Protein AF-0000000082826016 (afdb_homodimer)

Radius of gyration: 26.07 Å; Cα contacts (8 Å, |Δi|>4): 830; chains: 2; bounding box: 54×72×53 Å

Nearest PDB structures (foldseek):
  3wjn-assembly1_A  TM=7.743E-01  e=2.439E-06  Escherichia coli O104:H4 str. 2009EL-2071
  3mzv-assembly1_A  TM=7.619E-01  e=1.244E-05  Rhodobacter capsulatus
  5ero-assembly1_B  TM=7.801E-01  e=1.550E-05  Diaporthe amygdali
  6r36-assembly1_A-2  TM=7.449E-01  e=1.300E-05  Trypanosoma brucei
  4lob-assembly1_A-2  TM=7.607E-01  e=5.559E-05  Acinetobacter baumannii

InterPro domains:
  IPR000092 Polyprenyl synthetase-like [PF00348] (47-197)
  IPR008949 Isoprenoid synthase domain superfamily [G3DSA:1.10.600.10] (3-288)
  IPR008949 Isoprenoid synthase domain superfamily [SSF48576] (33-269)
  IPR033965 Tryptophan prenyltransferase ComQ [SFLDG01211] (1-280)

Organism: NCBI:txid227866

Secondary structure (DSSP, 8-state):
-HHHHHHH---HHHHHHHHHHHHT----HHHHHHHHHHHHTT---HHHHHHHHHHHHHHHHHHHHHHHHHHT--TTSGGGGS-HHHHHHHHHHHHHHHHHHHHTS-S-THHHHHHHHHHHHHHHHHHHHHT----SHHHHHHHHIIIIIHHHHHHHHHHHHHHHSS--HHHHHHHHHHHHHHHHHHHHHHTT-TTSTTTTTT-SHHHHHHTT--SHHHHHHHHHHH-TT---S-HHHHHHHHHHHTHHHHHHHHHHHHHHHHHHHHTT--S-HHHHHHHHHHHHHHHH-/-HHHHHHH---HHHHHHHHHHHHT----HHHHHHHHHHHHTT---HHHHHHHHHHHHHHHHHHHHHHHHHHT--TTSGGGGS-HHHHHHHHHHHHHHHHHHHHTS-S-THHHHHHHHHHHHHHHHHHHHHT----SHHHHHHHHIIIIIHHHHHHHHHHHHHHHSS--HHHHHHHHHHHHHHHHHHHHHHTT-TTSTTTTTT-SHHHHHHTT--SHHHHHHHHHHH-TT---S-HHHHHHHHHHHTHHHHHHHHHHHHHHHHHHHHTT--S-HHHHHHHHHHHHHHHH-

Sequence (578 aa):
MKEIVHENISNEDLKTKLISFIEEKKQFSFAELAYHHYIAFDGKDDTAIELLASGIELLILSADIFDDIEDKDNLQASWMKIDPSIVINAATALYTLSLQVISLVSNNPQHLRLTLQYSLQSLQGQHADLNVTSSSESEFIEMIKLKSGSLVTLPNVLGVYLATGEFNETVDEYSHYLGIVEQIANDHHGLYYPDNNDIKTRHNLAFYYLKNKYNQSSIDLLNFYAQENNQINNMDELKKKLRESGVIQYLNVIKNIALENFKESFKKLRLDEQNKNKLFVQLLRGNINMKEIVHENISNEDLKTKLISFIEEKKQFSFAELAYHHYIAFDGKDDTAIELLASGIELLILSADIFDDIEDKDNLQASWMKIDPSIVINAATALYTLSLQVISLVSNNPQHLRLTLQYSLQSLQGQHADLNVTSSSESEFIEMIKLKSGSLVTLPNVLGVYLATGEFNETVDEYSHYLGIVEQIANDHHGLYYPDNNDIKTRHNLAFYYLKNKYNQSSIDLLNFYAQENNQINNMDELKKKLRESGVIQYLNVIKNIALENFKESFKKLRLDEQNKNKLFVQLLRGNIN

Solvent-accessible surface area (backbone atoms only — not comparable to full-atom values): 29680 Å² total; per-residue (Å²): 95,64,66,58,44,64,74,71,41,80,48,63,70,60,37,52,52,53,44,56,57,56,66,68,56,84,72,61,66,57,25,48,42,13,46,48,34,14,48,51,56,66,37,80,55,64,69,42,52,50,44,36,24,39,15,48,44,36,34,50,49,19,50,50,51,49,46,30,65,47,65,66,24,58,69,80,42,72,64,60,73,42,62,62,44,59,40,55,50,49,32,49,40,35,36,44,49,13,53,50,44,35,46,65,50,46,80,57,48,58,59,42,52,51,50,42,51,30,50,47,40,17,44,47,13,46,50,49,52,74,52,69,67,67,84,44,71,69,48,48,52,51,32,36,31,25,25,50,2,22,62,48,18,41,33,37,43,49,17,33,24,71,34,66,75,44,87,54,67,48,55,45,53,20,27,28,27,46,16,36,28,52,48,48,52,48,53,58,56,39,70,76,40,61,80,37,37,62,59,56,67,53,63,46,71,60,42,63,56,36,72,64,44,89,44,70,39,16,46,50,46,55,54,47,48,68,41,90,84,54,66,83,84,45,65,66,58,50,53,49,35,41,57,69,42,40,49,55,59,50,53,50,51,55,30,48,53,29,46,50,51,17,51,60,36,49,67,68,54,92,57,63,66,67,42,46,50,52,42,52,50,60,66,40,59,80,70,70,114,98,65,65,57,44,63,73,70,42,80,48,63,68,60,37,52,50,54,43,56,57,56,65,67,56,86,73,63,66,57,26,47,42,13,48,48,35,13,48,50,56,65,37,80,56,63,69,43,52,50,44,36,24,40,14,49,44,37,34,51,49,20,52,51,50,50,48,29,66,49,66,66,24,55,69,79,42,72,65,60,74,42,60,61,45,59,41,53,50,50,29,52,41,35,35,45,50,13,52,51,42,35,47,65,51,46,79,58,48,59,59,40,51,51,50,44,50,31,50,45,39,19,44,47,12,47,48,49,51,73,52,67,66,69,84,43,71,69,48,48,52,51,31,37,30,26,26,49,1,22,62,49,19,41,33,36,43,50,16,33,25,73,34,66,76,45,88,54,68,50,56,45,52,19,27,29,27,48,16,37,28,52,49,48,51,50,54,57,57,38,70,78,39,61,81,38,37,60,59,57,64,55,63,45,72,60,43,63,56,36,72,66,45,89,42,70,39,16,45,50,47,53,52,47,48,68,41,89,83,53,68,83,84,47,64,66,59,50,54,48,34,41,57,69,42,40,50,55,59,50,52,49,50,56,32,48,52,30,46,49,52,18,52,60,36,47,67,67,53,92,59,62,68,66,40,45,51,53,43,52,50,60,65,42,59,79,71,70,116

Structure (mmCIF, N/CA/C/O backbone):
data_AF-0000000082826016-model_v1
#
loop_
_entity.id
_entity.type
_entity.pdbx_description
1 polymer 'Isoprenyl transferase'
#
loop_
_atom_site.group_PDB
_atom_site.id
_atom_site.type_symbol
_atom_site.label_atom_id
_atom_site.label_alt_id
_atom_site.label_comp_id
_atom_site.label_asym_id
_atom_site.label_entity_id
_atom_site.label_seq_id
_atom_site.pdbx_PDB_ins_code
_atom_site.Cartn_x
_atom_site.Cartn_y
_atom_site.Cartn_z
_atom_site.occupancy
_atom_site.B_iso_or_equiv
_atom_site.auth_seq_id
_atom_site.auth_comp_id
_atom_site.auth_asym_id
_atom_site.auth_atom_id
_atom_site.pdbx_PDB_model_num
ATOM 1 N N . MET A 1 1 ? -2.691 -2.705 18.656 1 96.88 1 MET A N 1
ATOM 2 C CA . MET A 1 1 ? -1.93 -2.764 17.406 1 96.88 1 MET A CA 1
ATOM 3 C C . MET A 1 1 ? -1.14 -4.066 17.312 1 96.88 1 MET A C 1
ATOM 5 O O . MET A 1 1 ? -1.201 -4.762 16.297 1 96.88 1 MET A O 1
ATOM 9 N N . LYS A 1 2 ? -0.413 -4.441 18.406 1 97.5 2 LYS A N 1
ATOM 10 C CA . LYS A 1 2 ? 0.382 -5.664 18.391 1 97.5 2 LYS A CA 1
ATOM 11 C C . LYS A 1 2 ? -0.511 -6.895 18.266 1 97.5 2 LYS A C 1
ATOM 13 O O . LYS A 1 2 ? -0.178 -7.84 17.531 1 97.5 2 LYS A O 1
ATOM 18 N N . GLU A 1 3 ? -1.625 -6.859 18.953 1 97.75 3 GLU A N 1
ATOM 19 C CA . GLU A 1 3 ? -2.58 -7.961 18.875 1 97.75 3 GLU A CA 1
ATOM 20 C C . GLU A 1 3 ? -3.119 -8.125 17.453 1 97.75 3 GLU A C 1
ATOM 22 O O . GLU A 1 3 ? -3.311 -9.25 16.984 1 97.75 3 GLU A O 1
ATOM 27 N N . ILE A 1 4 ? -3.367 -7.027 16.781 1 98.12 4 ILE A N 1
ATOM 28 C CA . ILE A 1 4 ? -3.854 -7.043 15.398 1 98.12 4 ILE A CA 1
ATOM 29 C C . ILE A 1 4 ? -2.844 -7.758 14.508 1 98.12 4 ILE A C 1
ATOM 31 O O . ILE A 1 4 ? -3.223 -8.586 13.672 1 98.12 4 ILE A O 1
ATOM 35 N N . VAL A 1 5 ? -1.576 -7.453 14.641 1 98.62 5 VAL A N 1
ATOM 36 C CA . VAL A 1 5 ? -0.511 -8.078 13.867 1 98.62 5 VAL A CA 1
ATOM 37 C C . VAL A 1 5 ? -0.466 -9.578 14.172 1 98.62 5 VAL A C 1
ATOM 39 O O . VAL A 1 5 ? -0.404 -10.398 13.258 1 98.62 5 VAL A O 1
ATOM 42 N N . HIS A 1 6 ? -0.545 -9.93 15.461 1 97.94 6 HIS A N 1
ATOM 43 C CA . HIS A 1 6 ? -0.506 -11.328 15.875 1 97.94 6 HIS A CA 1
ATOM 44 C C . HIS A 1 6 ? -1.642 -12.125 15.242 1 97.94 6 HIS A C 1
ATOM 46 O O . HIS A 1 6 ? -1.452 -13.281 14.844 1 97.94 6 HIS A O 1
ATOM 52 N N . GLU A 1 7 ? -2.713 -11.5 15.117 1 97.69 7 GLU A N 1
ATOM 53 C CA . GLU A 1 7 ? -3.916 -12.195 14.672 1 97.69 7 GLU A CA 1
ATOM 54 C C . GLU A 1 7 ? -3.951 -12.312 13.148 1 97.69 7 GLU A C 1
ATOM 56 O O . GLU A 1 7 ? -4.605 -13.203 12.602 1 97.69 7 GLU A O 1
ATOM 61 N N . ASN A 1 8 ? -3.246 -11.445 12.461 1 97.94 8 ASN A N 1
ATOM 62 C CA . ASN A 1 8 ? -3.494 -11.352 11.031 1 97.94 8 ASN A CA 1
ATOM 63 C C . ASN A 1 8 ? -2.252 -11.703 10.219 1 97.94 8 ASN A C 1
ATOM 65 O O . ASN A 1 8 ? -2.33 -11.898 9 1 97.94 8 ASN A O 1
ATOM 69 N N . ILE A 1 9 ? -1.119 -11.781 10.867 1 98.5 9 ILE A N 1
ATOM 70 C CA . ILE A 1 9 ? 0.131 -12.102 10.188 1 98.5 9 ILE A CA 1
ATOM 71 C C . ILE A 1 9 ? 0.629 -13.469 10.648 1 98.5 9 ILE A C 1
ATOM 73 O O . ILE A 1 9 ? 0.952 -13.656 11.828 1 98.5 9 ILE A O 1
ATOM 77 N N . SER A 1 10 ? 0.713 -14.383 9.734 1 97.12 10 SER A N 1
ATOM 78 C CA . SER A 1 10 ? 1.105 -15.742 10.078 1 97.12 10 SER A CA 1
ATOM 79 C C . SER A 1 10 ? 2.607 -15.945 9.914 1 97.12 10 SER A C 1
ATOM 81 O O . SER A 1 10 ? 3.207 -16.781 10.602 1 97.12 10 SER A O 1
ATOM 83 N N . ASN A 1 11 ? 3.217 -15.234 8.961 1 96.44 11 ASN A N 1
ATOM 84 C CA . ASN A 1 11 ? 4.664 -15.328 8.797 1 96.44 11 ASN A CA 1
ATOM 85 C C . ASN A 1 11 ? 5.402 -14.805 10.023 1 96.44 11 ASN A C 1
ATOM 87 O O . ASN A 1 11 ? 5.371 -13.609 10.305 1 96.44 11 ASN A O 1
ATOM 91 N N . GLU A 1 12 ? 6.137 -15.633 10.672 1 96.19 12 GLU A N 1
ATOM 92 C CA . GLU A 1 12 ? 6.711 -15.312 11.977 1 96.19 12 GLU A CA 1
ATOM 93 C C . GLU A 1 12 ? 7.762 -14.211 11.859 1 96.19 12 GLU A C 1
ATOM 95 O O . GLU A 1 12 ? 7.848 -13.344 12.727 1 96.19 12 GLU A O 1
ATOM 100 N N . ASP A 1 13 ? 8.586 -14.289 10.875 1 96.56 13 ASP A N 1
ATOM 101 C CA . ASP A 1 13 ? 9.609 -13.266 10.711 1 96.56 13 ASP A CA 1
ATOM 102 C C . ASP A 1 13 ? 8.992 -11.898 10.438 1 96.56 13 ASP A C 1
ATOM 104 O O . ASP A 1 13 ? 9.406 -10.891 11.008 1 96.56 13 ASP A O 1
ATOM 108 N N . LEU A 1 14 ? 8.023 -11.891 9.516 1 97.69 14 LEU A N 1
ATOM 109 C CA . LEU A 1 14 ? 7.324 -10.641 9.227 1 97.69 14 LEU A CA 1
ATOM 110 C C . LEU A 1 14 ? 6.629 -10.109 10.477 1 97.69 14 LEU A C 1
ATOM 112 O O . LEU A 1 14 ? 6.68 -8.914 10.758 1 97.69 14 LEU A O 1
ATOM 116 N N . LYS A 1 15 ? 5.992 -11 11.203 1 98.25 15 LYS A N 1
ATOM 117 C CA . LYS A 1 15 ? 5.301 -10.641 12.438 1 98.25 15 LYS A CA 1
ATOM 118 C C . LYS A 1 15 ? 6.242 -9.945 13.414 1 98.25 15 LYS A C 1
ATOM 120 O O . LYS A 1 15 ? 5.918 -8.883 13.953 1 98.25 15 LYS A O 1
ATOM 125 N N . THR A 1 16 ? 7.383 -10.492 13.602 1 97.69 16 THR A N 1
ATOM 126 C CA . THR A 1 16 ? 8.383 -9.953 14.516 1 97.69 16 THR A CA 1
ATOM 127 C C . THR A 1 16 ? 8.836 -8.57 14.07 1 97.69 16 THR A C 1
ATOM 129 O O . THR A 1 16 ? 8.977 -7.66 14.898 1 97.69 16 THR A O 1
ATOM 132 N N . LYS A 1 17 ? 9.047 -8.383 12.805 1 97.69 17 LYS A N 1
ATOM 133 C CA . LYS A 1 17 ? 9.469 -7.094 12.273 1 97.69 17 LYS A CA 1
ATOM 134 C C . LYS A 1 17 ? 8.391 -6.039 12.469 1 97.69 17 LYS A C 1
ATOM 136 O O . LYS A 1 17 ? 8.68 -4.922 12.914 1 97.69 17 LYS A O 1
ATOM 141 N N . LEU A 1 18 ? 7.133 -6.41 12.164 1 98.56 18 LEU A N 1
ATOM 142 C CA . LEU A 1 18 ? 6.035 -5.457 12.297 1 98.56 18 LEU A CA 1
ATOM 143 C C . LEU A 1 18 ? 5.859 -5.043 13.758 1 98.56 18 LEU A C 1
ATOM 145 O O . LEU A 1 18 ? 5.633 -3.867 14.047 1 98.56 18 LEU A O 1
ATOM 149 N N . ILE A 1 19 ? 5.969 -5.98 14.648 1 98.38 19 ILE A N 1
ATOM 150 C CA . ILE A 1 19 ? 5.836 -5.695 16.078 1 98.38 19 ILE A CA 1
ATOM 151 C C . ILE A 1 19 ? 6.969 -4.773 16.531 1 98.38 19 ILE A C 1
ATOM 153 O O . ILE A 1 19 ? 6.746 -3.83 17.281 1 98.38 19 ILE A O 1
ATOM 157 N N . SER A 1 20 ? 8.188 -5.059 16.047 1 97.81 20 SER A N 1
ATOM 158 C CA . SER A 1 20 ? 9.32 -4.203 16.375 1 97.81 20 SER A CA 1
ATOM 159 C C . SER A 1 20 ? 9.102 -2.777 15.883 1 97.81 20 SER A C 1
ATOM 161 O O . SER A 1 20 ? 9.492 -1.814 16.547 1 97.81 20 SER A O 1
ATOM 163 N N . PHE A 1 21 ? 8.516 -2.617 14.688 1 98.06 21 PHE A N 1
ATOM 164 C CA . PHE A 1 21 ? 8.203 -1.292 14.164 1 98.06 21 PHE A CA 1
ATOM 165 C C . PHE A 1 21 ? 7.191 -0.579 15.055 1 98.06 21 PHE A C 1
ATOM 167 O O . PHE A 1 21 ? 7.34 0.61 15.344 1 98.06 21 PHE A O 1
ATOM 174 N N . ILE A 1 22 ? 6.145 -1.298 15.508 1 98.12 22 ILE A N 1
ATOM 175 C CA . ILE A 1 22 ? 5.098 -0.736 16.359 1 98.12 22 ILE A CA 1
ATOM 176 C C . ILE A 1 22 ? 5.695 -0.284 17.688 1 98.12 22 ILE A C 1
ATOM 178 O O . ILE A 1 22 ? 5.32 0.761 18.219 1 98.12 22 ILE A O 1
ATOM 182 N N . GLU A 1 23 ? 6.641 -1.011 18.172 1 97.19 23 GLU A N 1
ATOM 183 C CA . GLU A 1 23 ? 7.246 -0.73 19.469 1 97.19 23 GLU A CA 1
ATOM 184 C C . GLU A 1 23 ? 8.047 0.568 19.438 1 97.19 23 GLU A C 1
ATOM 186 O O . GLU A 1 23 ? 8.305 1.172 20.469 1 97.19 23 GLU A O 1
ATOM 191 N N . GLU A 1 24 ? 8.43 0.992 18.312 1 94.62 24 GLU A N 1
ATOM 192 C CA . GLU A 1 24 ? 9.164 2.244 18.203 1 94.62 24 GLU A CA 1
ATOM 193 C C . GLU A 1 24 ? 8.242 3.449 18.344 1 94.62 24 GLU A C 1
ATOM 195 O O . GLU A 1 24 ? 8.703 4.57 18.578 1 94.62 24 GLU A O 1
ATOM 200 N N . LYS A 1 25 ? 6.996 3.205 18.109 1 92.25 25 LYS A N 1
ATOM 201 C CA . LYS A 1 25 ? 6.031 4.293 18.266 1 92.25 25 LYS A CA 1
ATOM 202 C C . LYS A 1 25 ? 5.852 4.672 19.734 1 92.25 25 LYS A C 1
ATOM 204 O O . LYS A 1 25 ? 5.582 3.812 20.562 1 92.25 25 LYS A O 1
ATOM 209 N N . LYS A 1 26 ? 6.043 5.918 20.031 1 88.5 26 LYS A N 1
ATOM 210 C CA . LYS A 1 26 ? 5.973 6.383 21.406 1 88.5 26 LYS A CA 1
ATOM 211 C C . LYS A 1 26 ? 4.699 7.191 21.641 1 88.5 26 LYS A C 1
ATOM 213 O O . LYS A 1 26 ? 4.258 7.336 22.797 1 88.5 26 LYS A O 1
ATOM 218 N N . GLN A 1 27 ? 4.242 7.773 20.609 1 90.75 27 GLN A N 1
ATOM 219 C CA . GLN A 1 27 ? 3.037 8.594 20.703 1 90.75 27 GLN A CA 1
ATOM 220 C C . GLN A 1 27 ? 1.976 8.117 19.719 1 90.75 27 GLN A C 1
ATOM 222 O O . GLN A 1 27 ? 2.303 7.605 18.641 1 90.75 27 GLN A O 1
ATOM 227 N N . PHE A 1 28 ? 0.72 8.25 20.109 1 95.5 28 PHE A N 1
ATOM 228 C CA . PHE A 1 28 ? -0.421 7.832 19.312 1 95.5 28 PHE A CA 1
ATOM 229 C C . PHE A 1 28 ? -1.37 9 19.062 1 95.5 28 PHE A C 1
ATOM 231 O O . PHE A 1 28 ? -2.572 8.891 19.312 1 95.5 28 PHE A O 1
ATOM 238 N N . SER A 1 29 ? -0.764 10.086 18.562 1 95.5 29 SER A N 1
ATOM 239 C CA . SER A 1 29 ? -1.447 11.375 18.438 1 95.5 29 SER A CA 1
ATOM 240 C C . SER A 1 29 ? -2.602 11.297 17.453 1 95.5 29 SER A C 1
ATOM 242 O O . SER A 1 29 ? -3.607 11.992 17.609 1 95.5 29 SER A O 1
ATOM 244 N N . PHE A 1 30 ? -2.521 10.477 16.453 1 98.12 30 PHE A N 1
ATOM 245 C CA . PHE A 1 30 ? -3.576 10.398 15.453 1 98.12 30 PHE A CA 1
ATOM 246 C C . PHE A 1 30 ? -4.773 9.625 15.984 1 98.12 30 PHE A C 1
ATOM 248 O O . PHE A 1 30 ? -5.922 9.953 15.68 1 98.12 30 PHE A O 1
ATOM 255 N N . ALA A 1 31 ? -4.473 8.57 16.766 1 98.12 31 ALA A N 1
ATOM 256 C CA . ALA A 1 31 ? -5.531 7.887 17.5 1 98.12 31 ALA A CA 1
ATOM 257 C C . ALA A 1 31 ? -6.305 8.859 18.375 1 98.12 31 ALA A C 1
ATOM 259 O O . ALA A 1 31 ? -7.535 8.805 18.453 1 98.12 31 ALA A O 1
ATOM 260 N N . GLU A 1 32 ? -5.578 9.727 19.047 1 97.75 32 GLU A N 1
ATOM 261 C CA . GLU A 1 32 ? -6.199 10.711 19.922 1 97.75 32 GLU A CA 1
ATOM 262 C C . GLU A 1 32 ? -7.078 11.68 19.141 1 97.75 32 GLU A C 1
ATOM 264 O O . GLU A 1 32 ? -8.172 12.039 19.594 1 97.75 32 GLU A O 1
ATOM 269 N N . LEU A 1 33 ? -6.582 12.125 18.016 1 98.38 33 LEU A N 1
ATOM 270 C CA . LEU A 1 33 ? -7.371 13.008 17.156 1 98.38 33 LEU A CA 1
ATOM 271 C C . LEU A 1 33 ? -8.711 12.367 16.812 1 98.38 33 LEU A C 1
ATOM 273 O O . LEU A 1 33 ? -9.758 13.008 16.938 1 98.38 33 LEU A O 1
ATOM 277 N N . ALA A 1 34 ? -8.656 11.102 16.359 1 98.69 34 ALA A N 1
ATOM 278 C CA . ALA A 1 34 ? -9.891 10.391 16.016 1 98.69 34 ALA A CA 1
ATOM 279 C C . ALA A 1 34 ? -10.812 10.281 17.234 1 98.69 34 ALA A C 1
ATOM 281 O O . ALA A 1 34 ? -12.016 10.539 17.125 1 98.69 34 ALA A O 1
ATOM 282 N N . TYR A 1 35 ? -10.211 9.922 18.344 1 98.25 35 TYR A N 1
ATOM 283 C CA . TYR A 1 35 ? -10.969 9.703 19.578 1 98.25 35 TYR A CA 1
ATOM 284 C C . TYR A 1 35 ? -11.648 10.984 20.031 1 98.25 35 TYR A C 1
ATOM 286 O O . TYR A 1 35 ? -12.836 10.992 20.344 1 98.25 35 TYR A O 1
ATOM 294 N N . HIS A 1 36 ? -10.922 12.086 20.125 1 98.19 36 HIS A N 1
ATOM 295 C CA . HIS A 1 36 ? -11.469 13.352 20.594 1 98.19 36 HIS A CA 1
ATOM 296 C C . HIS A 1 36 ? -12.602 13.828 19.703 1 98.19 36 HIS A C 1
ATOM 298 O O . HIS A 1 36 ? -13.609 14.359 20.188 1 98.19 36 HIS A O 1
ATOM 304 N N . HIS A 1 37 ? -12.453 13.688 18.391 1 98.75 37 HIS A N 1
ATOM 305 C CA . HIS A 1 37 ? -13.523 14.062 17.484 1 98.75 37 HIS A CA 1
ATOM 306 C C . HIS A 1 37 ? -14.742 13.164 17.656 1 98.75 37 HIS A C 1
ATOM 308 O O . HIS A 1 37 ? -15.875 13.648 17.703 1 98.75 37 HIS A O 1
ATOM 314 N N . TYR A 1 38 ? -14.438 11.828 17.766 1 98.56 38 TYR A N 1
ATOM 315 C CA . TYR A 1 38 ? -15.516 10.867 17.969 1 98.56 38 TYR A CA 1
ATOM 316 C C . TYR A 1 38 ? -16.328 11.219 19.203 1 98.56 38 TYR A C 1
ATOM 318 O O . TYR A 1 38 ? -17.562 11.25 19.156 1 98.56 38 TYR A O 1
ATOM 326 N N . ILE A 1 39 ? -15.664 11.555 20.297 1 98.12 39 ILE A N 1
ATOM 327 C CA . ILE A 1 39 ? -16.312 11.867 21.562 1 98.12 39 ILE A CA 1
ATOM 328 C C . ILE A 1 39 ? -17.031 13.211 21.453 1 98.12 39 ILE A C 1
ATOM 330 O O . ILE A 1 39 ? -18.156 13.367 21.922 1 98.12 39 ILE A O 1
ATOM 334 N N . ALA A 1 40 ? -16.422 14.18 20.875 1 98.44 40 ALA A N 1
ATOM 335 C CA . ALA A 1 40 ? -17 15.508 20.719 1 98.44 40 ALA A CA 1
ATOM 336 C C . ALA A 1 40 ? -18.328 15.445 19.969 1 98.44 40 ALA A C 1
ATOM 338 O O . ALA A 1 40 ? -19.234 16.25 20.234 1 98.44 40 ALA A O 1
ATOM 339 N N . PHE A 1 41 ? -18.484 14.508 19.078 1 98.38 41 PHE A N 1
ATOM 340 C CA . PHE A 1 41 ? -19.703 14.367 18.281 1 98.38 41 PHE A CA 1
ATOM 341 C C . PHE A 1 41 ? -20.609 13.281 18.859 1 98.38 41 PHE A C 1
ATOM 343 O O . PHE A 1 41 ? -21.391 12.68 18.125 1 98.38 41 PHE A O 1
ATOM 350 N N . ASP A 1 42 ? -20.391 12.867 20.094 1 97.94 42 ASP A N 1
ATOM 351 C CA . ASP A 1 42 ? -21.266 12.062 20.922 1 97.94 42 ASP A CA 1
ATOM 352 C C . ASP A 1 42 ? -21.188 10.586 20.531 1 97.94 42 ASP A C 1
ATOM 354 O O . ASP A 1 42 ? -22.203 9.875 20.594 1 97.94 42 ASP A O 1
ATOM 358 N N . GLY A 1 43 ? -19.984 10.219 19.969 1 97.56 43 GLY A N 1
ATOM 359 C CA . GLY A 1 43 ? -19.797 8.789 19.797 1 97.56 43 GLY A CA 1
ATOM 360 C C . GLY A 1 43 ? -19.859 8.008 21.094 1 97.56 43 GLY A C 1
ATOM 361 O O . GLY A 1 43 ? -19.422 8.492 22.141 1 97.56 43 GLY A O 1
ATOM 362 N N . LYS A 1 44 ? -20.375 6.75 21.016 1 97.56 44 LYS A N 1
ATOM 363 C CA . LYS A 1 44 ? -20.641 6.039 22.266 1 97.56 44 LYS A CA 1
ATOM 364 C C . LYS A 1 44 ? -20.078 4.621 22.219 1 97.56 44 LYS A C 1
ATOM 366 O O . LYS A 1 44 ? -20.078 3.912 23.219 1 97.56 44 LYS A O 1
ATOM 371 N N . ASP A 1 45 ? -19.641 4.145 21.125 1 97.38 45 ASP A N 1
ATOM 372 C CA . ASP A 1 45 ? -19.141 2.781 20.984 1 97.38 45 ASP A CA 1
ATOM 373 C C . ASP A 1 45 ? -17.625 2.723 21.188 1 97.38 45 ASP A C 1
ATOM 375 O O . ASP A 1 45 ? -16.875 2.846 20.219 1 97.38 45 ASP A O 1
ATOM 379 N N . ASP A 1 46 ? -17.203 2.418 22.344 1 97.19 46 ASP A N 1
ATOM 380 C CA . ASP A 1 46 ? -15.797 2.418 22.703 1 97.19 46 ASP A CA 1
ATOM 381 C C . ASP A 1 46 ? -15.008 1.399 21.875 1 97.19 46 ASP A C 1
ATOM 383 O O . ASP A 1 46 ? -13.859 1.648 21.5 1 97.19 46 ASP A O 1
ATOM 387 N N . THR A 1 47 ? -15.609 0.27 21.703 1 97.19 47 THR A N 1
ATOM 388 C CA . THR A 1 47 ? -14.945 -0.786 20.953 1 97.19 47 THR A CA 1
ATOM 389 C C . THR A 1 47 ? -14.68 -0.34 19.516 1 97.19 47 THR A C 1
ATOM 391 O O . THR A 1 47 ? -13.594 -0.575 18.984 1 97.19 47 THR A O 1
ATOM 394 N N . ALA A 1 48 ? -15.656 0.327 18.922 1 97.25 48 ALA A N 1
ATOM 395 C CA . ALA A 1 48 ? -15.539 0.767 17.531 1 97.25 48 ALA A CA 1
ATOM 396 C C . ALA A 1 48 ? -14.453 1.829 17.391 1 97.25 48 ALA A C 1
ATOM 398 O O . ALA A 1 48 ? -13.633 1.769 16.469 1 97.25 48 ALA A O 1
ATOM 399 N N . ILE A 1 49 ? -14.43 2.824 18.297 1 98.31 49 ILE A N 1
ATOM 400 C CA . ILE A 1 49 ? -13.461 3.91 18.172 1 98.31 49 ILE A CA 1
ATOM 401 C C . ILE A 1 49 ? -12.062 3.393 18.5 1 98.31 49 ILE A C 1
ATOM 403 O O . ILE A 1 49 ? -11.078 3.842 17.906 1 98.31 49 ILE A O 1
ATOM 407 N N . GLU A 1 50 ? -11.938 2.459 19.391 1 98.25 50 GLU A N 1
ATOM 408 C CA . GLU A 1 50 ? -10.633 1.867 19.672 1 98.25 50 GLU A CA 1
ATOM 409 C C . GLU A 1 50 ? -10.086 1.123 18.469 1 98.25 50 GLU A C 1
ATOM 411 O O . GLU A 1 50 ? -8.891 1.215 18.156 1 98.25 50 GLU A O 1
ATOM 416 N N . LEU A 1 51 ? -10.922 0.356 17.828 1 98.12 51 LEU A N 1
ATOM 417 C CA . LEU A 1 51 ? -10.531 -0.367 16.625 1 98.12 51 LEU A CA 1
ATOM 418 C C . LEU A 1 51 ? -10.125 0.6 15.523 1 98.12 51 LEU A C 1
ATOM 420 O O . LEU A 1 51 ? -9.086 0.418 14.883 1 98.12 51 LEU A O 1
ATOM 424 N N . LEU A 1 52 ? -10.969 1.629 15.32 1 98.44 52 LEU A N 1
ATOM 425 C CA . LEU A 1 52 ? -10.664 2.639 14.312 1 98.44 52 LEU A CA 1
ATOM 426 C C . LEU A 1 52 ? -9.32 3.305 14.594 1 98.44 52 LEU A C 1
ATOM 428 O O . LEU A 1 52 ? -8.484 3.439 13.695 1 98.44 52 LEU A O 1
ATOM 432 N N . ALA A 1 53 ? -9.141 3.707 15.805 1 98.5 53 ALA A N 1
ATOM 433 C CA . ALA A 1 53 ? -7.918 4.387 16.219 1 98.5 53 ALA A CA 1
ATOM 434 C C . ALA A 1 53 ? -6.695 3.5 16 1 98.5 53 ALA A C 1
ATOM 436 O O . ALA A 1 53 ? -5.645 3.977 15.57 1 98.5 53 ALA A O 1
ATOM 437 N N . SER A 1 54 ? -6.848 2.219 16.312 1 98.5 54 SER A N 1
ATOM 438 C CA . SER A 1 54 ? -5.746 1.285 16.094 1 98.5 54 SER A CA 1
ATOM 439 C C . SER A 1 54 ? -5.395 1.173 14.609 1 98.5 54 SER A C 1
ATOM 441 O O . SER A 1 54 ? -4.219 1.163 14.242 1 98.5 54 SER A O 1
ATOM 443 N N . GLY A 1 55 ? -6.43 1.03 13.766 1 98.5 55 GLY A N 1
ATOM 444 C CA . GLY A 1 55 ? -6.203 0.998 12.328 1 98.5 55 GLY A CA 1
ATOM 445 C C . GLY A 1 55 ? -5.523 2.25 11.805 1 98.5 55 GLY A C 1
ATOM 446 O O . GLY A 1 55 ? -4.609 2.17 10.984 1 98.5 55 GLY A O 1
ATOM 447 N N . ILE A 1 56 ? -5.895 3.389 12.32 1 98.81 56 ILE A N 1
ATOM 448 C CA . ILE A 1 56 ? -5.344 4.672 11.906 1 98.81 56 ILE A CA 1
ATOM 449 C C . ILE A 1 56 ? -3.861 4.742 12.273 1 98.81 56 ILE A C 1
ATOM 451 O O . ILE A 1 56 ? -3.029 5.145 11.461 1 98.81 56 ILE A O 1
ATOM 455 N N . GLU A 1 57 ? -3.531 4.355 13.461 1 98.81 57 GLU A N 1
ATOM 456 C CA . GLU A 1 57 ? -2.137 4.438 13.891 1 98.81 57 GLU A CA 1
ATOM 457 C C . GLU A 1 57 ? -1.259 3.48 13.086 1 98.81 57 GLU A C 1
ATOM 459 O O . GLU A 1 57 ? -0.094 3.779 12.812 1 98.81 57 GLU A O 1
ATOM 464 N N . LEU A 1 58 ? -1.778 2.309 12.742 1 98.81 58 LEU A N 1
ATOM 465 C CA . LEU A 1 58 ? -1.034 1.413 11.859 1 98.81 58 LEU A CA 1
ATOM 466 C C . LEU A 1 58 ? -0.795 2.061 10.5 1 98.81 58 LEU A C 1
ATOM 468 O O . LEU A 1 58 ? 0.291 1.936 9.93 1 98.81 58 LEU A O 1
ATOM 472 N N . LEU A 1 59 ? -1.814 2.727 9.977 1 98.81 59 LEU A N 1
ATOM 473 C CA . LEU A 1 59 ? -1.707 3.43 8.703 1 98.81 59 LEU A CA 1
ATOM 474 C C . LEU A 1 59 ? -0.634 4.512 8.766 1 98.81 59 LEU A C 1
ATOM 476 O O . LEU A 1 59 ? 0.21 4.609 7.875 1 98.81 59 LEU A O 1
ATOM 480 N N . ILE A 1 60 ? -0.679 5.297 9.836 1 98.56 60 ILE A N 1
ATOM 481 C CA . ILE A 1 60 ? 0.271 6.387 10.023 1 98.56 60 ILE A CA 1
ATOM 482 C C . ILE A 1 60 ? 1.686 5.828 10.141 1 98.56 60 ILE A C 1
ATOM 484 O O . ILE A 1 60 ? 2.635 6.391 9.594 1 98.56 60 ILE A O 1
ATOM 488 N N . LEU A 1 61 ? 1.833 4.758 10.875 1 98.31 61 LEU A N 1
ATOM 489 C CA . LEU A 1 61 ? 3.139 4.121 11.008 1 98.31 61 LEU A CA 1
ATOM 490 C C . LEU A 1 61 ? 3.674 3.695 9.641 1 98.31 61 LEU A C 1
ATOM 492 O O . LEU A 1 61 ? 4.852 3.902 9.344 1 98.31 61 LEU A O 1
ATOM 496 N N . SER A 1 62 ? 2.85 3.051 8.844 1 98.62 62 SER A N 1
ATOM 497 C CA . SER A 1 62 ? 3.254 2.664 7.496 1 98.62 62 SER A CA 1
ATOM 498 C C . SER A 1 62 ? 3.697 3.877 6.684 1 98.62 62 SER A C 1
ATOM 500 O O . SER A 1 62 ? 4.707 3.824 5.98 1 98.62 62 SER A O 1
ATOM 502 N N . ALA A 1 63 ? 2.916 4.957 6.773 1 97.94 63 ALA A N 1
ATOM 503 C CA . ALA A 1 63 ? 3.256 6.188 6.062 1 97.94 63 ALA A CA 1
ATOM 504 C C . ALA A 1 63 ? 4.605 6.73 6.516 1 97.94 63 ALA A C 1
ATOM 506 O O . ALA A 1 63 ? 5.406 7.195 5.695 1 97.94 63 ALA A O 1
ATOM 507 N N . ASP A 1 64 ? 4.863 6.699 7.801 1 95.56 64 ASP A N 1
ATOM 508 C CA . ASP A 1 64 ? 6.141 7.148 8.352 1 95.56 64 ASP A CA 1
ATOM 509 C C . ASP A 1 64 ? 7.301 6.328 7.789 1 95.56 64 ASP A C 1
ATOM 511 O O . ASP A 1 64 ? 8.352 6.879 7.445 1 95.56 64 ASP A O 1
ATOM 515 N N . ILE A 1 65 ? 7.152 5.059 7.758 1 97.56 65 ILE A N 1
ATOM 516 C CA . ILE A 1 65 ? 8.203 4.168 7.273 1 97.56 65 ILE A CA 1
ATOM 517 C C . ILE A 1 65 ? 8.477 4.449 5.797 1 97.56 65 ILE A C 1
ATOM 519 O O . ILE A 1 65 ? 9.633 4.586 5.391 1 97.56 65 ILE A O 1
ATOM 523 N N . PHE A 1 66 ? 7.383 4.555 4.969 1 97.75 66 PHE A N 1
ATOM 524 C CA . PHE A 1 66 ? 7.555 4.879 3.557 1 97.75 66 PHE A CA 1
ATOM 525 C C . PHE A 1 66 ? 8.281 6.211 3.393 1 97.75 66 PHE A C 1
ATOM 527 O O . PHE A 1 66 ? 9.188 6.332 2.564 1 97.75 66 PHE A O 1
ATOM 534 N N . ASP A 1 67 ? 7.844 7.113 4.18 1 94.06 67 ASP A N 1
ATOM 535 C CA . ASP A 1 67 ? 8.461 8.438 4.117 1 94.06 67 ASP A CA 1
ATOM 536 C C . ASP A 1 67 ? 9.953 8.359 4.41 1 94.06 67 ASP A C 1
ATOM 538 O O . ASP A 1 67 ? 10.766 8.961 3.699 1 94.06 67 ASP A O 1
ATOM 542 N N . ASP A 1 68 ? 10.336 7.672 5.465 1 92.56 68 ASP A N 1
ATOM 543 C CA . ASP A 1 68 ? 11.734 7.531 5.852 1 92.56 68 ASP A CA 1
ATOM 544 C C . ASP A 1 68 ? 12.547 6.875 4.738 1 92.56 68 ASP A C 1
ATOM 546 O O . ASP A 1 68 ? 13.664 7.305 4.441 1 92.56 68 ASP A O 1
ATOM 550 N N . ILE A 1 69 ? 12.016 5.871 4.117 1 94.25 69 ILE A N 1
ATOM 551 C CA . ILE A 1 69 ? 12.719 5.137 3.068 1 94.25 69 ILE A CA 1
ATOM 552 C C . ILE A 1 69 ? 12.867 6.016 1.83 1 94.25 69 ILE A C 1
ATOM 554 O O . ILE A 1 69 ? 13.922 6.039 1.198 1 94.25 69 ILE A O 1
ATOM 558 N N . GLU A 1 70 ? 11.812 6.711 1.515 1 94.12 70 GLU A N 1
ATOM 559 C CA . GLU A 1 70 ? 11.781 7.516 0.299 1 94.12 70 GLU A CA 1
ATOM 560 C C . GLU A 1 70 ? 12.664 8.758 0.437 1 94.12 70 GLU A C 1
ATOM 562 O O . GLU A 1 70 ? 13.359 9.133 -0.506 1 94.12 70 GLU A O 1
ATOM 567 N N . ASP A 1 71 ? 12.656 9.297 1.612 1 87.56 71 ASP A N 1
ATOM 568 C CA . ASP A 1 71 ? 13.398 10.531 1.841 1 87.56 71 ASP A CA 1
ATOM 569 C C . ASP A 1 71 ? 14.805 10.234 2.357 1 87.56 71 ASP A C 1
ATOM 571 O O . ASP A 1 71 ? 15.641 11.133 2.434 1 87.56 71 ASP A O 1
ATOM 575 N N . LYS A 1 72 ? 15.055 8.969 2.695 1 86.25 72 LYS A N 1
ATOM 576 C CA . LYS A 1 72 ? 16.328 8.547 3.248 1 86.25 72 LYS A CA 1
ATOM 577 C C . LYS A 1 72 ? 16.688 9.352 4.496 1 86.25 72 LYS A C 1
ATOM 579 O O . LYS A 1 72 ? 17.812 9.828 4.637 1 86.25 72 LYS A O 1
ATOM 584 N N . ASP A 1 73 ? 15.711 9.508 5.191 1 78.56 73 ASP A N 1
ATOM 585 C CA . ASP A 1 73 ? 15.945 10.25 6.43 1 78.56 73 ASP A CA 1
ATOM 586 C C . ASP A 1 73 ? 15.625 9.383 7.652 1 78.56 73 ASP A C 1
ATOM 588 O O . ASP A 1 73 ? 15.367 8.188 7.523 1 78.56 73 ASP A O 1
ATOM 592 N N . ASN A 1 74 ? 15.805 9.859 8.914 1 80.56 74 ASN A N 1
ATOM 593 C CA . ASN A 1 74 ? 15.633 9.125 10.156 1 80.56 74 ASN A CA 1
ATOM 594 C C . ASN A 1 74 ? 16.438 7.824 10.156 1 80.56 74 ASN A C 1
ATOM 596 O O . ASN A 1 74 ? 15.891 6.75 10.414 1 80.56 74 ASN A O 1
ATOM 600 N N . LEU A 1 75 ? 17.656 7.895 9.93 1 81.44 75 LEU A N 1
ATOM 601 C CA . LEU A 1 75 ? 18.531 6.742 9.727 1 81.44 75 LEU A CA 1
ATOM 602 C C . LEU A 1 75 ? 18.641 5.918 11 1 81.44 75 LEU A C 1
ATOM 604 O O . LEU A 1 75 ? 19.047 4.754 10.953 1 81.44 75 LEU A O 1
ATOM 608 N N . GLN A 1 76 ? 18.219 6.531 12.102 1 84.62 76 GLN A N 1
ATOM 609 C CA . GLN A 1 76 ? 18.344 5.836 13.375 1 84.62 76 GLN A CA 1
ATOM 610 C C . GLN A 1 76 ? 17.172 4.883 13.602 1 84.62 76 GLN A C 1
ATOM 612 O O . GLN A 1 76 ? 17.25 3.992 14.453 1 84.62 76 GLN A O 1
ATOM 617 N N . ALA A 1 77 ? 16.141 5.16 12.875 1 89.81 77 ALA A N 1
ATOM 618 C CA . ALA A 1 77 ? 14.992 4.266 13.023 1 89.81 77 ALA A CA 1
ATOM 619 C C . ALA A 1 77 ? 15.383 2.822 12.719 1 89.81 77 ALA A C 1
ATOM 621 O O . ALA A 1 77 ? 16.203 2.566 11.828 1 89.81 77 ALA A O 1
ATOM 622 N N . SER A 1 78 ? 14.758 1.875 13.43 1 93.56 78 SER A N 1
ATOM 623 C CA . SER A 1 78 ? 15.117 0.467 13.312 1 93.56 78 SER A CA 1
ATOM 624 C C . SER A 1 78 ? 14.914 -0.045 11.891 1 93.56 78 SER A C 1
ATOM 626 O O . SER A 1 78 ? 15.711 -0.849 11.398 1 93.56 78 SER A O 1
ATOM 628 N N . TRP A 1 79 ? 13.859 0.43 11.227 1 96.62 79 TRP A N 1
ATOM 629 C CA . TRP A 1 79 ? 13.57 -0.072 9.891 1 96.62 79 TRP A CA 1
ATOM 630 C C . TRP A 1 79 ? 14.586 0.445 8.883 1 96.62 79 TRP A C 1
ATOM 632 O O . TRP A 1 79 ? 14.742 -0.128 7.801 1 96.62 79 TRP A O 1
ATOM 642 N N . MET A 1 80 ? 15.312 1.441 9.227 1 93.88 80 MET A N 1
ATOM 643 C CA . MET A 1 80 ? 16.328 1.975 8.32 1 93.88 80 MET A CA 1
ATOM 644 C C . MET A 1 80 ? 17.609 1.148 8.375 1 93.88 80 MET A C 1
ATOM 646 O O . MET A 1 80 ? 18.484 1.304 7.535 1 93.88 80 MET A O 1
ATOM 650 N N . LYS A 1 81 ? 17.672 0.258 9.32 1 94.81 81 LYS A N 1
ATOM 651 C CA . LYS A 1 81 ? 18.828 -0.599 9.492 1 94.81 81 LYS A CA 1
ATOM 652 C C . LYS A 1 81 ? 18.609 -1.97 8.859 1 94.81 81 LYS A C 1
ATOM 654 O O . LYS A 1 81 ? 19.453 -2.865 8.992 1 94.81 81 LYS A O 1
ATOM 659 N N . ILE A 1 82 ? 17.516 -2.125 8.328 1 95.38 82 ILE A N 1
ATOM 660 C CA . ILE A 1 82 ? 17.109 -3.375 7.691 1 95.38 82 ILE A CA 1
ATOM 661 C C . ILE A 1 82 ? 17.172 -3.225 6.176 1 95.38 82 ILE A C 1
ATOM 663 O O . ILE A 1 82 ? 17.156 -2.105 5.656 1 95.38 82 ILE A O 1
ATOM 667 N N . ASP A 1 83 ? 17.406 -4.301 5.453 1 95 83 ASP A N 1
ATOM 668 C CA . ASP A 1 83 ? 17.359 -4.293 3.996 1 95 83 ASP A CA 1
ATOM 669 C C . ASP A 1 83 ? 16.109 -3.561 3.494 1 95 83 ASP A C 1
ATOM 671 O O . ASP A 1 83 ? 14.992 -3.916 3.855 1 95 83 ASP A O 1
ATOM 675 N N . PRO A 1 84 ? 16.312 -2.549 2.652 1 95.69 84 PRO A N 1
ATOM 676 C CA . PRO A 1 84 ? 15.18 -1.736 2.201 1 95.69 84 PRO A CA 1
ATOM 677 C C . PRO A 1 84 ? 14.094 -2.564 1.52 1 95.69 84 PRO A C 1
ATOM 679 O O . PRO A 1 84 ? 12.914 -2.229 1.608 1 95.69 84 PRO A O 1
ATOM 682 N N . SER A 1 85 ? 14.492 -3.652 0.833 1 96.31 85 SER A N 1
ATOM 683 C CA . SER A 1 85 ? 13.5 -4.504 0.181 1 96.31 85 SER A CA 1
ATOM 684 C C . SER A 1 85 ? 12.523 -5.094 1.195 1 96.31 85 SER A C 1
ATOM 686 O O . SER A 1 85 ? 11.312 -5.113 0.963 1 96.31 85 SER A O 1
ATOM 688 N N . ILE A 1 86 ? 13.031 -5.559 2.27 1 97.06 86 ILE A N 1
ATOM 689 C CA . ILE A 1 86 ? 12.234 -6.137 3.342 1 97.06 86 ILE A CA 1
ATOM 690 C C . ILE A 1 86 ? 11.336 -5.062 3.959 1 97.06 86 ILE A C 1
ATOM 692 O O . ILE A 1 86 ? 10.156 -5.305 4.219 1 97.06 86 ILE A O 1
ATOM 696 N N . VAL A 1 87 ? 11.906 -3.867 4.184 1 98.12 87 VAL A N 1
ATOM 697 C CA . VAL A 1 87 ? 11.188 -2.783 4.84 1 98.12 87 VAL A CA 1
ATOM 698 C C . VAL A 1 87 ? 10.031 -2.32 3.951 1 98.12 87 VAL A C 1
ATOM 700 O O . VAL A 1 87 ? 8.938 -2.041 4.441 1 98.12 87 VAL A O 1
ATOM 703 N N . ILE A 1 88 ? 10.258 -2.195 2.617 1 98.56 88 ILE A N 1
ATOM 704 C CA . ILE A 1 88 ? 9.219 -1.786 1.68 1 98.56 88 ILE A CA 1
ATOM 705 C C . ILE A 1 88 ? 8.047 -2.762 1.75 1 98.56 88 ILE A C 1
ATOM 707 O O . ILE A 1 88 ? 6.891 -2.346 1.853 1 98.56 88 ILE A O 1
ATOM 711 N N . ASN A 1 89 ? 8.305 -4.047 1.741 1 98.5 89 ASN A N 1
ATOM 712 C CA . ASN A 1 89 ? 7.27 -5.066 1.845 1 98.5 89 ASN A CA 1
ATOM 713 C C . ASN A 1 89 ? 6.551 -5 3.189 1 98.5 89 ASN A C 1
ATOM 715 O O . ASN A 1 89 ? 5.324 -5.098 3.248 1 98.5 89 ASN A O 1
ATOM 719 N N . ALA A 1 90 ? 7.312 -4.887 4.242 1 98.69 90 ALA A N 1
ATOM 720 C CA . ALA A 1 90 ? 6.746 -4.812 5.586 1 98.69 90 ALA A CA 1
ATOM 721 C C . ALA A 1 90 ? 5.84 -3.594 5.734 1 98.69 90 ALA A C 1
ATOM 723 O O . ALA A 1 90 ? 4.762 -3.682 6.324 1 98.69 90 ALA A O 1
ATOM 724 N N . ALA A 1 91 ? 6.289 -2.455 5.23 1 98.75 91 ALA A N 1
ATOM 725 C CA . ALA A 1 91 ? 5.48 -1.239 5.273 1 98.75 91 ALA A CA 1
ATOM 726 C C . ALA A 1 91 ? 4.188 -1.411 4.48 1 98.75 91 ALA A C 1
ATOM 728 O O . ALA A 1 91 ? 3.127 -0.94 4.898 1 98.75 91 ALA A O 1
ATOM 729 N N . THR A 1 92 ? 4.273 -2.055 3.324 1 98.88 92 THR A N 1
ATOM 730 C CA . THR A 1 92 ? 3.084 -2.33 2.529 1 98.88 92 THR A CA 1
ATOM 731 C C . THR A 1 92 ? 2.131 -3.252 3.283 1 98.88 92 THR A C 1
ATOM 733 O O . THR A 1 92 ? 0.912 -3.086 3.211 1 98.88 92 THR A O 1
ATOM 736 N N . ALA A 1 93 ? 2.676 -4.227 3.977 1 98.88 93 ALA A N 1
ATOM 737 C CA . ALA A 1 93 ? 1.859 -5.117 4.797 1 98.88 93 ALA A CA 1
ATOM 738 C C . ALA A 1 93 ? 1.146 -4.34 5.902 1 98.88 93 ALA A C 1
ATOM 740 O O . ALA A 1 93 ? -0.041 -4.559 6.156 1 98.88 93 ALA A O 1
ATOM 741 N N . LEU A 1 94 ? 1.853 -3.443 6.539 1 98.81 94 LEU A N 1
ATOM 742 C CA . LEU A 1 94 ? 1.246 -2.609 7.57 1 98.81 94 LEU A CA 1
ATOM 743 C C . LEU A 1 94 ? 0.123 -1.757 6.992 1 98.81 94 LEU A C 1
ATOM 745 O O . LEU A 1 94 ? -0.944 -1.633 7.594 1 98.81 94 LEU A O 1
ATOM 749 N N . TYR A 1 95 ? 0.409 -1.168 5.852 1 98.94 95 TYR A N 1
ATOM 750 C CA . TYR A 1 95 ? -0.592 -0.362 5.164 1 98.94 95 TYR A CA 1
ATOM 751 C C . TYR A 1 95 ? -1.845 -1.179 4.875 1 98.94 95 TYR A C 1
ATOM 753 O O . TYR A 1 95 ? -2.961 -0.744 5.168 1 98.94 95 TYR A O 1
ATOM 761 N N . THR A 1 96 ? -1.648 -2.334 4.336 1 98.94 96 THR A N 1
ATOM 762 C CA . THR A 1 96 ? -2.756 -3.215 3.98 1 98.94 96 THR A CA 1
ATOM 763 C C . THR A 1 96 ? -3.512 -3.662 5.227 1 98.94 96 THR A C 1
ATOM 765 O O . THR A 1 96 ? -4.742 -3.682 5.242 1 98.94 96 THR A O 1
ATOM 768 N N . LEU A 1 97 ? -2.801 -4.016 6.246 1 98.81 97 LEU A N 1
ATOM 769 C CA . LEU A 1 97 ? -3.398 -4.43 7.512 1 98.81 97 LEU A CA 1
ATOM 770 C C . LEU A 1 97 ? -4.223 -3.303 8.117 1 98.81 97 LEU A C 1
ATOM 772 O O . LEU A 1 97 ? -5.301 -3.543 8.672 1 98.81 97 LEU A O 1
ATOM 776 N N . SER A 1 98 ? -3.662 -2.078 8.055 1 98.81 98 SER A N 1
ATOM 777 C CA . SER A 1 98 ? -4.395 -0.929 8.578 1 98.81 98 SER A CA 1
ATOM 778 C C . SER A 1 98 ? -5.742 -0.768 7.879 1 98.81 98 SER A C 1
ATOM 780 O O . SER A 1 98 ? -6.758 -0.521 8.531 1 98.81 98 SER A O 1
ATOM 782 N N . LEU A 1 99 ? -5.766 -0.892 6.586 1 98.62 99 LEU A N 1
ATOM 783 C CA . LEU A 1 99 ? -7 -0.792 5.816 1 98.62 99 LEU A CA 1
ATOM 784 C C . LEU A 1 99 ? -7.969 -1.912 6.188 1 98.62 99 LEU A C 1
ATOM 786 O O . LEU A 1 99 ? -9.18 -1.689 6.285 1 98.62 99 LEU A O 1
ATOM 790 N N . GLN A 1 100 ? -7.418 -3.139 6.387 1 97.94 100 GLN A N 1
ATOM 791 C CA . GLN A 1 100 ? -8.25 -4.262 6.812 1 97.94 100 GLN A CA 1
ATOM 792 C C . GLN A 1 100 ? -8.914 -3.973 8.156 1 97.94 100 GLN A C 1
ATOM 794 O O . GLN A 1 100 ? -10.117 -4.219 8.32 1 97.94 100 GLN A O 1
ATOM 799 N N . VAL A 1 101 ? -8.203 -3.453 9.07 1 97.88 101 VAL A N 1
ATOM 800 C CA . VAL A 1 101 ? -8.719 -3.154 10.398 1 97.88 101 VAL A CA 1
ATOM 801 C C . VAL A 1 101 ? -9.797 -2.076 10.305 1 97.88 101 VAL A C 1
ATOM 803 O O . VAL A 1 101 ? -10.875 -2.215 10.891 1 97.88 101 VAL A O 1
ATOM 806 N N . ILE A 1 102 ? -9.531 -1.02 9.547 1 97.56 102 ILE A N 1
ATOM 807 C CA . ILE A 1 102 ? -10.469 0.09 9.406 1 97.56 102 ILE A CA 1
ATOM 808 C C . ILE A 1 102 ? -11.758 -0.398 8.742 1 97.56 102 ILE A C 1
ATOM 810 O O . ILE A 1 102 ? -12.852 0.05 9.086 1 97.56 102 ILE A O 1
ATOM 814 N N . SER A 1 103 ? -11.641 -1.358 7.824 1 95.12 103 SER A N 1
ATOM 815 C CA . SER A 1 103 ? -12.805 -1.887 7.125 1 95.12 103 SER A CA 1
ATOM 816 C C . SER A 1 103 ? -13.711 -2.66 8.07 1 95.12 103 SER A C 1
ATOM 818 O O . SER A 1 103 ? -14.883 -2.904 7.762 1 95.12 103 SER A O 1
ATOM 820 N N . LEU A 1 104 ? -13.25 -3.064 9.219 1 94.31 104 LEU A N 1
ATOM 821 C CA . LEU A 1 104 ? -14 -3.893 10.156 1 94.31 104 LEU A CA 1
ATOM 822 C C . LEU A 1 104 ? -14.797 -3.029 11.133 1 94.31 104 LEU A C 1
ATOM 824 O O . LEU A 1 104 ? -15.648 -3.539 11.867 1 94.31 104 LEU A O 1
ATOM 828 N N . VAL A 1 105 ? -14.523 -1.748 11.109 1 94.12 105 VAL A N 1
ATOM 829 C CA . VAL A 1 105 ? -15.102 -0.854 12.102 1 94.12 105 VAL A CA 1
ATOM 830 C C . VAL A 1 105 ? -16.625 -0.818 11.945 1 94.12 105 VAL A C 1
ATOM 832 O O . VAL A 1 105 ? -17.359 -0.764 12.938 1 94.12 105 VAL A O 1
ATOM 835 N N . SER A 1 106 ? -17.062 -0.753 10.742 1 86.81 106 SER A N 1
ATOM 836 C CA . SER A 1 106 ? -18.5 -0.777 10.445 1 86.81 106 SER A CA 1
ATOM 837 C C . SER A 1 106 ? -18.766 -1.411 9.086 1 86.81 106 SER A C 1
ATOM 839 O O . SER A 1 106 ? -17.844 -1.61 8.289 1 86.81 106 SER A O 1
ATOM 841 N N . ASN A 1 107 ? -19.984 -1.766 8.836 1 85.31 107 ASN A N 1
ATOM 842 C CA . ASN A 1 107 ? -20.359 -2.32 7.535 1 85.31 107 ASN A CA 1
ATOM 843 C C . ASN A 1 107 ? -20.547 -1.226 6.492 1 85.31 107 ASN A C 1
ATOM 845 O O . ASN A 1 107 ? -20.797 -1.517 5.32 1 85.31 107 ASN A O 1
ATOM 849 N N . ASN A 1 108 ? -20.422 -0.033 6.926 1 87.75 108 ASN A N 1
ATOM 850 C CA . ASN A 1 108 ? -20.484 1.081 5.984 1 87.75 108 ASN A CA 1
ATOM 851 C C . ASN A 1 108 ? -19.156 1.239 5.23 1 87.75 108 ASN A C 1
ATOM 853 O O . ASN A 1 108 ? -18.125 1.545 5.832 1 87.75 108 ASN A O 1
ATOM 857 N N . PRO A 1 109 ? -19.203 1.093 3.898 1 89.94 109 PRO A N 1
ATOM 858 C CA . PRO A 1 109 ? -17.953 1.128 3.135 1 89.94 109 PRO A CA 1
ATOM 859 C C . PRO A 1 109 ? -17.312 2.514 3.119 1 89.94 109 PRO A C 1
ATOM 861 O O . PRO A 1 109 ? -16.156 2.66 2.701 1 89.94 109 PRO A O 1
ATOM 864 N N . GLN A 1 110 ? -18.078 3.506 3.596 1 91.62 110 GLN A N 1
ATOM 865 C CA . GLN A 1 110 ? -17.625 4.887 3.473 1 91.62 110 GLN A CA 1
ATOM 866 C C . GLN A 1 110 ? -16.375 5.137 4.312 1 91.62 110 GLN A C 1
ATOM 868 O O . GLN A 1 110 ? -15.523 5.949 3.947 1 91.62 110 GLN A O 1
ATOM 873 N N . HIS A 1 111 ? -16.25 4.449 5.473 1 93.19 111 HIS A N 1
ATOM 874 C CA . HIS A 1 111 ? -15.047 4.617 6.289 1 93.19 111 HIS A CA 1
ATOM 875 C C . HIS A 1 111 ? -13.789 4.281 5.5 1 93.19 111 HIS A C 1
ATOM 877 O O . HIS A 1 111 ? -12.812 5.039 5.523 1 93.19 111 HIS A O 1
ATOM 883 N N . LEU A 1 112 ? -13.852 3.201 4.875 1 94.81 112 LEU A N 1
ATOM 884 C CA . LEU A 1 112 ? -12.688 2.771 4.105 1 94.81 112 LEU A CA 1
ATOM 885 C C . LEU A 1 112 ? -12.492 3.656 2.879 1 94.81 112 LEU A C 1
ATOM 887 O O . LEU A 1 112 ? -11.359 3.986 2.523 1 94.81 112 LEU A O 1
ATOM 891 N N . ARG A 1 113 ? -13.594 4.031 2.209 1 95.38 113 ARG A N 1
ATOM 892 C CA . ARG A 1 113 ? -13.5 4.895 1.037 1 95.38 113 ARG A CA 1
ATOM 893 C C . ARG A 1 113 ? -12.844 6.227 1.39 1 95.38 113 ARG A C 1
ATOM 895 O O . ARG A 1 113 ? -11.984 6.715 0.652 1 95.38 113 ARG A O 1
ATOM 902 N N . LEU A 1 114 ? -13.25 6.797 2.521 1 97.5 114 LEU A N 1
ATOM 903 C CA . LEU A 1 114 ? -12.641 8.039 2.99 1 97.5 114 LEU A CA 1
ATOM 904 C C . LEU A 1 114 ? -11.164 7.832 3.311 1 97.5 114 LEU A C 1
ATOM 906 O O . LEU A 1 114 ? -10.336 8.68 2.988 1 97.5 114 LEU A O 1
ATOM 910 N N . THR A 1 115 ? -10.875 6.695 3.953 1 98.38 115 THR A N 1
ATOM 911 C CA . THR A 1 115 ? -9.484 6.375 4.273 1 98.38 115 THR A CA 1
ATOM 912 C C . THR A 1 115 ? -8.633 6.336 3.006 1 98.38 115 THR A C 1
ATOM 914 O O . THR A 1 115 ? -7.547 6.918 2.965 1 98.38 115 THR A O 1
ATOM 917 N N . LEU A 1 116 ? -9.117 5.672 2.002 1 98.44 116 LEU A N 1
ATOM 918 C CA . LEU A 1 116 ? -8.391 5.555 0.742 1 98.44 116 LEU A CA 1
ATOM 919 C C . LEU A 1 116 ? -8.25 6.91 0.064 1 98.44 116 LEU A C 1
ATOM 921 O O . LEU A 1 116 ? -7.203 7.219 -0.512 1 98.44 116 LEU A O 1
ATOM 925 N N . GLN A 1 117 ? -9.25 7.695 0.147 1 98.19 117 GLN A N 1
ATOM 926 C CA . GLN A 1 117 ? -9.227 9.023 -0.457 1 98.19 117 GLN A CA 1
ATOM 927 C C . GLN A 1 117 ? -8.133 9.891 0.158 1 98.19 117 GLN A C 1
ATOM 929 O O . GLN A 1 117 ? -7.336 10.492 -0.562 1 98.19 117 GLN A O 1
ATOM 934 N N . TYR A 1 118 ? -8.094 9.984 1.453 1 98.75 118 TYR A N 1
ATOM 935 C CA . TYR A 1 118 ? -7.098 10.812 2.121 1 98.75 118 TYR A CA 1
ATOM 936 C C . TYR A 1 118 ? -5.703 10.211 1.967 1 98.75 118 TYR A C 1
ATOM 938 O O . TYR A 1 118 ? -4.711 10.945 1.887 1 98.75 118 TYR A O 1
ATOM 946 N N . SER A 1 119 ? -5.617 8.867 1.952 1 98.81 119 SER A N 1
ATOM 947 C CA . SER A 1 119 ? -4.328 8.227 1.688 1 98.81 119 SER A CA 1
ATOM 948 C C . SER A 1 119 ? -3.797 8.609 0.309 1 98.81 119 SER A C 1
ATOM 950 O O . SER A 1 119 ? -2.619 8.938 0.159 1 98.81 119 SER A O 1
ATOM 952 N N . LEU A 1 120 ? -4.656 8.547 -0.676 1 98.69 120 LEU A N 1
ATOM 953 C CA . LEU A 1 120 ? -4.258 8.898 -2.035 1 98.69 120 LEU A CA 1
ATOM 954 C C . LEU A 1 120 ? -3.838 10.359 -2.115 1 98.69 120 LEU A C 1
ATOM 956 O O . LEU A 1 120 ? -2.9 10.703 -2.838 1 98.69 120 LEU A O 1
ATOM 960 N N . GLN A 1 121 ? -4.551 11.219 -1.417 1 98.56 121 GLN A N 1
ATOM 961 C CA . GLN A 1 121 ? -4.172 12.625 -1.336 1 98.56 121 GLN A CA 1
ATOM 962 C C . GLN A 1 121 ? -2.773 12.789 -0.748 1 98.56 121 GLN A C 1
ATOM 964 O O . GLN A 1 121 ? -1.958 13.555 -1.272 1 98.56 121 GLN A O 1
ATOM 969 N N . SER A 1 122 ? -2.535 12.078 0.312 1 98.56 122 SER A N 1
ATOM 970 C CA . SER A 1 122 ? -1.229 12.141 0.959 1 98.56 122 SER A CA 1
ATOM 971 C C . SER A 1 122 ? -0.124 11.664 0.026 1 98.56 122 SER A C 1
ATOM 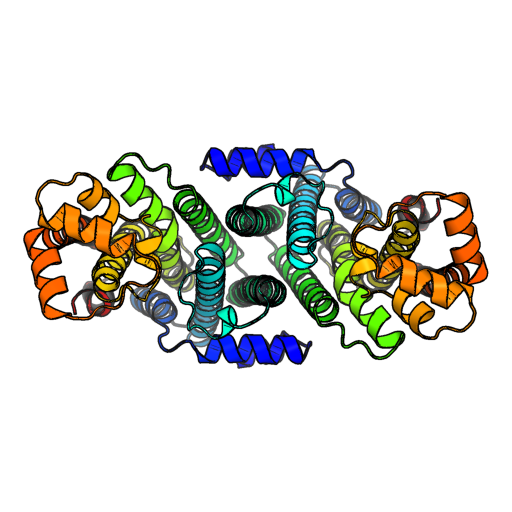973 O O . SER A 1 122 ? 0.963 12.242 -0.01 1 98.56 122 SER A O 1
ATOM 975 N N . LEU A 1 123 ? -0.385 10.648 -0.725 1 98.62 123 LEU A N 1
ATOM 976 C CA . LEU A 1 123 ? 0.596 10.094 -1.65 1 98.62 123 LEU A CA 1
ATOM 977 C C . LEU A 1 123 ? 0.917 11.086 -2.764 1 98.62 123 LEU A C 1
ATOM 979 O O . LEU A 1 123 ? 2.053 11.141 -3.238 1 98.62 123 LEU A O 1
ATOM 983 N N . GLN A 1 124 ? -0.065 11.82 -3.195 1 98.06 124 GLN A N 1
ATOM 984 C CA . GLN A 1 124 ? 0.186 12.859 -4.188 1 98.06 124 GLN A CA 1
ATOM 985 C C . GLN A 1 124 ? 1.015 13.992 -3.596 1 98.06 124 GLN A C 1
ATOM 987 O O . GLN A 1 124 ? 1.885 14.547 -4.27 1 98.06 124 GLN A O 1
ATOM 992 N N . GLY A 1 125 ? 0.72 14.344 -2.338 1 96.06 125 GLY A N 1
ATOM 993 C CA . GLY A 1 125 ? 1.562 15.297 -1.64 1 96.06 125 GLY A CA 1
ATOM 994 C C . GLY A 1 125 ? 2.998 14.836 -1.49 1 96.06 125 GLY A C 1
ATOM 995 O O . GLY A 1 125 ? 3.934 15.609 -1.696 1 96.06 125 GLY A O 1
ATOM 996 N N . GLN A 1 126 ? 3.199 13.562 -1.102 1 95.94 126 GLN A N 1
ATOM 997 C CA . GLN A 1 126 ? 4.535 12.992 -0.973 1 95.94 126 GLN A CA 1
ATOM 998 C C . GLN A 1 126 ? 5.266 13 -2.312 1 95.94 126 GLN A C 1
ATOM 1000 O O . GLN A 1 126 ? 6.473 13.242 -2.365 1 95.94 126 GLN A O 1
ATOM 1005 N N . HIS A 1 127 ? 4.527 12.695 -3.383 1 96.38 127 HIS A N 1
ATOM 1006 C CA . HIS A 1 127 ? 5.137 12.75 -4.707 1 96.38 127 HIS A CA 1
ATOM 1007 C C . HIS A 1 127 ? 5.668 14.141 -5.012 1 96.38 127 HIS A C 1
ATOM 1009 O O . HIS A 1 127 ? 6.777 14.289 -5.531 1 96.38 127 HIS A O 1
ATOM 1015 N N . ALA A 1 128 ? 4.836 15.133 -4.746 1 93.56 128 ALA A N 1
ATOM 1016 C CA . ALA A 1 128 ? 5.262 16.516 -4.945 1 93.56 128 ALA A CA 1
ATOM 1017 C C . ALA A 1 128 ? 6.504 16.828 -4.121 1 93.56 128 ALA A C 1
ATOM 1019 O O . ALA A 1 128 ? 7.398 17.547 -4.582 1 93.56 128 ALA A O 1
ATOM 1020 N N . ASP A 1 129 ? 6.535 16.297 -2.934 1 91.62 129 ASP A N 1
ATOM 1021 C CA . ASP A 1 129 ? 7.676 16.516 -2.045 1 91.62 129 ASP A CA 1
ATOM 1022 C C . ASP A 1 129 ? 8.945 15.883 -2.613 1 91.62 129 ASP A C 1
ATOM 1024 O O . ASP A 1 129 ? 10.023 16.469 -2.543 1 91.62 129 ASP A O 1
ATOM 1028 N N . LEU A 1 130 ? 8.859 14.711 -3.164 1 91.44 130 LEU A N 1
ATOM 1029 C CA . LEU A 1 130 ? 9.992 13.984 -3.713 1 91.44 130 LEU A CA 1
ATOM 1030 C C . LEU A 1 130 ? 10.523 14.672 -4.969 1 91.44 130 LEU A C 1
ATOM 1032 O O . LEU A 1 130 ? 11.695 14.523 -5.312 1 91.44 130 LEU A O 1
ATOM 1036 N N . ASN A 1 131 ? 9.648 15.352 -5.711 1 83.62 131 ASN A N 1
ATOM 1037 C CA . ASN A 1 131 ? 10.023 15.977 -6.973 1 83.62 131 ASN A CA 1
ATOM 1038 C C . ASN A 1 131 ? 10.203 17.484 -6.82 1 83.62 131 ASN A C 1
ATOM 1040 O O . ASN A 1 131 ? 10.188 18.219 -7.809 1 83.62 131 ASN A O 1
ATOM 1044 N N . VAL A 1 132 ? 10.789 17.922 -5.832 1 73.31 132 VAL A N 1
ATOM 1045 C CA . VAL A 1 132 ? 10.93 19.344 -5.492 1 73.31 132 VAL A CA 1
ATOM 1046 C C . VAL A 1 132 ? 10.844 20.188 -6.762 1 73.31 132 VAL A C 1
ATOM 1048 O O . VAL A 1 132 ? 11.828 20.297 -7.5 1 73.31 132 VAL A O 1
ATOM 1051 N N . THR A 1 133 ? 9.688 20.391 -7.172 1 65.44 133 THR A N 1
ATOM 1052 C CA . THR A 1 133 ? 9.516 21.312 -8.297 1 65.44 133 THR A CA 1
ATOM 1053 C C . THR A 1 133 ? 8.812 22.594 -7.855 1 65.44 133 THR A C 1
ATOM 1055 O O . THR A 1 133 ? 8.516 23.453 -8.68 1 65.44 133 THR A O 1
ATOM 1058 N N . SER A 1 134 ? 8.703 22.656 -6.504 1 65.69 134 SER A N 1
ATOM 1059 C CA . SER A 1 134 ? 7.918 23.797 -6.074 1 65.69 134 SER A CA 1
ATOM 1060 C C . SER A 1 134 ? 8.68 25.109 -6.289 1 65.69 134 SER A C 1
ATOM 1062 O O . SER A 1 134 ? 9.844 25.219 -5.895 1 65.69 134 SER A O 1
ATOM 1064 N N . SER A 1 135 ? 7.938 25.953 -6.961 1 74.44 135 SER A N 1
ATOM 1065 C CA . SER A 1 135 ? 8.57 27.203 -7.359 1 74.44 135 SER A CA 1
ATOM 1066 C C . SER A 1 135 ? 8.062 28.375 -6.527 1 74.44 135 SER A C 1
ATOM 1068 O O . SER A 1 135 ? 8.539 29.5 -6.672 1 74.44 135 SER A O 1
ATOM 1070 N N . SER A 1 136 ? 7.082 28.078 -5.672 1 87.5 136 SER A N 1
ATOM 1071 C CA . SER A 1 136 ? 6.508 29.172 -4.887 1 87.5 136 SER A CA 1
ATOM 1072 C C . SER A 1 136 ? 6.105 28.703 -3.494 1 87.5 136 SER A C 1
ATOM 1074 O O . SER A 1 136 ? 5.949 27.5 -3.264 1 87.5 136 SER A O 1
ATOM 1076 N N . GLU A 1 137 ? 6.004 29.688 -2.627 1 91.44 137 GLU A N 1
ATOM 1077 C CA . GLU A 1 137 ? 5.539 29.422 -1.268 1 91.44 137 GLU A CA 1
ATOM 1078 C C . GLU A 1 137 ? 4.172 28.75 -1.271 1 91.44 137 GLU A C 1
ATOM 1080 O O . GLU A 1 137 ? 3.932 27.812 -0.505 1 91.44 137 GLU A O 1
ATOM 1085 N N . SER A 1 138 ? 3.32 29.266 -2.131 1 92.81 138 SER A N 1
ATOM 1086 C CA . SER A 1 138 ? 1.972 28.719 -2.227 1 92.81 138 SER A CA 1
ATOM 1087 C C . SER A 1 138 ? 2.002 27.25 -2.643 1 92.81 138 SER A C 1
ATOM 1089 O O . SER A 1 138 ? 1.207 26.438 -2.154 1 92.81 138 SER A O 1
ATOM 1091 N N . GLU A 1 139 ? 2.889 26.906 -3.498 1 91.5 139 GLU A N 1
ATOM 1092 C CA . GLU A 1 139 ? 3.025 25.516 -3.932 1 91.5 139 GLU A CA 1
ATOM 1093 C C . GLU A 1 139 ? 3.525 24.625 -2.795 1 91.5 139 GLU A C 1
ATOM 1095 O O . GLU A 1 139 ? 3.098 23.484 -2.662 1 91.5 139 GLU A O 1
ATOM 1100 N N . PHE A 1 140 ? 4.395 25.188 -1.992 1 92.31 140 PHE A N 1
ATOM 1101 C CA . PHE A 1 140 ? 4.891 24.453 -0.839 1 92.31 140 PHE A CA 1
ATOM 1102 C C . PHE A 1 140 ? 3.773 24.203 0.169 1 92.31 140 PHE A C 1
ATOM 1104 O O . PHE A 1 140 ? 3.664 23.109 0.73 1 92.31 140 PHE A O 1
ATOM 1111 N N . ILE A 1 141 ? 3.025 25.188 0.379 1 94.44 141 ILE A N 1
ATOM 1112 C CA . ILE A 1 141 ? 1.929 25.062 1.334 1 94.44 141 ILE A CA 1
ATOM 1113 C C . ILE A 1 141 ? 0.91 24.047 0.827 1 94.44 141 ILE A C 1
ATOM 1115 O O . ILE A 1 141 ? 0.39 23.25 1.603 1 94.44 141 ILE A O 1
ATOM 1119 N N . GLU A 1 142 ? 0.627 24.062 -0.456 1 93.94 142 GLU A N 1
ATOM 1120 C CA . GLU A 1 142 ? -0.284 23.078 -1.041 1 93.94 142 GLU A CA 1
ATOM 1121 C C . GLU A 1 142 ? 0.268 21.672 -0.907 1 93.94 142 GLU A C 1
ATOM 1123 O O . GLU A 1 142 ? -0.478 20.734 -0.62 1 93.94 142 GLU A O 1
ATOM 1128 N N . MET A 1 143 ? 1.527 21.516 -1.119 1 94.12 143 MET A N 1
ATOM 1129 C CA . MET A 1 143 ? 2.17 20.219 -0.952 1 94.12 143 MET A CA 1
ATOM 1130 C C . MET A 1 143 ? 2.008 19.719 0.478 1 94.12 143 MET A C 1
ATOM 1132 O O . MET A 1 143 ? 1.619 18.562 0.693 1 94.12 143 MET A O 1
ATOM 1136 N N . ILE A 1 144 ? 2.236 20.562 1.458 1 94.38 144 ILE A N 1
ATOM 1137 C CA . ILE A 1 144 ? 2.09 20.219 2.867 1 94.38 144 ILE A CA 1
ATOM 1138 C C . ILE A 1 144 ? 0.646 19.812 3.15 1 94.38 144 ILE A C 1
ATOM 1140 O O . ILE A 1 144 ? 0.396 18.828 3.857 1 94.38 144 ILE A O 1
ATOM 1144 N N . LYS A 1 145 ? -0.224 20.594 2.625 1 96.31 145 LYS A N 1
ATOM 1145 C CA . LYS A 1 145 ? -1.65 20.328 2.801 1 96.31 145 LYS A CA 1
ATOM 1146 C C . LYS A 1 145 ? -2.016 18.922 2.316 1 96.31 145 LYS A C 1
ATOM 1148 O O . LYS A 1 145 ? -2.775 18.219 2.975 1 96.31 145 LYS A O 1
ATOM 1153 N N . LEU A 1 146 ? -1.487 18.531 1.19 1 96.69 146 LEU A N 1
ATOM 1154 C CA . LEU A 1 146 ? -1.771 17.219 0.622 1 96.69 146 LEU A CA 1
ATOM 1155 C C . LEU A 1 146 ? -1.017 16.125 1.372 1 96.69 146 LEU A C 1
ATOM 1157 O O . LEU A 1 146 ? -1.573 15.055 1.652 1 96.69 146 LEU A O 1
ATOM 1161 N N . LYS A 1 147 ? 0.232 16.375 1.675 1 95.69 147 LYS A N 1
ATOM 1162 C CA . LYS A 1 147 ? 1.106 15.367 2.273 1 95.69 147 LYS A CA 1
ATOM 1163 C C . LYS A 1 147 ? 0.735 15.117 3.73 1 95.69 147 LYS A C 1
ATOM 1165 O O . LYS A 1 147 ? 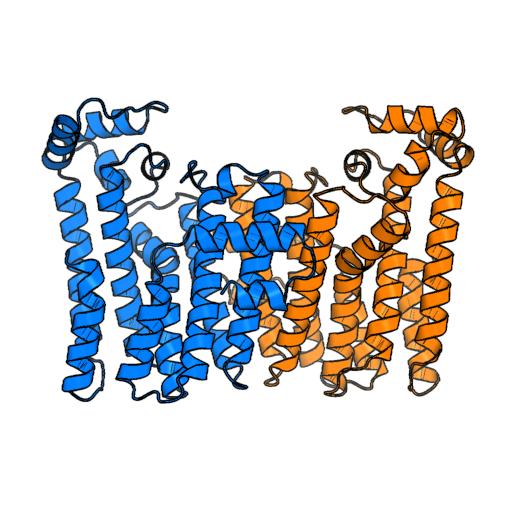-0.015 14.188 4.035 1 95.69 147 LYS A O 1
ATOM 1170 N N . SER A 1 148 ? 1.036 16 4.645 1 94.88 148 SER A N 1
ATOM 1171 C CA . SER A 1 148 ? 0.774 15.836 6.07 1 94.88 148 SER A CA 1
ATOM 1172 C C . SER A 1 148 ? -0.65 16.25 6.426 1 94.88 148 SER A C 1
ATOM 1174 O O . SER A 1 148 ? -1.271 15.664 7.312 1 94.88 148 SER A O 1
ATOM 1176 N N . GLY A 1 149 ? -1.148 17.266 5.719 1 97.56 149 GLY A N 1
ATOM 1177 C CA . GLY A 1 149 ? -2.5 17.734 5.977 1 97.56 149 GLY A CA 1
ATOM 1178 C C . GLY A 1 149 ? -3.549 16.641 5.836 1 97.56 149 GLY A C 1
ATOM 1179 O O . GLY A 1 149 ? -4.465 16.562 6.652 1 97.56 149 GLY A O 1
ATOM 1180 N N . SER A 1 150 ? -3.4 15.828 4.812 1 98.44 150 SER A N 1
ATOM 1181 C CA . SER A 1 150 ? -4.355 14.75 4.59 1 98.44 150 SER A CA 1
ATOM 1182 C C . SER A 1 150 ? -4.289 13.711 5.707 1 98.44 150 SER A C 1
ATOM 1184 O O . SER A 1 150 ? -5.316 13.156 6.105 1 98.44 150 SER A O 1
ATOM 1186 N N . LEU A 1 151 ? -3.119 13.438 6.227 1 98.38 151 LEU A N 1
ATOM 1187 C CA . LEU A 1 151 ? -2.936 12.43 7.266 1 98.38 151 LEU A CA 1
ATOM 1188 C C . LEU A 1 151 ? -3.5 12.906 8.602 1 98.38 151 LEU A C 1
ATOM 1190 O O . LEU A 1 151 ? -3.971 12.102 9.406 1 98.38 151 LEU A O 1
ATOM 1194 N N . VAL A 1 152 ? -3.475 14.227 8.82 1 98.44 152 VAL A N 1
ATOM 1195 C CA . VAL A 1 152 ? -4.078 14.805 10.016 1 98.44 152 VAL A CA 1
ATOM 1196 C C . VAL A 1 152 ? -5.598 14.852 9.859 1 98.44 152 VAL A C 1
ATOM 1198 O O . VAL A 1 152 ? -6.332 14.633 10.828 1 98.44 152 VAL A O 1
ATOM 1201 N N . THR A 1 153 ? -6.043 15.164 8.656 1 98.81 153 THR A N 1
ATOM 1202 C CA . THR A 1 153 ? -7.469 15.273 8.367 1 98.81 153 THR A CA 1
ATOM 1203 C C . THR A 1 153 ? -8.156 13.922 8.492 1 98.81 153 THR A C 1
ATOM 1205 O O . THR A 1 153 ? -9.266 13.82 9.016 1 98.81 153 THR A O 1
ATOM 1208 N N . LEU A 1 154 ? -7.508 12.867 8.109 1 98.81 154 LEU A N 1
ATOM 1209 C CA . LEU A 1 154 ? -8.055 11.516 8.031 1 98.81 154 LEU A CA 1
ATOM 1210 C C . LEU A 1 154 ? -8.633 11.078 9.367 1 98.81 154 LEU A C 1
ATOM 1212 O O . LEU A 1 154 ? -9.828 10.805 9.477 1 98.81 154 LEU A O 1
ATOM 1216 N N . PRO A 1 155 ? -7.871 11.062 10.445 1 98.81 155 PRO A N 1
ATOM 1217 C CA . PRO A 1 155 ? -8.438 10.602 11.711 1 98.81 155 PRO A CA 1
ATOM 1218 C C . PRO A 1 155 ? -9.578 11.492 12.203 1 98.81 155 PRO A C 1
ATOM 1220 O O . PRO A 1 155 ? -10.531 10.992 12.805 1 98.81 155 PRO A O 1
ATOM 1223 N N . ASN A 1 156 ? -9.492 12.82 11.992 1 98.81 156 ASN A N 1
ATOM 1224 C CA . ASN A 1 156 ? -10.562 13.727 12.414 1 98.81 156 ASN A CA 1
ATOM 1225 C C . ASN A 1 156 ? -11.875 13.406 11.703 1 98.81 156 ASN A C 1
ATOM 1227 O O . ASN A 1 156 ? -12.914 13.266 12.352 1 98.81 156 ASN A O 1
ATOM 1231 N N . VAL A 1 157 ? -11.773 13.289 10.398 1 98.81 157 VAL A N 1
ATOM 1232 C CA . VAL A 1 157 ? -12.953 13.039 9.578 1 98.81 157 VAL A CA 1
ATOM 1233 C C . VAL A 1 157 ? -13.531 11.664 9.906 1 98.81 157 VAL A C 1
ATOM 1235 O O . VAL A 1 157 ? -14.742 11.508 10.047 1 98.81 157 VAL A O 1
ATOM 1238 N N . LEU A 1 158 ? -12.695 10.656 10.039 1 98.62 158 LEU A N 1
ATOM 1239 C CA . LEU A 1 158 ? -13.164 9.297 10.297 1 98.62 158 LEU A CA 1
ATOM 1240 C C . LEU A 1 158 ? -13.797 9.195 11.68 1 98.62 158 LEU A C 1
ATOM 1242 O O . LEU A 1 158 ? -14.789 8.477 11.859 1 98.62 158 LEU A O 1
ATOM 1246 N N . GLY A 1 159 ? -13.188 9.875 12.68 1 98.62 159 GLY A N 1
ATOM 1247 C CA . GLY A 1 159 ? -13.797 9.906 14 1 98.62 159 GLY A CA 1
ATOM 1248 C C . GLY A 1 159 ? -15.211 10.469 13.992 1 98.62 159 GLY A C 1
ATOM 1249 O O . GLY A 1 159 ? -16.125 9.891 14.586 1 98.62 159 GLY A O 1
ATOM 1250 N N . VAL A 1 160 ? -15.383 11.602 13.32 1 98.62 160 VAL A N 1
ATOM 1251 C CA . VAL A 1 160 ? -16.688 12.25 13.227 1 98.62 160 VAL A CA 1
ATOM 1252 C C . VAL A 1 160 ? -17.656 11.352 12.461 1 98.62 160 VAL A C 1
ATOM 1254 O O . VAL A 1 160 ? -18.812 11.188 12.867 1 98.62 160 VAL A O 1
ATOM 1257 N N . TYR A 1 161 ? -17.188 10.781 11.352 1 98.31 161 TYR A N 1
ATOM 1258 C CA . TYR A 1 161 ? -18.047 9.914 10.555 1 98.31 161 TYR A CA 1
ATOM 1259 C C . TYR A 1 161 ? -18.516 8.711 11.367 1 98.31 161 TYR A C 1
ATOM 1261 O O . TYR A 1 161 ? -19.672 8.289 11.266 1 98.31 161 TYR A O 1
ATOM 1269 N N . LEU A 1 162 ? -17.625 8.094 12.109 1 97.94 162 LEU A N 1
ATOM 1270 C CA . LEU A 1 162 ? -17.984 6.957 12.953 1 97.94 162 LEU A CA 1
ATOM 1271 C C . LEU A 1 162 ? -19.062 7.348 13.953 1 97.94 162 LEU A C 1
ATOM 1273 O O . LEU A 1 162 ? -19.969 6.559 14.242 1 97.94 162 LEU A O 1
ATOM 1277 N N . ALA A 1 163 ? -19 8.547 14.461 1 97.94 163 ALA A N 1
ATOM 1278 C CA . ALA A 1 163 ? -19.938 9.016 15.484 1 97.94 163 ALA A CA 1
ATOM 1279 C C . ALA A 1 163 ? -21.281 9.375 14.867 1 97.94 163 ALA A C 1
ATOM 1281 O O . ALA A 1 163 ? -22.328 9.117 15.469 1 97.94 163 ALA A O 1
ATOM 1282 N N . THR A 1 164 ? -21.281 9.93 13.648 1 97.56 164 THR A N 1
ATOM 1283 C CA . THR A 1 164 ? -22.484 10.594 13.164 1 97.56 164 THR A CA 1
ATOM 1284 C C . THR A 1 164 ? -23.031 9.883 11.922 1 97.56 164 THR A C 1
ATOM 1286 O O . THR A 1 164 ? -24.203 10.062 11.555 1 97.56 164 THR A O 1
ATOM 1289 N N . GLY A 1 165 ? -22.172 9.156 11.227 1 96.56 165 GLY A N 1
ATOM 1290 C CA . GLY A 1 165 ? -22.562 8.539 9.969 1 96.56 165 GLY A CA 1
ATOM 1291 C C . GLY A 1 165 ? -22.547 9.508 8.797 1 96.56 165 GLY A C 1
ATOM 1292 O O . GLY A 1 165 ? -22.953 9.164 7.691 1 96.56 165 GLY A O 1
ATOM 1293 N N . GLU A 1 166 ? -21.984 10.719 9.047 1 97.06 166 GLU A N 1
ATOM 1294 C CA . GLU A 1 166 ? -22.016 11.742 8 1 97.06 166 GLU A CA 1
ATOM 1295 C C . GLU A 1 166 ? -20.656 12.406 7.832 1 97.06 166 GLU A C 1
ATOM 1297 O O . GLU A 1 166 ? -19.938 12.609 8.812 1 97.06 166 GLU A O 1
ATOM 1302 N N . PHE A 1 167 ? -20.391 12.68 6.602 1 97.94 167 PHE A N 1
ATOM 1303 C CA . PHE A 1 167 ? -19.203 13.469 6.301 1 97.94 167 PHE A CA 1
ATOM 1304 C C . PHE A 1 167 ? -19.391 14.922 6.738 1 97.94 167 PHE A C 1
ATOM 1306 O O . PHE A 1 167 ? -20.453 15.508 6.504 1 97.94 167 PHE A O 1
ATOM 1313 N N . ASN A 1 168 ? -18.5 15.5 7.43 1 98.38 168 ASN A N 1
ATOM 1314 C CA . ASN A 1 168 ? -18.578 16.875 7.918 1 98.38 168 ASN A CA 1
ATOM 1315 C C . ASN A 1 168 ? -17.562 17.766 7.215 1 98.38 168 ASN A C 1
ATOM 1317 O O . ASN A 1 168 ? -16.359 17.703 7.508 1 98.38 168 ASN A O 1
ATOM 1321 N N . GLU A 1 169 ? -17.953 18.672 6.402 1 98.44 169 GLU A N 1
ATOM 1322 C CA . GLU A 1 169 ? -17.109 19.516 5.57 1 98.44 169 GLU A CA 1
ATOM 1323 C C . GLU A 1 169 ? -16.297 20.484 6.422 1 98.44 169 GLU A C 1
ATOM 1325 O O . GLU A 1 169 ? -15.156 20.812 6.078 1 98.44 169 GLU A O 1
ATOM 1330 N N . THR A 1 170 ? -16.875 20.984 7.453 1 98.75 170 THR A N 1
ATOM 1331 C CA . THR A 1 170 ? -16.172 21.891 8.344 1 98.75 170 THR A CA 1
ATOM 1332 C C . THR A 1 170 ? -14.969 21.203 8.992 1 98.75 170 THR A C 1
ATOM 1334 O O . THR A 1 170 ? -13.883 21.781 9.07 1 98.75 170 THR A O 1
ATOM 1337 N N . VAL A 1 171 ? -15.156 19.938 9.438 1 98.81 171 VAL A N 1
ATOM 1338 C CA . VAL A 1 171 ? -14.086 19.156 10.031 1 98.81 171 VAL A CA 1
ATOM 1339 C C . VAL A 1 171 ? -12.984 18.906 8.992 1 98.81 171 VAL A C 1
ATOM 1341 O O . VAL A 1 171 ? -11.797 19.031 9.305 1 98.81 171 VAL A O 1
ATOM 1344 N N . ASP A 1 172 ? -13.391 18.562 7.824 1 98.81 172 ASP A N 1
ATOM 1345 C CA . ASP A 1 172 ? -12.438 18.359 6.734 1 98.81 172 ASP A CA 1
ATOM 1346 C C . ASP A 1 172 ? -11.586 19.609 6.516 1 98.81 172 ASP A C 1
ATOM 1348 O O . ASP A 1 172 ? -10.359 19.531 6.469 1 98.81 172 ASP A O 1
ATOM 1352 N N . GLU A 1 173 ? -12.219 20.766 6.469 1 98.56 173 GLU A N 1
ATOM 1353 C CA . GLU A 1 173 ? -11.547 22.016 6.145 1 98.56 173 GLU A CA 1
ATOM 1354 C C . GLU A 1 173 ? -10.562 22.422 7.234 1 98.56 173 GLU A C 1
ATOM 1356 O O . GLU A 1 173 ? -9.375 22.625 6.961 1 98.56 173 GLU A O 1
ATOM 1361 N N . TYR A 1 174 ? -11.039 22.562 8.461 1 98.56 174 TYR A N 1
ATOM 1362 C CA . TYR A 1 174 ? -10.133 23.078 9.484 1 98.56 174 TYR A CA 1
ATOM 1363 C C . TYR A 1 174 ? -9.023 22.078 9.773 1 98.56 174 TYR A C 1
ATOM 1365 O O . TYR A 1 174 ? -7.938 22.453 10.219 1 98.56 174 TYR A O 1
ATOM 1373 N N . SER A 1 175 ? -9.281 20.75 9.57 1 98.75 175 SER A N 1
ATOM 1374 C CA . SER A 1 175 ? -8.266 19.734 9.812 1 98.75 175 SER A CA 1
ATOM 1375 C C . SER A 1 175 ? -7.078 19.891 8.875 1 98.75 175 SER A C 1
ATOM 1377 O O . SER A 1 175 ? -5.934 19.641 9.258 1 98.75 175 SER A O 1
ATOM 1379 N N . HIS A 1 176 ? -7.348 20.281 7.598 1 98.44 176 HIS A N 1
ATOM 1380 C CA . HIS A 1 176 ? -6.254 20.531 6.668 1 98.44 176 HIS A CA 1
ATOM 1381 C C . HIS A 1 176 ? -5.367 21.672 7.152 1 98.44 176 HIS A C 1
ATOM 1383 O O . HIS A 1 176 ? -4.141 21.594 7.047 1 98.44 176 HIS A O 1
ATOM 1389 N N . TYR A 1 177 ? -5.984 22.703 7.672 1 97.88 177 TYR A N 1
ATOM 1390 C CA . TYR A 1 177 ? -5.191 23.812 8.219 1 97.88 177 TYR A CA 1
ATOM 1391 C C . TYR A 1 177 ? -4.383 23.344 9.422 1 97.88 177 TYR A C 1
ATOM 1393 O O . TYR A 1 177 ? -3.223 23.734 9.586 1 97.88 177 TYR A O 1
ATOM 1401 N N . LEU A 1 178 ? -5.016 22.562 10.25 1 97.88 178 LEU A N 1
ATOM 1402 C CA . LEU A 1 178 ? -4.301 22.016 11.398 1 97.88 178 LEU A CA 1
ATOM 1403 C C . LEU A 1 178 ? -3.088 21.219 10.945 1 97.88 178 LEU A C 1
ATOM 1405 O O . LEU A 1 178 ? -2.02 21.297 11.562 1 97.88 178 LEU A O 1
ATOM 1409 N N . GLY A 1 179 ? -3.268 20.406 9.898 1 97.44 179 GLY A N 1
ATOM 1410 C CA . GLY A 1 179 ? -2.162 19.641 9.344 1 97.44 179 GLY A CA 1
ATOM 1411 C C . GLY A 1 179 ? -1.013 20.516 8.875 1 97.44 179 GLY A C 1
ATOM 1412 O O . GLY A 1 179 ? 0.155 20.156 9.047 1 97.44 179 GLY A O 1
ATOM 1413 N N . ILE A 1 180 ? -1.319 21.641 8.258 1 96.75 180 ILE A N 1
ATOM 1414 C CA . ILE A 1 180 ? -0.3 22.578 7.812 1 96.75 180 ILE A CA 1
ATOM 1415 C C . ILE A 1 180 ? 0.467 23.109 9.023 1 96.75 180 ILE A C 1
ATOM 1417 O O . ILE A 1 180 ? 1.7 23.156 9.016 1 96.75 180 ILE A O 1
ATOM 1421 N N . VAL A 1 181 ? -0.232 23.5 10.07 1 96.94 181 VAL A N 1
ATOM 1422 C CA . VAL A 1 181 ? 0.367 24.016 11.297 1 96.94 181 VAL A CA 1
ATOM 1423 C C . VAL A 1 181 ? 1.359 23 11.852 1 96.94 181 VAL A C 1
ATOM 1425 O O . VAL A 1 181 ? 2.498 23.344 12.172 1 96.94 181 VAL A O 1
ATOM 1428 N N . GLU A 1 182 ? 0.948 21.781 11.922 1 94.94 182 GLU A N 1
ATOM 1429 C CA . GLU A 1 182 ? 1.764 20.734 12.523 1 94.94 182 GLU A CA 1
ATOM 1430 C C . GLU A 1 182 ? 3.014 20.453 11.695 1 94.94 182 GLU A C 1
ATOM 1432 O O . GLU A 1 182 ? 4.09 20.219 12.242 1 94.94 182 GLU A O 1
ATOM 1437 N N . GLN A 1 183 ? 2.828 20.469 10.406 1 93.62 183 GLN A N 1
ATOM 1438 C CA . GLN A 1 183 ? 3.982 20.203 9.547 1 93.62 183 GLN A CA 1
ATOM 1439 C C . GLN A 1 183 ? 5.016 21.328 9.672 1 93.62 183 GLN A C 1
ATOM 1441 O O . GLN A 1 183 ? 6.219 21.062 9.742 1 93.62 183 GLN A O 1
ATOM 1446 N N . ILE A 1 184 ? 4.59 22.578 9.648 1 93.25 184 ILE A N 1
ATOM 1447 C CA . ILE A 1 184 ? 5.508 23.719 9.758 1 93.25 184 ILE A CA 1
ATOM 1448 C C . ILE A 1 184 ? 6.203 23.688 11.117 1 93.25 184 ILE A C 1
ATOM 1450 O O . ILE A 1 184 ? 7.402 23.953 11.219 1 93.25 184 ILE A O 1
ATOM 1454 N N . ALA A 1 185 ? 5.438 23.359 12.125 1 92.25 185 ALA A N 1
ATOM 1455 C CA . ALA A 1 185 ? 6.031 23.219 13.453 1 92.25 185 ALA A CA 1
ATOM 1456 C C . ALA A 1 185 ? 7.125 22.156 13.453 1 92.25 185 ALA A C 1
ATOM 1458 O O . ALA A 1 185 ? 8.18 22.344 14.062 1 92.25 185 ALA A O 1
ATOM 1459 N N . ASN A 1 186 ? 6.855 21.047 12.812 1 88.25 186 ASN A N 1
ATOM 1460 C CA . ASN A 1 186 ? 7.848 19.984 12.719 1 88.25 186 ASN A CA 1
ATOM 1461 C C . ASN A 1 186 ? 9.078 20.438 11.93 1 88.25 186 ASN A C 1
ATOM 1463 O O . ASN A 1 186 ? 10.203 20.078 12.281 1 88.25 186 ASN A O 1
ATOM 1467 N N . ASP A 1 187 ? 8.852 21.141 10.867 1 86.81 187 ASP A N 1
ATOM 1468 C CA . ASP A 1 187 ? 9.961 21.656 10.078 1 86.81 187 ASP A CA 1
ATOM 1469 C C . ASP A 1 187 ? 10.82 22.609 10.906 1 86.81 187 ASP A C 1
ATOM 1471 O O . ASP A 1 187 ? 12.047 22.609 10.789 1 86.81 187 ASP A O 1
ATOM 1475 N N . HIS A 1 188 ? 10.141 23.422 11.648 1 89.19 188 HIS A N 1
ATOM 1476 C CA . HIS A 1 188 ? 10.836 24.344 12.539 1 89.19 188 HIS A CA 1
ATOM 1477 C C . HIS A 1 188 ? 11.703 23.594 13.539 1 89.19 188 HIS A C 1
ATOM 1479 O O . HIS A 1 188 ? 12.883 23.922 13.719 1 89.19 188 HIS A O 1
ATOM 1485 N N . HIS A 1 189 ? 11.156 22.625 14.117 1 87.12 189 HIS A N 1
ATOM 1486 C CA . HIS A 1 189 ? 11.891 21.812 15.078 1 87.12 189 HIS A CA 1
ATOM 1487 C C . HIS A 1 189 ? 13.07 21.109 14.422 1 87.12 189 HIS A C 1
ATOM 1489 O O . HIS A 1 189 ? 14.133 20.969 15.031 1 87.12 189 HIS A O 1
ATOM 1495 N N . GLY A 1 190 ? 12.867 20.672 13.227 1 84.19 190 GLY A N 1
ATOM 1496 C CA . GLY A 1 190 ? 13.891 19.953 12.5 1 84.19 190 GLY A CA 1
ATOM 1497 C C . GLY A 1 190 ? 15.125 20.781 12.219 1 84.19 190 GLY A C 1
ATOM 1498 O O . GLY A 1 190 ? 16.219 20.234 12.047 1 84.19 190 GLY A O 1
ATOM 1499 N N . LEU A 1 191 ? 15.008 22.078 12.242 1 86.75 191 LEU A N 1
ATOM 1500 C CA . LEU A 1 191 ? 16.125 22.969 11.945 1 86.75 191 LEU A CA 1
ATOM 1501 C C . LEU A 1 191 ? 17.203 22.859 13.031 1 86.75 191 LEU A C 1
ATOM 1503 O O . LEU A 1 191 ? 18.375 23.172 12.781 1 86.75 191 LEU A O 1
ATOM 1507 N N . TYR A 1 192 ? 16.766 22.422 14.148 1 85.31 192 TYR A N 1
ATOM 1508 C CA . TYR A 1 192 ? 17.688 22.406 15.273 1 85.31 192 TYR A CA 1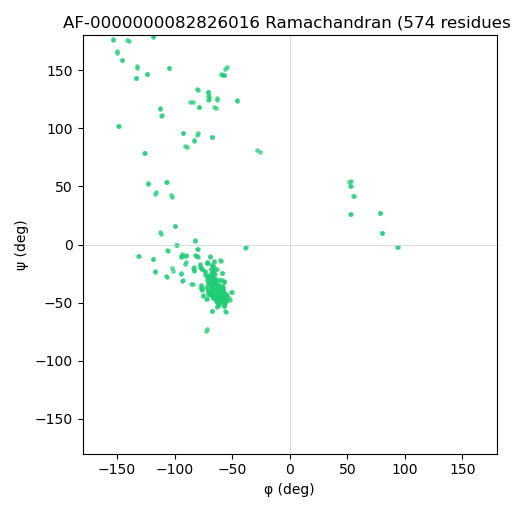
ATOM 1509 C C . TYR A 1 192 ? 18.359 21.047 15.398 1 85.31 192 TYR A C 1
ATOM 1511 O O . TYR A 1 192 ? 19.312 20.875 16.172 1 85.31 192 TYR A O 1
ATOM 1519 N N . TYR A 1 193 ? 17.906 20.094 14.695 1 76.88 193 TYR A N 1
ATOM 1520 C CA . TYR A 1 193 ? 18.484 18.75 14.742 1 76.88 193 TYR A CA 1
ATOM 1521 C C . TYR A 1 193 ? 18.859 18.266 13.352 1 76.88 193 TYR A C 1
ATOM 1523 O O . TYR A 1 193 ? 18.203 17.391 12.789 1 76.88 193 TYR A O 1
ATOM 1531 N N . PRO A 1 194 ? 20.031 18.812 12.93 1 62.81 194 PRO A N 1
ATOM 1532 C CA . PRO A 1 194 ? 20.391 18.547 11.531 1 62.81 194 PRO A CA 1
ATOM 1533 C C . PRO A 1 194 ? 20.703 17.078 11.258 1 62.81 194 PRO A C 1
ATOM 1535 O O . PRO A 1 194 ? 20.734 16.656 10.102 1 62.81 194 PRO A O 1
ATOM 1538 N N . ASP A 1 195 ? 21.078 16.422 12.273 1 60.88 195 ASP A N 1
ATOM 1539 C CA . ASP A 1 195 ? 21.344 15.016 12.016 1 60.88 195 ASP A CA 1
ATOM 1540 C C . ASP A 1 195 ? 20.094 14.305 11.508 1 60.88 195 ASP A C 1
ATOM 1542 O O . ASP A 1 195 ? 20.172 13.18 11 1 60.88 195 ASP A O 1
ATOM 1546 N N . ASN A 1 196 ? 19.062 15.078 11.719 1 55.31 196 ASN A N 1
ATOM 1547 C CA . ASN A 1 196 ? 17.859 14.547 11.109 1 55.31 196 ASN A CA 1
ATOM 1548 C C . ASN A 1 196 ? 17.766 14.914 9.633 1 55.31 196 ASN A C 1
ATOM 1550 O O . ASN A 1 196 ? 17.812 16.094 9.273 1 55.31 196 ASN A O 1
ATOM 1554 N N . ASN A 1 197 ? 18.234 14.195 8.734 1 52.59 197 ASN A N 1
ATOM 1555 C CA . ASN A 1 197 ? 18.5 14.383 7.309 1 52.59 197 ASN A CA 1
ATOM 1556 C C . ASN A 1 197 ? 17.391 15.195 6.645 1 52.59 197 ASN A C 1
ATOM 1558 O O . ASN A 1 197 ? 17.484 15.531 5.461 1 52.59 197 ASN A O 1
ATOM 1562 N N . ASP A 1 198 ? 16.344 15.57 7.32 1 53.69 198 ASP A N 1
ATOM 1563 C CA . ASP A 1 198 ? 15.234 16.266 6.664 1 53.69 198 ASP A CA 1
ATOM 1564 C C . ASP A 1 198 ? 15.703 17.578 6.039 1 53.69 198 ASP A C 1
ATOM 1566 O O . ASP A 1 198 ? 15.219 17.969 4.973 1 53.69 198 ASP A O 1
ATOM 1570 N N . ILE A 1 199 ? 16.547 18.219 6.75 1 54.62 199 ILE A N 1
ATOM 1571 C CA . ILE A 1 199 ? 16.922 19.547 6.262 1 54.62 199 ILE A CA 1
ATOM 1572 C C . ILE A 1 199 ? 17.781 19.406 5.012 1 54.62 199 ILE A C 1
ATOM 1574 O O . ILE A 1 199 ? 17.781 20.281 4.145 1 54.62 199 ILE A O 1
ATOM 1578 N N . LYS A 1 200 ? 18.422 18.281 5.016 1 56.62 200 LYS A N 1
ATOM 1579 C CA . LYS A 1 200 ? 19.328 18.109 3.885 1 56.62 200 LYS A CA 1
ATOM 1580 C C . LYS A 1 200 ? 18.562 18.047 2.568 1 56.62 200 LYS A C 1
ATOM 1582 O O . LYS A 1 200 ? 19.062 18.5 1.531 1 56.62 200 LYS A O 1
ATOM 1587 N N . THR A 1 201 ? 17.375 17.531 2.801 1 57.53 201 THR A N 1
ATOM 1588 C CA . THR A 1 201 ? 16.719 17.25 1.532 1 57.53 201 THR A CA 1
ATOM 1589 C C . THR A 1 201 ? 16.062 18.5 0.974 1 57.53 201 THR A C 1
ATOM 1591 O O . THR A 1 201 ? 15.586 18.516 -0.167 1 57.53 201 THR A O 1
ATOM 1594 N N . ARG A 1 202 ? 16.297 19.594 1.756 1 58.25 202 ARG A N 1
ATOM 1595 C CA . ARG A 1 202 ? 16.109 20.938 1.211 1 58.25 202 ARG A CA 1
ATOM 1596 C C . ARG A 1 202 ? 14.719 21.094 0.609 1 58.25 202 ARG A C 1
ATOM 1598 O O . ARG A 1 202 ? 14.539 21.812 -0.383 1 58.25 202 ARG A O 1
ATOM 1605 N N . HIS A 1 203 ? 13.789 20.281 1.146 1 70.38 203 HIS A N 1
ATOM 1606 C CA . HIS A 1 203 ? 12.516 20.359 0.43 1 70.38 203 HIS A CA 1
ATOM 1607 C C . HIS A 1 203 ? 11.414 20.906 1.325 1 70.38 203 HIS A C 1
ATOM 1609 O O . HIS A 1 203 ? 10.305 20.375 1.355 1 70.38 203 HIS A O 1
ATOM 1615 N N . ASN A 1 204 ? 11.812 22.016 2.059 1 82.94 204 ASN A N 1
ATOM 1616 C CA . ASN A 1 204 ? 10.758 22.562 2.904 1 82.94 204 ASN A CA 1
ATOM 1617 C C . ASN A 1 204 ? 10.789 24.094 2.924 1 82.94 204 ASN A C 1
ATOM 1619 O O . ASN A 1 204 ? 11.641 24.703 2.277 1 82.94 204 ASN A O 1
ATOM 1623 N N . LEU A 1 205 ? 9.875 24.75 3.562 1 89.81 205 LEU A N 1
ATOM 1624 C CA . LEU A 1 205 ? 9.672 26.188 3.555 1 89.81 205 LEU A CA 1
ATOM 1625 C C . LEU A 1 205 ? 10.898 26.906 4.109 1 89.81 205 LEU A C 1
ATOM 1627 O O . LEU A 1 205 ? 11.219 28.016 3.678 1 89.81 205 LEU A O 1
ATOM 1631 N N . ALA A 1 206 ? 11.57 26.219 5.008 1 90.38 206 ALA A N 1
ATOM 1632 C CA . ALA A 1 206 ? 12.789 26.812 5.539 1 90.38 206 ALA A CA 1
ATOM 1633 C C . ALA A 1 206 ? 13.844 26.969 4.449 1 90.38 206 ALA A C 1
ATOM 1635 O O . ALA A 1 206 ? 14.445 28.031 4.305 1 90.38 206 ALA A O 1
ATOM 1636 N N . PHE A 1 207 ? 14.023 25.969 3.758 1 87.06 207 PHE A N 1
ATOM 1637 C CA . PHE A 1 207 ? 14.984 26.016 2.662 1 87.06 207 PHE A CA 1
ATOM 1638 C C . PHE A 1 207 ? 14.547 27.016 1.598 1 87.06 207 PHE A C 1
ATOM 1640 O O . PHE A 1 207 ? 15.375 27.734 1.035 1 87.06 207 PHE A O 1
ATOM 1647 N N . TYR A 1 208 ? 13.273 26.969 1.276 1 88.38 208 TYR A N 1
ATOM 1648 C CA . TYR A 1 208 ? 12.719 27.922 0.328 1 88.38 208 TYR A CA 1
ATOM 1649 C C . TYR A 1 208 ? 13.086 29.344 0.712 1 88.38 208 TYR A C 1
ATOM 1651 O O . TYR A 1 208 ? 13.453 30.156 -0.147 1 88.38 208 TYR A O 1
ATOM 1659 N N . TYR A 1 209 ? 13.039 29.656 1.912 1 92.44 209 TYR A N 1
ATOM 1660 C CA . TYR A 1 209 ? 13.375 30.984 2.424 1 92.44 209 TYR A CA 1
ATOM 1661 C C . TYR A 1 209 ? 14.875 31.219 2.359 1 92.44 209 TYR A C 1
ATOM 1663 O O . TYR A 1 209 ? 15.32 32.281 1.892 1 92.44 209 TYR A O 1
ATOM 1671 N N . LEU A 1 210 ? 15.641 30.297 2.789 1 91.88 210 LEU A N 1
ATOM 1672 C CA . LEU A 1 210 ? 17.094 30.453 2.938 1 91.88 210 LEU A CA 1
ATOM 1673 C C . LEU A 1 210 ? 17.766 30.609 1.577 1 91.88 210 LEU A C 1
ATOM 1675 O O . LEU A 1 210 ? 18.766 31.312 1.449 1 91.88 210 LEU A O 1
ATOM 1679 N N . LYS A 1 211 ? 17.188 30.016 0.661 1 89.5 211 LYS A N 1
ATOM 1680 C CA . LYS A 1 211 ? 17.812 30.016 -0.66 1 89.5 211 LYS A CA 1
ATOM 1681 C C . LYS A 1 211 ? 17.828 31.422 -1.255 1 89.5 211 LYS A C 1
ATOM 1683 O O . LYS A 1 211 ? 18.578 31.688 -2.201 1 89.5 211 LYS A O 1
ATOM 1688 N N . ASN A 1 212 ? 17 32.312 -0.741 1 92.81 212 ASN A N 1
ATOM 1689 C CA . ASN A 1 212 ? 17.016 33.688 -1.198 1 92.81 212 ASN A CA 1
ATOM 1690 C C . ASN A 1 212 ? 18.266 34.438 -0.724 1 92.81 212 ASN A C 1
ATOM 1692 O O . ASN A 1 212 ? 18.609 35.5 -1.242 1 92.81 212 ASN A O 1
ATOM 1696 N N . LYS A 1 213 ? 18.953 33.938 0.22 1 95 213 LYS A N 1
ATOM 1697 C CA . LYS A 1 213 ? 20.234 34.469 0.708 1 95 213 LYS A CA 1
ATOM 1698 C C . LYS A 1 213 ? 20.109 35.938 1.07 1 95 213 LYS A C 1
ATOM 1700 O O . LYS A 1 213 ? 20.938 36.75 0.646 1 95 213 LYS A O 1
ATOM 1705 N N . TYR A 1 214 ? 19.125 36.281 1.853 1 95.62 214 TYR A N 1
ATOM 1706 C CA . TYR A 1 214 ? 18.828 37.656 2.197 1 95.62 214 TYR A CA 1
ATOM 1707 C C . TYR A 1 214 ? 19.953 38.25 3.027 1 95.62 214 TYR A C 1
ATOM 1709 O O . TYR A 1 214 ? 20.109 39.469 3.088 1 95.62 214 TYR A O 1
ATOM 1717 N N . ASN A 1 215 ? 20.781 37.469 3.775 1 97.12 215 ASN A N 1
ATOM 1718 C CA . ASN A 1 215 ? 21.875 37.906 4.617 1 97.12 215 ASN A CA 1
ATOM 1719 C C . ASN A 1 215 ? 22.938 36.812 4.777 1 97.12 215 ASN A C 1
ATOM 1721 O O . ASN A 1 215 ? 22.812 35.719 4.227 1 97.12 215 ASN A O 1
ATOM 1725 N N . GLN A 1 216 ? 24.016 37.156 5.484 1 97.19 216 GLN A N 1
ATOM 1726 C CA . GLN A 1 216 ? 25.141 36.25 5.621 1 97.19 216 GLN A CA 1
ATOM 1727 C C . GLN A 1 216 ? 24.75 35 6.41 1 97.19 216 GLN A C 1
ATOM 1729 O O . GLN A 1 216 ? 25.219 33.906 6.121 1 97.19 216 GLN A O 1
ATOM 1734 N N . SER A 1 217 ? 23.953 35.219 7.289 1 96.69 217 SER A N 1
ATOM 1735 C CA . SER A 1 217 ? 23.516 34.094 8.094 1 96.69 217 SER A CA 1
ATOM 1736 C C . SER A 1 217 ? 22.766 33.062 7.242 1 96.69 217 SER A C 1
ATOM 1738 O O . SER A 1 217 ? 22.891 31.859 7.445 1 96.69 217 SER A O 1
ATOM 1740 N N . SER A 1 218 ? 21.922 33.562 6.34 1 95.38 218 SER A N 1
ATOM 1741 C CA . SER A 1 218 ? 21.219 32.688 5.414 1 95.38 218 SER A CA 1
ATOM 1742 C C . SER A 1 218 ? 22.203 31.875 4.57 1 95.38 218 SER A C 1
ATOM 1744 O O . SER A 1 218 ? 22.031 30.672 4.379 1 95.38 218 SER A O 1
ATOM 1746 N N . ILE A 1 219 ? 23.203 32.5 4.18 1 95.25 219 ILE A N 1
ATOM 1747 C CA . ILE A 1 219 ? 24.219 31.859 3.361 1 95.25 219 ILE A CA 1
ATOM 1748 C C . ILE A 1 219 ? 24.969 30.812 4.191 1 95.25 219 ILE A C 1
ATOM 1750 O O . ILE A 1 219 ? 25.188 29.688 3.727 1 95.25 219 ILE A O 1
ATOM 1754 N N . ASP A 1 220 ? 25.266 31.172 5.348 1 92.75 220 ASP A N 1
ATOM 1755 C CA . ASP A 1 220 ? 25.984 30.266 6.238 1 92.75 220 ASP A CA 1
ATOM 1756 C C . ASP A 1 220 ? 25.156 29 6.512 1 92.75 220 ASP A C 1
ATOM 1758 O O . ASP A 1 220 ? 25.703 27.891 6.551 1 92.75 220 ASP A O 1
ATOM 1762 N N . LEU A 1 221 ? 23.953 29.234 6.695 1 90.31 221 LEU A N 1
ATOM 1763 C CA . LEU A 1 221 ? 23.062 28.125 6.996 1 90.31 221 LEU A CA 1
ATOM 1764 C C . LEU A 1 221 ? 22.922 27.203 5.789 1 90.31 221 LEU A C 1
ATOM 1766 O O . LEU A 1 221 ? 22.938 25.969 5.938 1 90.31 221 LEU A O 1
ATOM 1770 N N . LEU A 1 222 ? 22.766 27.734 4.629 1 88.38 222 LEU A N 1
ATOM 1771 C CA . LEU A 1 222 ? 22.688 26.922 3.414 1 88.38 222 LEU A CA 1
ATOM 1772 C C . LEU A 1 222 ? 23.938 26.062 3.262 1 88.38 222 LEU A C 1
ATOM 1774 O O . LEU A 1 222 ? 23.844 24.875 2.92 1 88.38 222 LEU A O 1
ATOM 1778 N N . ASN A 1 223 ? 25 26.672 3.543 1 87.06 223 ASN A N 1
ATOM 1779 C CA . ASN A 1 223 ? 26.25 25.938 3.475 1 87.06 223 ASN A CA 1
ATOM 1780 C C . ASN A 1 223 ? 26.328 24.844 4.543 1 87.06 223 ASN A C 1
ATOM 1782 O O . ASN A 1 223 ? 26.844 23.75 4.289 1 87.06 223 ASN A O 1
ATOM 1786 N N . PHE A 1 224 ? 25.891 25.25 5.625 1 84.81 224 PHE A N 1
ATOM 1787 C CA . PHE A 1 224 ? 25.875 24.312 6.746 1 84.81 224 PHE A CA 1
ATOM 1788 C C . PHE A 1 224 ? 25.062 23.078 6.414 1 84.81 224 PHE A C 1
ATOM 1790 O O . PHE A 1 224 ? 25.531 21.953 6.586 1 84.81 224 PHE A O 1
ATOM 1797 N N . TYR A 1 225 ? 23.859 23.25 5.859 1 83.31 225 TYR A N 1
ATOM 1798 C CA . TYR A 1 225 ? 22.938 22.141 5.609 1 83.31 225 TYR A CA 1
ATOM 1799 C C . TYR A 1 225 ? 23.375 21.359 4.371 1 83.31 225 TYR A C 1
ATOM 1801 O O . TYR A 1 225 ? 22.984 20.203 4.203 1 83.31 225 TYR A O 1
ATOM 1809 N N . ALA A 1 226 ? 24.141 21.938 3.555 1 79.88 226 ALA A N 1
ATOM 1810 C CA . ALA A 1 226 ? 24.609 21.281 2.34 1 79.88 226 ALA A CA 1
ATOM 1811 C C . ALA A 1 226 ? 25.734 20.312 2.646 1 79.88 226 ALA A C 1
ATOM 1813 O O . ALA A 1 226 ? 26.047 19.422 1.842 1 79.88 226 ALA A O 1
ATOM 1814 N N . GLN A 1 227 ? 26.281 20.5 3.803 1 76.25 227 GLN A N 1
ATOM 1815 C CA . GLN A 1 227 ? 27.406 19.641 4.152 1 76.25 227 GLN A CA 1
ATOM 1816 C C . GLN A 1 227 ? 26.938 18.281 4.648 1 76.25 227 GLN A C 1
ATOM 1818 O O . GLN A 1 227 ? 25.922 18.188 5.344 1 76.25 227 GLN A O 1
ATOM 1823 N N . GLU A 1 228 ? 27.438 17.141 4.254 1 66.69 228 GLU A N 1
ATOM 1824 C CA . GLU A 1 228 ? 27.031 15.773 4.594 1 66.69 228 GLU A CA 1
ATOM 1825 C C . GLU A 1 228 ? 27.266 15.484 6.074 1 66.69 228 GLU A C 1
ATOM 1827 O O . GLU A 1 228 ? 26.453 14.805 6.711 1 66.69 228 GLU A O 1
ATOM 1832 N N . ASN A 1 229 ? 28.406 15.898 6.652 1 64 229 ASN A N 1
ATOM 1833 C CA . ASN A 1 229 ? 28.781 15.578 8.023 1 64 229 ASN A CA 1
ATOM 1834 C C . ASN A 1 229 ? 28.672 16.797 8.938 1 64 229 ASN A C 1
ATOM 1836 O O . ASN A 1 229 ? 29.641 17.172 9.609 1 64 229 ASN A O 1
ATOM 1840 N N . ASN A 1 230 ? 27.406 17.297 8.789 1 62.66 230 ASN A N 1
ATOM 1841 C CA . ASN A 1 230 ? 27.281 18.5 9.609 1 62.66 230 ASN A CA 1
ATOM 1842 C C . ASN A 1 230 ? 27.031 18.156 11.078 1 62.66 230 ASN A C 1
ATOM 1844 O O . ASN A 1 230 ? 26.109 17.391 11.398 1 62.66 230 ASN A O 1
ATOM 1848 N N . GLN A 1 231 ? 28.062 18.141 11.82 1 63.69 231 GLN A N 1
ATOM 1849 C CA . GLN A 1 231 ? 27.922 18.031 13.273 1 63.69 231 GLN A CA 1
ATOM 1850 C C . GLN A 1 231 ? 27.734 19.422 13.898 1 63.69 231 GLN A C 1
ATOM 1852 O O . GLN A 1 231 ? 28.359 20.391 13.484 1 63.69 231 GLN A O 1
ATOM 1857 N N . ILE A 1 232 ? 26.562 19.453 14.602 1 66.81 232 ILE A N 1
ATOM 1858 C CA . ILE A 1 232 ? 26.344 20.688 15.336 1 66.81 232 ILE A CA 1
ATOM 1859 C C . ILE A 1 232 ? 27.375 20.812 16.469 1 66.81 232 ILE A C 1
ATOM 1861 O O . ILE A 1 232 ? 27.297 20.094 17.453 1 66.81 232 ILE A O 1
ATOM 1865 N N . ASN A 1 233 ? 28.391 21.438 16.156 1 67.12 233 ASN A N 1
ATOM 1866 C CA . ASN A 1 233 ? 29.422 21.625 17.172 1 67.12 233 ASN A CA 1
ATOM 1867 C C . ASN A 1 233 ? 29 22.656 18.219 1 67.12 233 ASN A C 1
ATOM 1869 O O . ASN A 1 233 ? 29.453 22.609 19.359 1 67.12 233 ASN A O 1
ATOM 1873 N N . ASN A 1 234 ? 28.141 23.484 17.859 1 82.44 234 ASN A N 1
ATOM 1874 C CA . ASN A 1 234 ? 27.703 24.578 18.734 1 82.44 234 ASN A CA 1
ATOM 1875 C C . ASN A 1 234 ? 26.25 24.938 18.484 1 82.44 234 ASN A C 1
ATOM 1877 O O . ASN A 1 234 ? 25.938 25.734 17.594 1 82.44 234 ASN A O 1
ATOM 1881 N N . MET A 1 235 ? 25.406 24.469 19.375 1 86.31 235 MET A N 1
ATOM 1882 C CA . MET A 1 235 ? 23.969 24.672 19.25 1 86.31 235 MET A CA 1
ATOM 1883 C C . MET A 1 235 ? 23.609 26.141 19.406 1 86.31 235 MET A C 1
ATOM 1885 O O . MET A 1 235 ? 22.703 26.641 18.734 1 86.31 235 MET A O 1
ATOM 1889 N N . ASP A 1 236 ? 24.297 26.734 20.203 1 90.75 236 ASP A N 1
ATOM 1890 C CA . ASP A 1 236 ? 24.031 28.141 20.422 1 90.75 236 ASP A CA 1
ATOM 1891 C C . ASP A 1 236 ? 24.328 28.969 19.172 1 90.75 236 ASP A C 1
ATOM 1893 O O . ASP A 1 236 ? 23.594 29.906 18.844 1 90.75 236 ASP A O 1
ATOM 1897 N N . GLU A 1 237 ? 25.375 28.672 18.547 1 90.88 237 GLU A N 1
ATOM 1898 C CA . GLU A 1 237 ? 25.719 29.344 17.297 1 90.88 237 GLU A CA 1
ATOM 1899 C C . GLU A 1 237 ? 24.672 29.078 16.219 1 90.88 237 GLU A C 1
ATOM 1901 O O . GLU A 1 237 ? 24.312 29.984 15.461 1 90.88 237 GLU A O 1
ATOM 1906 N N . LEU A 1 238 ? 24.25 27.891 16.172 1 90.5 238 LEU A N 1
ATOM 1907 C CA . LEU A 1 238 ? 23.219 27.547 15.203 1 90.5 238 LEU A CA 1
ATOM 1908 C C . LEU A 1 238 ? 21.938 28.344 15.469 1 90.5 238 LEU A C 1
ATOM 1910 O O . LEU A 1 238 ? 21.359 28.922 14.547 1 90.5 238 LEU A O 1
ATOM 1914 N N . LYS A 1 239 ? 21.531 28.344 16.719 1 92.69 239 LYS A N 1
ATOM 1915 C CA . LYS A 1 239 ? 20.328 29.078 17.094 1 92.69 239 LYS A CA 1
ATOM 1916 C C . LYS A 1 239 ? 20.438 30.547 16.719 1 92.69 239 LYS A C 1
ATOM 1918 O O . LYS A 1 239 ? 19.469 31.156 16.234 1 92.69 239 LYS A O 1
ATOM 1923 N N . LYS A 1 240 ? 21.562 31.031 16.984 1 94.88 240 LYS A N 1
ATOM 1924 C CA . LYS A 1 240 ? 21.828 32.438 16.641 1 94.88 240 LYS A CA 1
ATOM 1925 C C . LYS A 1 240 ? 21.719 32.656 15.148 1 94.88 240 LYS A C 1
ATOM 1927 O O . LYS A 1 240 ? 21.062 33.625 14.711 1 94.88 240 LYS A O 1
ATOM 1932 N N . LYS A 1 241 ? 22.328 31.844 14.375 1 94.12 241 LYS A N 1
ATOM 1933 C CA . LYS A 1 241 ? 22.281 31.984 12.922 1 94.12 241 LYS A CA 1
ATOM 1934 C C . LYS A 1 241 ? 20.844 31.828 12.398 1 94.12 241 LYS A C 1
ATOM 1936 O O . LYS A 1 241 ? 20.453 32.531 11.461 1 94.12 241 LYS A O 1
ATOM 1941 N N . LEU A 1 242 ? 20.141 30.938 12.961 1 94.81 242 LEU A N 1
ATOM 1942 C CA . LEU A 1 242 ? 18.75 30.734 12.57 1 94.81 242 LEU A CA 1
ATOM 1943 C C . LEU A 1 242 ? 17.922 31.984 12.836 1 94.81 242 LEU A C 1
ATOM 1945 O O . LEU A 1 242 ? 17.125 32.406 11.977 1 94.81 242 LEU A O 1
ATOM 1949 N N . ARG A 1 243 ? 18.094 32.562 13.961 1 96.19 243 ARG A N 1
ATOM 1950 C CA . ARG A 1 243 ? 17.375 33.812 14.305 1 96.19 243 ARG A CA 1
ATOM 1951 C C . ARG A 1 243 ? 17.797 34.938 13.391 1 96.19 243 ARG A C 1
ATOM 1953 O O . ARG A 1 243 ? 16.953 35.688 12.859 1 96.19 243 ARG A O 1
ATOM 1960 N N . GLU A 1 244 ? 19.078 35 13.172 1 97.56 244 GLU A N 1
ATOM 1961 C CA . GLU A 1 244 ? 19.625 36.125 12.391 1 97.56 244 GLU A CA 1
ATOM 1962 C C . GLU A 1 244 ? 19.234 36 10.922 1 97.56 244 GLU A C 1
ATOM 1964 O O . GLU A 1 244 ? 19.047 37 10.234 1 97.56 244 GLU A O 1
ATOM 1969 N N . SER A 1 245 ? 19.125 34.844 10.508 1 97.06 245 SER A N 1
ATOM 1970 C CA . SER A 1 245 ? 18.75 34.625 9.117 1 97.06 245 SER A CA 1
ATOM 1971 C C . SER A 1 245 ? 17.312 35.094 8.852 1 97.06 245 SER A C 1
ATOM 1973 O O . SER A 1 245 ? 16.953 35.375 7.711 1 97.06 245 SER A O 1
ATOM 1975 N N . GLY A 1 246 ? 16.5 35.031 9.867 1 97.62 246 GLY A N 1
ATOM 1976 C CA . GLY A 1 246 ? 15.094 35.375 9.727 1 97.62 246 GLY A CA 1
ATOM 1977 C C . GLY A 1 246 ? 14.203 34.188 9.438 1 97.62 246 GLY A C 1
ATOM 1978 O O . GLY A 1 246 ? 12.977 34.312 9.352 1 97.62 246 GLY A O 1
ATOM 1979 N N . VAL A 1 247 ? 14.789 33 9.297 1 96.12 247 VAL A N 1
ATOM 1980 C CA . VAL A 1 247 ? 14.023 31.844 8.867 1 96.12 247 VAL A CA 1
ATOM 1981 C C . VAL A 1 247 ? 13.023 31.453 9.953 1 96.12 247 VAL A C 1
ATOM 1983 O O . VAL A 1 247 ? 11.914 31 9.648 1 96.12 247 VAL A O 1
ATOM 1986 N N . ILE A 1 248 ? 13.359 31.641 11.18 1 95.88 248 ILE A N 1
ATOM 1987 C CA . ILE A 1 248 ? 12.469 31.312 12.289 1 95.88 248 ILE A CA 1
ATOM 1988 C C . ILE A 1 248 ? 11.242 32.219 12.258 1 95.88 248 ILE A C 1
ATOM 1990 O O . ILE A 1 248 ? 10.109 31.75 12.398 1 95.88 248 ILE A O 1
ATOM 1994 N N . GLN A 1 249 ? 11.477 33.438 12.078 1 97.12 249 GLN A N 1
ATOM 1995 C CA . GLN A 1 249 ? 10.391 34.406 11.984 1 97.12 249 GLN A CA 1
ATOM 1996 C C . GLN A 1 249 ? 9.477 34.094 10.797 1 97.12 249 GLN A C 1
ATOM 1998 O O . GLN A 1 249 ? 8.25 34.156 10.914 1 97.12 249 GLN A O 1
ATOM 2003 N N . TYR A 1 250 ? 10.125 33.812 9.742 1 97.12 250 TYR A N 1
ATOM 2004 C CA . TYR A 1 250 ? 9.383 33.469 8.531 1 97.12 250 TYR A CA 1
ATOM 2005 C C . TYR A 1 250 ? 8.461 32.281 8.773 1 97.12 250 TYR A C 1
ATOM 2007 O O . TYR A 1 250 ? 7.262 32.344 8.5 1 97.12 250 TYR A O 1
ATOM 2015 N N . LEU A 1 251 ? 8.977 31.172 9.289 1 96.31 251 LEU A N 1
ATOM 2016 C CA . LEU A 1 251 ? 8.188 29.969 9.555 1 96.31 251 LEU A CA 1
ATOM 2017 C C . LEU A 1 251 ? 7.07 30.266 10.547 1 96.31 251 LEU A C 1
ATOM 2019 O O . LEU A 1 251 ? 5.953 29.766 10.406 1 96.31 251 LEU A O 1
ATOM 2023 N N . ASN A 1 252 ? 7.383 31.094 11.523 1 96.88 252 ASN A N 1
ATOM 2024 C CA . ASN A 1 252 ? 6.379 31.438 12.523 1 96.88 252 ASN A CA 1
ATOM 2025 C C . ASN A 1 252 ? 5.215 32.219 11.898 1 96.88 252 ASN A C 1
ATOM 2027 O O . ASN A 1 252 ? 4.062 32 12.281 1 96.88 252 ASN A O 1
ATOM 2031 N N . VAL A 1 253 ? 5.562 33.094 11 1 97.69 253 VAL A N 1
ATOM 2032 C CA . VAL A 1 253 ? 4.527 33.875 10.336 1 97.69 253 VAL A CA 1
ATOM 2033 C C . VAL A 1 253 ? 3.617 32.938 9.531 1 97.69 253 VAL A C 1
ATOM 2035 O O . VAL A 1 253 ? 2.391 33.031 9.625 1 97.69 253 VAL A O 1
ATOM 2038 N N . ILE A 1 254 ? 4.18 32.062 8.742 1 96.88 254 ILE A N 1
ATOM 2039 C CA . ILE A 1 254 ? 3.4 31.141 7.918 1 96.88 254 ILE A CA 1
ATOM 2040 C C . ILE A 1 254 ? 2.562 30.234 8.82 1 96.88 254 ILE A C 1
ATOM 2042 O O . ILE A 1 254 ? 1.389 29.984 8.539 1 96.88 254 ILE A O 1
ATOM 2046 N N . LYS A 1 255 ? 3.152 29.703 9.875 1 96.88 255 LYS A N 1
ATOM 2047 C CA . LYS A 1 255 ? 2.436 28.859 10.82 1 96.88 255 LYS A CA 1
ATOM 2048 C C . LYS A 1 255 ? 1.238 29.578 11.422 1 96.88 255 LYS A C 1
ATOM 2050 O O . LYS A 1 255 ? 0.152 29.016 11.539 1 96.88 255 LYS A O 1
ATOM 2055 N N . ASN A 1 256 ? 1.456 30.844 11.82 1 97.56 256 ASN A N 1
ATOM 2056 C CA . ASN A 1 256 ? 0.393 31.641 12.438 1 97.56 256 ASN A CA 1
ATOM 2057 C C . ASN A 1 256 ? -0.743 31.906 11.461 1 97.56 256 ASN A C 1
ATOM 2059 O O . ASN A 1 256 ? -1.908 31.969 11.852 1 97.56 256 ASN A O 1
ATOM 2063 N N . ILE A 1 257 ? -0.372 32.156 10.211 1 97.94 257 ILE A N 1
ATOM 2064 C CA . ILE A 1 257 ? -1.399 32.312 9.195 1 97.94 257 ILE A CA 1
ATOM 2065 C C . ILE A 1 257 ? -2.26 31.062 9.117 1 97.94 257 ILE A C 1
ATOM 2067 O O . ILE A 1 257 ? -3.49 31.141 9.109 1 97.94 257 ILE A O 1
ATOM 2071 N N . ALA A 1 258 ? -1.653 29.859 9.086 1 97.5 258 ALA A N 1
ATOM 2072 C CA . ALA A 1 258 ? -2.383 28.594 9.055 1 97.5 258 ALA A CA 1
ATOM 2073 C C . ALA A 1 258 ? -3.221 28.422 10.32 1 97.5 258 ALA A C 1
ATOM 2075 O O . ALA A 1 258 ? -4.344 27.922 10.258 1 97.5 258 ALA A O 1
ATOM 2076 N N . LEU A 1 259 ? -2.637 28.797 11.461 1 97.69 259 LEU A N 1
ATOM 2077 C CA . LEU A 1 259 ? -3.342 28.688 12.727 1 97.69 259 LEU A CA 1
ATOM 2078 C C . LEU A 1 259 ? -4.594 29.547 12.742 1 97.69 259 LEU A C 1
ATOM 2080 O O . LEU A 1 259 ? -5.645 29.125 13.227 1 97.69 259 LEU A O 1
ATOM 2084 N N . GLU A 1 260 ? -4.48 30.75 12.234 1 98.19 260 GLU A N 1
ATOM 2085 C CA . GLU A 1 260 ? -5.633 31.641 12.172 1 98.19 260 GLU A CA 1
ATOM 2086 C C . GLU A 1 260 ? -6.703 31.094 11.227 1 98.19 260 GLU A C 1
ATOM 2088 O O . GLU A 1 260 ? -7.898 31.188 11.516 1 98.19 260 GLU A O 1
ATOM 2093 N N . ASN A 1 261 ? -6.273 30.578 10.078 1 98.12 261 ASN A N 1
ATOM 2094 C CA . ASN A 1 261 ? -7.223 29.938 9.18 1 98.12 261 ASN A CA 1
ATOM 2095 C C . ASN A 1 261 ? -7.914 28.75 9.852 1 98.12 261 ASN A C 1
ATOM 2097 O O . ASN A 1 261 ? -9.109 28.531 9.664 1 98.12 261 ASN A O 1
ATOM 2101 N N . PHE A 1 262 ? -7.164 27.969 10.609 1 98.31 262 PHE A N 1
ATOM 2102 C CA . PHE A 1 262 ? -7.73 26.875 11.391 1 98.31 262 PHE A CA 1
ATOM 2103 C C . PHE A 1 262 ? -8.805 27.391 12.336 1 98.31 262 PHE A C 1
ATOM 2105 O O . PHE A 1 262 ? -9.93 26.875 12.352 1 98.31 262 PHE A O 1
ATOM 2112 N N . LYS A 1 263 ? -8.445 28.406 13.102 1 98 263 LYS A N 1
ATOM 2113 C CA . LYS A 1 263 ? -9.367 28.953 14.086 1 98 263 LYS A CA 1
ATOM 2114 C C . LYS A 1 263 ? -10.641 29.469 13.422 1 98 263 LYS A C 1
ATOM 21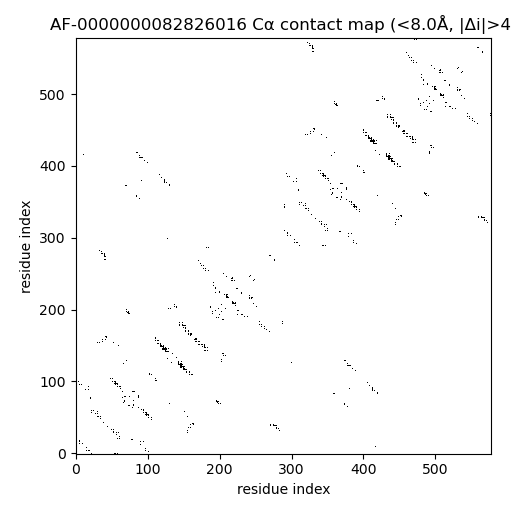16 O O . LYS A 1 263 ? -11.75 29.203 13.906 1 98 263 LYS A O 1
ATOM 2121 N N . GLU A 1 264 ? -10.5 30.188 12.328 1 98.38 264 GLU A N 1
ATOM 2122 C CA . GLU A 1 264 ? -11.648 30.734 11.617 1 98.38 264 GLU A CA 1
ATOM 2123 C C . GLU A 1 264 ? -12.547 29.641 11.078 1 98.38 264 GLU A C 1
ATOM 2125 O O . GLU A 1 264 ? -13.773 29.734 11.148 1 98.38 264 GLU A O 1
ATOM 2130 N N . SER A 1 265 ? -11.961 28.609 10.547 1 98.31 265 SER A N 1
ATOM 2131 C CA . SER A 1 265 ? -12.727 27.484 10.023 1 98.31 265 SER A CA 1
ATOM 2132 C C . SER A 1 265 ? -13.367 26.688 11.156 1 98.31 265 SER A C 1
ATOM 2134 O O . SER A 1 265 ? -14.5 26.219 11.039 1 98.31 265 SER A O 1
ATOM 2136 N N . PHE A 1 266 ? -12.648 26.484 12.258 1 98.38 266 PHE A N 1
ATOM 2137 C CA . PHE A 1 266 ? -13.125 25.719 13.406 1 98.38 266 PHE A CA 1
ATOM 2138 C C . PHE A 1 266 ? -14.359 26.375 14.016 1 98.38 266 PHE A C 1
ATOM 2140 O O . PHE A 1 266 ? -15.266 25.688 14.484 1 98.38 266 PHE A O 1
ATOM 2147 N N . LYS A 1 267 ? -14.375 27.688 13.969 1 97.44 267 LYS A N 1
ATOM 2148 C CA . LYS A 1 267 ? -15.484 28.453 14.539 1 97.44 267 LYS A CA 1
ATOM 2149 C C . LYS A 1 267 ? -16.812 28.062 13.875 1 97.44 267 LYS A C 1
ATOM 2151 O O . LYS A 1 267 ? -17.875 28.172 14.484 1 97.44 267 LYS A O 1
ATOM 2156 N N . LYS A 1 268 ? -16.734 27.562 12.672 1 97.94 268 LYS A N 1
ATOM 2157 C CA . LYS A 1 268 ? -17.938 27.234 11.906 1 97.94 268 LYS A CA 1
ATOM 2158 C C . LYS A 1 268 ? -18.516 25.891 12.344 1 97.94 268 LYS A C 1
ATOM 2160 O O . LYS A 1 268 ? -19.625 25.516 11.938 1 97.94 268 LYS A O 1
ATOM 2165 N N . LEU A 1 269 ? -17.734 25.141 13.18 1 97.69 269 LEU A N 1
ATOM 2166 C CA . LEU A 1 269 ? -18.156 23.812 13.609 1 97.69 269 LEU A CA 1
ATOM 2167 C C . LEU A 1 269 ? -19.438 23.906 14.438 1 97.69 269 LEU A C 1
ATOM 2169 O O . LEU A 1 269 ? -19.531 24.719 15.367 1 97.69 269 LEU A O 1
ATOM 2173 N N . ARG A 1 270 ? -20.609 23.156 14.109 1 95.12 270 ARG A N 1
ATOM 2174 C CA . ARG A 1 270 ? -21.891 23.125 14.805 1 95.12 270 ARG A CA 1
ATOM 2175 C C . ARG A 1 270 ? -21.906 22.016 15.867 1 95.12 270 ARG A C 1
ATOM 2177 O O . ARG A 1 270 ? -22.359 20.906 15.609 1 95.12 270 ARG A O 1
ATOM 2184 N N . LEU A 1 271 ? -21.422 22.312 16.969 1 96.19 271 LEU A N 1
ATOM 2185 C CA . LEU A 1 271 ? -21.406 21.5 18.172 1 96.19 271 LEU A CA 1
ATOM 2186 C C . LEU A 1 271 ? -21.844 22.328 19.375 1 96.19 271 LEU A C 1
ATOM 2188 O O . LEU A 1 271 ? -21.828 23.547 19.344 1 96.19 271 LEU A O 1
ATOM 2192 N N . ASP A 1 272 ? -22.438 21.578 20.359 1 95.06 272 ASP A N 1
ATOM 2193 C CA . ASP A 1 272 ? -22.672 22.297 21.609 1 95.06 272 ASP A CA 1
ATOM 2194 C C . ASP A 1 272 ? -21.391 22.938 22.141 1 95.06 272 ASP A C 1
ATOM 2196 O O . ASP A 1 272 ? -20.297 22.406 21.922 1 95.06 272 ASP A O 1
ATOM 2200 N N . GLU A 1 273 ? -21.422 24 22.875 1 95.75 273 GLU A N 1
ATOM 2201 C CA . GLU A 1 273 ? -20.297 24.844 23.25 1 95.75 273 GLU A CA 1
ATOM 2202 C C . GLU A 1 273 ? -19.312 24.078 24.125 1 95.75 273 GLU A C 1
ATOM 2204 O O . GLU A 1 273 ? -18.094 24.266 24.016 1 95.75 273 GLU A O 1
ATOM 2209 N N . GLN A 1 274 ? -19.766 23.312 24.953 1 96.25 274 GLN A N 1
ATOM 2210 C CA . GLN A 1 274 ? -18.891 22.547 25.844 1 96.25 274 GLN A CA 1
ATOM 2211 C C . GLN A 1 274 ? -18 21.594 25.078 1 96.25 274 GLN A C 1
ATOM 2213 O O . GLN A 1 274 ? -16.781 21.578 25.25 1 96.25 274 GLN A O 1
ATOM 2218 N N . ASN A 1 275 ? -18.672 20.781 24.234 1 96.31 275 ASN A N 1
ATOM 2219 C CA . ASN A 1 275 ? -17.922 19.828 23.422 1 96.31 275 ASN A CA 1
ATOM 2220 C C . ASN A 1 275 ? -16.969 20.547 22.469 1 96.31 275 ASN A C 1
ATOM 2222 O O . ASN A 1 275 ? -15.844 20.078 22.25 1 96.31 275 ASN A O 1
ATOM 2226 N N . LYS A 1 276 ? -17.453 21.562 21.875 1 96.88 276 LYS A N 1
ATOM 2227 C CA . LYS A 1 276 ? -16.656 22.344 20.953 1 96.88 276 LYS A CA 1
ATOM 2228 C C . LYS A 1 276 ? -15.398 22.891 21.625 1 96.88 276 LYS A C 1
ATOM 2230 O O . LYS A 1 276 ? -14.297 22.781 21.094 1 96.88 276 LYS A O 1
ATOM 2235 N N . ASN A 1 277 ? -15.555 23.453 22.812 1 96.06 277 ASN A N 1
ATOM 2236 C CA . ASN A 1 277 ? -14.43 24 23.578 1 96.06 277 ASN A CA 1
ATOM 2237 C C . ASN A 1 277 ? -13.453 22.906 23.984 1 96.06 277 ASN A C 1
ATOM 2239 O O . ASN A 1 277 ? -12.234 23.094 23.922 1 96.06 277 ASN A O 1
ATOM 2243 N N . LYS A 1 278 ? -13.93 21.844 24.422 1 96.38 278 LYS A N 1
ATOM 2244 C CA . LYS A 1 278 ? -13.086 20.719 24.812 1 96.38 278 LYS A CA 1
ATOM 2245 C C . LYS A 1 278 ? -12.258 20.234 23.625 1 96.38 278 LYS A C 1
ATOM 2247 O O . LYS A 1 278 ? -11.062 19.969 23.766 1 96.38 278 LYS A O 1
ATOM 2252 N N . LEU A 1 279 ? -12.977 20.094 22.469 1 97.81 279 LEU A N 1
ATOM 2253 C CA . LEU A 1 279 ? -12.281 19.641 21.266 1 97.81 279 LEU A CA 1
ATOM 2254 C C . LEU A 1 279 ? -11.203 20.641 20.875 1 97.81 279 LEU A C 1
ATOM 2256 O O . LEU A 1 279 ? -10.086 20.266 20.531 1 97.81 279 LEU A O 1
ATOM 2260 N N . PHE A 1 280 ? -11.539 21.906 20.922 1 97.19 280 PHE A N 1
ATOM 2261 C CA . PHE A 1 280 ? -10.609 22.969 20.562 1 97.19 280 PHE A CA 1
ATOM 2262 C C . PHE A 1 280 ? -9.359 22.906 21.438 1 97.19 280 PHE A C 1
ATOM 2264 O O . PHE A 1 280 ? -8.242 23 20.922 1 97.19 280 PHE A O 1
ATOM 2271 N N . VAL A 1 281 ? -9.492 22.703 22.719 1 96 281 VAL A N 1
ATOM 2272 C CA . VAL A 1 281 ? -8.383 22.641 23.672 1 96 281 VAL A CA 1
ATOM 2273 C C . VAL A 1 281 ? -7.516 21.422 23.359 1 96 281 VAL A C 1
ATOM 2275 O O . VAL A 1 281 ? -6.285 21.5 23.391 1 96 281 VAL A O 1
ATOM 2278 N N . GLN A 1 282 ? -8.086 20.328 23.062 1 94.88 282 GLN A N 1
ATOM 2279 C CA . GLN A 1 282 ? -7.355 19.109 22.766 1 94.88 282 GLN A CA 1
ATOM 2280 C C . GLN A 1 282 ? -6.527 19.266 21.5 1 94.88 282 GLN A C 1
ATOM 2282 O O . GLN A 1 282 ? -5.422 18.719 21.391 1 94.88 282 GLN A O 1
ATOM 2287 N N . LEU A 1 283 ? -7.094 19.953 20.484 1 95.56 283 LEU A N 1
ATOM 2288 C CA . LEU A 1 283 ? -6.43 20.094 19.203 1 95.56 283 LEU A CA 1
ATOM 2289 C C . LEU A 1 283 ? -5.254 21.062 19.297 1 95.56 283 LEU A C 1
ATOM 2291 O O . LEU A 1 283 ? -4.281 20.938 18.547 1 95.56 283 LEU A O 1
ATOM 2295 N N . LEU A 1 284 ? -5.309 21.984 20.234 1 89.81 284 LEU A N 1
ATOM 2296 C CA . LEU A 1 284 ? -4.262 23 20.359 1 89.81 284 LEU A CA 1
ATOM 2297 C C . LEU A 1 284 ? -3.207 22.562 21.375 1 89.81 284 LEU A C 1
ATOM 2299 O O . LEU A 1 284 ? -2.115 23.141 21.422 1 89.81 284 LEU A O 1
ATOM 2303 N N . ARG A 1 285 ? -3.547 21.703 22.328 1 74.5 285 ARG A N 1
ATOM 2304 C CA . ARG A 1 285 ? -2.574 21.234 23.297 1 74.5 285 ARG A CA 1
ATOM 2305 C C . ARG A 1 285 ? -1.329 20.672 22.625 1 74.5 285 ARG A C 1
ATOM 2307 O O . ARG A 1 285 ? -0.212 20.859 23.109 1 74.5 285 ARG A O 1
ATOM 2314 N N . GLY A 1 286 ? -1.428 19.875 21.641 1 56.12 286 GLY A N 1
ATOM 2315 C CA . GLY A 1 286 ? -0.257 19.312 20.984 1 56.12 286 GLY A CA 1
ATOM 2316 C C . GLY A 1 286 ? 0.55 20.328 20.219 1 56.12 286 GLY A C 1
ATOM 2317 O O . GLY A 1 286 ? 1.718 20.109 19.906 1 56.12 286 GLY A O 1
ATOM 2318 N N . ASN A 1 287 ? 0.032 21.422 19.734 1 50.66 287 ASN A N 1
ATOM 2319 C CA . ASN A 1 287 ? 0.636 22.359 18.797 1 50.66 287 ASN A CA 1
ATOM 2320 C C . ASN A 1 287 ? 1.146 23.609 19.516 1 50.66 287 ASN A C 1
ATOM 2322 O O . ASN A 1 287 ? 1.849 24.438 18.922 1 50.66 287 ASN A O 1
ATOM 2326 N N . ILE A 1 288 ? 0.693 23.969 20.734 1 44.25 288 ILE A N 1
ATOM 2327 C CA . ILE A 1 288 ? 0.978 25.219 21.438 1 44.25 288 ILE A CA 1
ATOM 2328 C C . ILE A 1 288 ? 2.221 25.047 22.312 1 44.25 288 ILE A C 1
ATOM 2330 O O . ILE A 1 288 ? 2.807 26.031 22.766 1 44.25 288 ILE A O 1
ATOM 2334 N N . ASN A 1 289 ? 2.771 23.797 22.672 1 36.84 289 ASN A N 1
ATOM 2335 C CA . ASN A 1 289 ? 3.967 23.922 23.484 1 36.84 289 ASN A CA 1
ATOM 2336 C C . ASN A 1 289 ? 5.207 24.188 22.641 1 36.84 289 ASN A C 1
ATOM 2338 O O . ASN A 1 289 ? 5.387 23.562 21.594 1 36.84 289 ASN A O 1
ATOM 2342 N N . MET B 1 1 ? -8.258 1.797 -17.281 1 96.94 1 MET B N 1
ATOM 2343 C CA . MET B 1 1 ? -7.195 2.008 -16.297 1 96.94 1 MET B CA 1
ATOM 2344 C C . MET B 1 1 ? -6.629 3.42 -16.406 1 96.94 1 MET B C 1
ATOM 2346 O O . MET B 1 1 ? -6.504 4.121 -15.398 1 96.94 1 MET B O 1
ATOM 2350 N N . LYS B 1 2 ? -6.297 3.891 -17.656 1 97.56 2 LYS B N 1
ATOM 2351 C CA . LYS B 1 2 ? -5.738 5.227 -17.828 1 97.56 2 LYS B CA 1
ATOM 2352 C C . LYS B 1 2 ? -6.75 6.301 -17.422 1 97.56 2 LYS B C 1
ATOM 2354 O O . LYS B 1 2 ? -6.387 7.305 -16.812 1 97.56 2 LYS B O 1
ATOM 2359 N N . GLU B 1 3 ? -7.992 6.059 -17.781 1 97.75 3 GLU B N 1
ATOM 2360 C CA . GLU B 1 3 ? -9.055 6.992 -17.406 1 97.75 3 GLU B CA 1
ATOM 2361 C C . GLU B 1 3 ? -9.195 7.098 -15.898 1 97.75 3 GLU B C 1
ATOM 2363 O O . GLU B 1 3 ? -9.43 8.188 -15.367 1 97.75 3 GLU B O 1
ATOM 2368 N N . ILE B 1 4 ? -9.062 5.98 -15.195 1 98.12 4 ILE B N 1
ATOM 2369 C CA . ILE B 1 4 ? -9.141 5.949 -13.742 1 98.12 4 ILE B CA 1
ATOM 2370 C C . ILE B 1 4 ? -8.047 6.844 -13.148 1 98.12 4 ILE B C 1
ATOM 2372 O O . ILE B 1 4 ? -8.312 7.617 -12.219 1 98.12 4 ILE B O 1
ATOM 2376 N N . VAL B 1 5 ? -6.844 6.75 -13.641 1 98.62 5 VAL B N 1
ATOM 2377 C CA . VAL B 1 5 ? -5.723 7.562 -13.188 1 98.62 5 VAL B CA 1
ATOM 2378 C C . VAL B 1 5 ? -6.008 9.039 -13.453 1 98.62 5 VAL B C 1
ATOM 2380 O O . VAL B 1 5 ? -5.828 9.883 -12.578 1 98.62 5 VAL B O 1
ATOM 2383 N N . HIS B 1 6 ? -6.504 9.352 -14.656 1 97.94 6 HIS B N 1
ATOM 2384 C CA . HIS B 1 6 ? -6.812 10.727 -15.031 1 97.94 6 HIS B CA 1
ATOM 2385 C C . HIS B 1 6 ? -7.84 11.344 -14.086 1 97.94 6 HIS B C 1
ATOM 2387 O O . HIS B 1 6 ? -7.738 12.516 -13.734 1 97.94 6 HIS B O 1
ATOM 2393 N N . GLU B 1 7 ? -8.719 10.539 -13.688 1 97.69 7 GLU B N 1
ATOM 2394 C CA . GLU B 1 7 ? -9.844 11.047 -12.906 1 97.69 7 GLU B CA 1
ATOM 2395 C C . GLU B 1 7 ? -9.469 11.188 -11.43 1 97.69 7 GLU B C 1
ATOM 2397 O O . GLU B 1 7 ? -10.078 11.977 -10.703 1 97.69 7 GLU B O 1
ATOM 2402 N N . ASN B 1 8 ? -8.469 10.477 -10.984 1 97.94 8 ASN B N 1
ATOM 2403 C CA . ASN B 1 8 ? -8.281 10.367 -9.547 1 97.94 8 ASN B CA 1
ATOM 2404 C C . ASN B 1 8 ? -6.934 10.938 -9.109 1 97.94 8 ASN B C 1
ATOM 2406 O O . ASN B 1 8 ? -6.699 11.141 -7.914 1 97.94 8 ASN B O 1
ATOM 2410 N N . ILE B 1 9 ? -6.066 11.188 -10.039 1 98.5 9 ILE B N 1
ATOM 2411 C CA . ILE B 1 9 ? -4.746 11.727 -9.734 1 98.5 9 ILE B CA 1
ATOM 2412 C C . ILE B 1 9 ? -4.629 13.148 -10.281 1 98.5 9 ILE B C 1
ATOM 2414 O O . ILE B 1 9 ? -4.688 13.359 -11.5 1 98.5 9 ILE B O 1
ATOM 2418 N N . SER B 1 10 ? -4.453 14.086 -9.406 1 97.12 10 SER B N 1
ATOM 2419 C CA . SER B 1 10 ? -4.402 15.484 -9.812 1 97.12 10 SER B CA 1
ATOM 2420 C C . SER B 1 10 ? -2.969 15.93 -10.07 1 97.12 10 SER B C 1
ATOM 2422 O O . SER B 1 10 ? -2.734 16.844 -10.883 1 97.12 10 SER B O 1
ATOM 2424 N N . ASN B 1 11 ? -1.997 15.344 -9.359 1 96.44 11 ASN B N 1
ATOM 2425 C CA . ASN B 1 11 ? -0.6 15.688 -9.609 1 96.44 11 ASN B CA 1
ATOM 2426 C C . ASN B 1 11 ? -0.159 15.258 -11 1 96.44 11 ASN B C 1
ATOM 2428 O O . ASN B 1 11 ? -0.073 14.062 -11.297 1 96.44 11 ASN B O 1
ATOM 2432 N N . GLU B 1 12 ? 0.223 16.188 -11.812 1 96.19 12 GLU B N 1
ATOM 2433 C CA . GLU B 1 12 ? 0.451 15.93 -13.234 1 96.19 12 GLU B CA 1
ATOM 2434 C C . GLU B 1 12 ? 1.656 15.023 -13.445 1 96.19 12 GLU B C 1
ATOM 2436 O O . GLU B 1 12 ? 1.639 14.148 -14.32 1 96.19 12 GLU B O 1
ATOM 2441 N N . ASP B 1 13 ? 2.691 15.258 -12.719 1 96.56 13 ASP B N 1
ATOM 2442 C CA . ASP B 1 13 ? 3.879 14.422 -12.883 1 96.56 13 ASP B CA 1
ATOM 2443 C C . ASP B 1 13 ? 3.598 12.977 -12.469 1 96.56 13 ASP B C 1
ATOM 2445 O O . ASP B 1 13 ? 3.998 12.039 -13.164 1 96.56 13 ASP B O 1
ATOM 2449 N N . LEU B 1 14 ? 2.939 12.828 -11.32 1 97.69 14 LEU B N 1
ATOM 2450 C CA . LEU B 1 14 ? 2.564 11.492 -10.875 1 97.69 14 LEU B CA 1
ATOM 2451 C C . LEU B 1 14 ? 1.646 10.82 -11.891 1 97.69 14 LEU B C 1
ATOM 2453 O O . LEU B 1 14 ? 1.815 9.641 -12.195 1 97.69 14 LEU B O 1
ATOM 2457 N N . LYS B 1 15 ? 0.69 11.578 -12.383 1 98.19 15 LYS B N 1
ATOM 2458 C CA . LYS B 1 15 ? -0.251 11.078 -13.383 1 98.19 15 LYS B CA 1
ATOM 2459 C C . LYS B 1 15 ? 0.482 10.523 -14.594 1 98.19 15 LYS B C 1
ATOM 2461 O O . LYS B 1 15 ? 0.198 9.406 -15.047 1 98.19 15 LYS B O 1
ATOM 2466 N N . THR B 1 16 ? 1.421 11.242 -15.086 1 97.69 16 THR B N 1
ATOM 2467 C CA . THR B 1 16 ? 2.191 10.852 -16.266 1 97.69 16 THR B CA 1
ATOM 2468 C C . THR B 1 16 ? 2.977 9.57 -15.992 1 97.69 16 THR B C 1
ATOM 2470 O O . THR B 1 16 ? 3.031 8.68 -16.844 1 97.69 16 THR B O 1
ATOM 2473 N N . LYS B 1 17 ? 3.557 9.453 -14.844 1 97.69 17 LYS B N 1
ATOM 2474 C CA . LYS B 1 17 ? 4.32 8.266 -14.477 1 97.69 17 LYS B CA 1
ATOM 2475 C C . LYS B 1 17 ? 3.416 7.039 -14.391 1 97.69 17 LYS B C 1
ATOM 2477 O O . LYS B 1 17 ? 3.748 5.977 -14.922 1 97.69 17 LYS B O 1
ATOM 2482 N N . LEU B 1 18 ? 2.252 7.211 -13.727 1 98.56 18 LEU B N 1
ATOM 2483 C CA . LEU B 1 18 ? 1.336 6.086 -13.578 1 98.56 18 LEU B CA 1
ATOM 2484 C C . LEU B 1 18 ? 0.829 5.613 -14.93 1 98.56 18 LEU B C 1
ATOM 2486 O O . LEU B 1 18 ? 0.727 4.41 -15.18 1 98.56 18 LEU B O 1
ATOM 2490 N N . ILE B 1 19 ? 0.531 6.535 -15.805 1 98.38 19 ILE B N 1
ATOM 2491 C CA . ILE B 1 19 ? 0.054 6.195 -17.141 1 98.38 19 ILE B CA 1
ATOM 2492 C C . ILE B 1 19 ? 1.15 5.461 -17.906 1 98.38 19 ILE B C 1
ATOM 2494 O O . ILE B 1 19 ? 0.881 4.473 -18.594 1 98.38 19 ILE B O 1
ATOM 2498 N N . SER B 1 20 ? 2.398 5.953 -17.781 1 97.81 20 SER B N 1
ATOM 2499 C CA . SER B 1 20 ? 3.514 5.281 -18.438 1 97.81 20 SER B CA 1
ATOM 2500 C C . SER B 1 20 ? 3.678 3.854 -17.938 1 97.81 20 SER B C 1
ATOM 2502 O O . SER B 1 20 ? 4.02 2.951 -18.703 1 97.81 20 SER B O 1
ATOM 2504 N N . PHE B 1 21 ? 3.479 3.627 -16.625 1 98.06 21 PHE B N 1
ATOM 2505 C CA . PHE B 1 21 ? 3.549 2.283 -16.062 1 98.06 21 PHE B CA 1
ATOM 2506 C C . PHE B 1 21 ? 2.463 1.392 -16.656 1 98.06 21 PHE B C 1
ATOM 2508 O O . PHE B 1 21 ? 2.717 0.236 -17 1 98.06 21 PHE B O 1
ATOM 2515 N N . ILE B 1 22 ? 1.218 1.932 -16.781 1 98.12 22 ILE B N 1
ATOM 2516 C CA . ILE B 1 22 ? 0.084 1.186 -17.312 1 98.12 22 ILE B CA 1
ATOM 2517 C C . ILE B 1 22 ? 0.354 0.806 -18.766 1 98.12 22 ILE B C 1
ATOM 2519 O O . ILE B 1 22 ? 0.021 -0.301 -19.203 1 98.12 22 ILE B O 1
ATOM 2523 N N . GLU B 1 23 ? 0.99 1.661 -19.484 1 97.19 23 GLU B N 1
ATOM 2524 C CA . GLU B 1 23 ? 1.247 1.453 -20.906 1 97.19 23 GLU B CA 1
ATOM 2525 C C . GLU B 1 23 ? 2.23 0.308 -21.125 1 97.19 23 GLU B C 1
ATOM 2527 O O . GLU B 1 23 ? 2.283 -0.27 -22.219 1 97.19 23 GLU B O 1
ATOM 2532 N N . GLU B 1 24 ? 2.977 -0.016 -20.172 1 94.5 24 GLU B N 1
ATOM 2533 C CA . GLU B 1 24 ? 3.916 -1.125 -20.297 1 94.5 24 GLU B CA 1
ATOM 2534 C C . GLU B 1 24 ? 3.197 -2.469 -20.203 1 94.5 24 GLU B C 1
ATOM 2536 O O . GLU B 1 24 ? 3.756 -3.502 -20.578 1 94.5 24 GLU B O 1
ATOM 2541 N N . LYS B 1 25 ? 2.037 -2.434 -19.625 1 92.31 25 LYS B N 1
ATOM 2542 C CA . LYS B 1 25 ? 1.266 -3.668 -19.516 1 92.31 25 LYS B CA 1
ATOM 2543 C C . LYS B 1 25 ? 0.74 -4.109 -20.875 1 92.31 25 LYS B C 1
ATOM 2545 O O . LYS B 1 25 ? 0.105 -3.324 -21.594 1 92.31 25 LYS B O 1
ATOM 2550 N N . LYS B 1 26 ? 1.041 -5.309 -21.266 1 88.44 26 LYS B N 1
ATOM 2551 C CA . LYS B 1 26 ? 0.659 -5.812 -22.578 1 88.44 26 LYS B CA 1
ATOM 2552 C C . LYS B 1 26 ? -0.477 -6.824 -22.469 1 88.44 26 LYS B C 1
ATOM 2554 O O . LYS B 1 26 ? -1.19 -7.07 -23.438 1 88.44 26 LYS B O 1
ATOM 2559 N N . GLN B 1 27 ? -0.519 -7.457 -21.359 1 90.88 27 GLN B N 1
ATOM 2560 C CA . GLN B 1 27 ? -1.547 -8.469 -21.141 1 90.88 27 GLN B CA 1
ATOM 2561 C C . GLN B 1 27 ? -2.354 -8.148 -19.875 1 90.88 27 GLN B C 1
ATOM 2563 O O . GLN B 1 27 ? -1.83 -7.566 -18.922 1 90.88 27 GLN B O 1
ATOM 2568 N N . PHE B 1 28 ? -3.633 -8.492 -19.906 1 95.62 28 PHE B N 1
ATOM 2569 C CA . PHE B 1 28 ? -4.555 -8.25 -18.797 1 95.62 28 PHE B CA 1
ATOM 2570 C C . PHE B 1 28 ? -5.191 -9.555 -18.328 1 95.62 28 PHE B C 1
ATOM 2572 O O . PHE B 1 28 ? -6.414 -9.656 -18.219 1 95.62 28 PHE B O 1
ATOM 2579 N N . SER B 1 29 ? -4.289 -10.516 -18.047 1 95.56 29 SER B N 1
ATOM 2580 C CA . SER B 1 29 ? -4.691 -11.891 -17.781 1 95.56 29 SER B CA 1
ATOM 2581 C C . SER B 1 29 ? -5.516 -11.984 -16.5 1 95.56 29 SER B C 1
ATOM 2583 O O . SER B 1 29 ? -6.398 -12.836 -16.375 1 95.56 29 SER B O 1
ATOM 2585 N N . PHE B 1 30 ? -5.301 -11.148 -15.547 1 98.12 30 PHE B N 1
ATOM 2586 C CA . PHE B 1 30 ? -6.031 -11.211 -14.281 1 98.12 30 PHE B CA 1
ATOM 2587 C C . PHE B 1 30 ? -7.441 -10.656 -14.438 1 98.12 30 PHE B C 1
ATOM 2589 O O . PHE B 1 30 ? -8.383 -11.164 -13.828 1 98.12 30 PHE B O 1
ATOM 2596 N N . ALA B 1 31 ? -7.547 -9.586 -15.242 1 98.19 31 ALA B N 1
ATOM 2597 C CA . ALA B 1 31 ? -8.867 -9.102 -15.641 1 98.19 31 ALA B CA 1
ATOM 2598 C C . ALA B 1 31 ? -9.688 -10.219 -16.281 1 98.19 31 ALA B C 1
ATOM 2600 O O . ALA B 1 31 ? -10.875 -10.367 -16 1 98.19 31 ALA B O 1
ATOM 2601 N N . GLU B 1 32 ? -9.039 -10.969 -17.141 1 97.75 32 GLU B N 1
ATOM 2602 C CA . GLU B 1 32 ? -9.711 -12.062 -17.844 1 97.75 32 GLU B CA 1
ATOM 2603 C C . GLU B 1 32 ? -10.156 -13.141 -16.859 1 97.75 32 GLU B C 1
ATOM 2605 O O . GLU B 1 32 ? -11.25 -13.688 -17 1 97.75 32 GLU B O 1
ATOM 2610 N N . LEU B 1 33 ? -9.297 -13.469 -15.93 1 98.38 33 LEU B N 1
ATOM 2611 C CA . LEU B 1 33 ? -9.656 -14.453 -14.906 1 98.38 33 LEU B CA 1
ATOM 2612 C C . LEU B 1 33 ? -10.93 -14.039 -14.18 1 98.38 33 LEU B C 1
ATOM 2614 O O . LEU B 1 33 ? -11.852 -14.844 -14.023 1 98.38 33 LEU B O 1
ATOM 2618 N N . ALA B 1 34 ? -10.977 -12.758 -13.75 1 98.69 34 ALA B N 1
ATOM 2619 C CA . ALA B 1 34 ? -12.156 -12.258 -13.055 1 98.69 34 ALA B CA 1
ATOM 2620 C C . ALA B 1 34 ? -13.391 -12.328 -13.953 1 98.69 34 ALA B C 1
ATOM 2622 O O . ALA B 1 34 ? -14.453 -12.789 -13.531 1 98.69 34 ALA B O 1
ATOM 2623 N N . TYR B 1 35 ? -13.18 -11.906 -15.188 1 98.31 35 TYR B N 1
ATOM 2624 C CA . TYR B 1 35 ? -14.281 -11.844 -16.141 1 98.31 35 TYR B CA 1
ATOM 2625 C C . TYR B 1 35 ? -14.844 -13.234 -16.422 1 98.31 35 TYR B C 1
ATOM 2627 O O . TYR B 1 35 ? -16.062 -13.438 -16.391 1 98.31 35 TYR B O 1
ATOM 2635 N N . HIS B 1 36 ? -13.992 -14.195 -16.734 1 98.19 36 HIS B N 1
ATOM 2636 C CA . HIS B 1 36 ? -14.438 -15.547 -17.078 1 98.19 36 HIS B CA 1
ATOM 2637 C C . HIS B 1 36 ? -15.172 -16.188 -15.906 1 98.19 36 HIS B C 1
ATOM 2639 O O . HIS B 1 36 ? -16.172 -16.891 -16.094 1 98.19 36 HIS B O 1
ATOM 2645 N N . HIS B 1 37 ? -14.695 -15.992 -14.688 1 98.75 37 HIS B N 1
ATOM 2646 C CA . HIS B 1 37 ? -15.391 -16.516 -13.523 1 98.75 37 HIS B CA 1
ATOM 2647 C C . HIS B 1 37 ? -16.75 -15.836 -13.328 1 98.75 37 HIS B C 1
ATOM 2649 O O . HIS B 1 37 ? -17.75 -16.5 -13.062 1 98.75 37 HIS B O 1
ATOM 2655 N N . TYR B 1 38 ? -16.703 -14.477 -13.484 1 98.56 38 TYR B N 1
ATOM 2656 C CA . TYR B 1 38 ? -17.938 -13.703 -13.359 1 98.56 38 TYR B CA 1
ATOM 2657 C C . TYR B 1 38 ? -19 -14.219 -14.32 1 98.56 38 TYR B C 1
ATOM 2659 O O . TYR B 1 38 ? -20.156 -14.453 -13.922 1 98.56 38 TYR B O 1
ATOM 2667 N N . ILE B 1 39 ? -18.609 -14.461 -15.57 1 98.19 39 ILE B N 1
ATOM 2668 C CA . ILE B 1 39 ? -19.531 -14.914 -16.609 1 98.19 39 ILE B CA 1
ATOM 2669 C C . ILE B 1 39 ? -19.953 -16.359 -16.344 1 98.19 39 ILE B C 1
ATOM 2671 O O . ILE B 1 39 ? -21.125 -16.703 -16.484 1 98.19 39 ILE B O 1
ATOM 2675 N N . ALA B 1 40 ? -19.047 -17.188 -15.961 1 98.44 40 ALA B N 1
ATOM 2676 C CA . ALA B 1 40 ? -19.344 -18.594 -15.688 1 98.44 40 ALA B CA 1
ATOM 2677 C C . ALA B 1 40 ? -20.406 -18.734 -14.602 1 98.44 40 ALA B C 1
ATOM 2679 O O . ALA B 1 40 ? -21.203 -19.672 -14.617 1 98.44 40 ALA B O 1
ATOM 2680 N N . PHE B 1 41 ? -20.453 -17.797 -13.68 1 98.44 41 PHE B N 1
ATOM 2681 C CA . PHE B 1 41 ? -21.406 -17.844 -12.57 1 98.44 41 PHE B CA 1
ATOM 2682 C C . PHE B 1 41 ? -22.594 -16.938 -12.844 1 98.44 41 PHE B C 1
ATOM 2684 O O . PHE B 1 41 ? -23.25 -16.453 -11.914 1 98.44 41 PHE B O 1
ATOM 2691 N N . ASP B 1 42 ? -22.797 -16.516 -14.086 1 98 42 ASP B N 1
ATOM 2692 C CA . ASP B 1 42 ? -23.984 -15.883 -14.633 1 98 42 ASP B CA 1
ATOM 2693 C C . ASP B 1 42 ? -24.062 -14.414 -14.242 1 98 42 ASP B C 1
ATOM 2695 O O . ASP B 1 42 ? -25.156 -13.875 -14.023 1 98 42 ASP B O 1
ATOM 2699 N N . GLY B 1 43 ? -22.828 -13.844 -14.016 1 97.62 43 GLY B N 1
ATOM 2700 C CA . GLY B 1 43 ? -22.828 -12.398 -13.867 1 97.62 43 GLY B CA 1
ATOM 2701 C C . GLY B 1 43 ? -23.375 -11.672 -15.078 1 97.62 43 GLY B C 1
ATOM 2702 O O . GLY B 1 43 ? -23.172 -12.102 -16.219 1 97.62 43 GLY B O 1
ATOM 2703 N N . LYS B 1 44 ? -24.062 -10.516 -14.836 1 97.69 44 LYS B N 1
ATOM 2704 C CA . LYS B 1 44 ? -24.766 -9.891 -15.945 1 97.69 44 LYS B CA 1
ATOM 2705 C C . LYS B 1 44 ? -24.453 -8.398 -16.031 1 97.69 44 LYS B C 1
ATOM 2707 O O . LYS B 1 44 ? -24.844 -7.727 -16.984 1 97.69 44 LYS B O 1
ATOM 2712 N N . ASP B 1 45 ? -23.828 -7.828 -15.094 1 97.44 45 ASP B N 1
ATOM 2713 C CA . ASP B 1 45 ? -23.547 -6.395 -15.062 1 97.44 45 ASP B CA 1
ATOM 2714 C C . ASP B 1 45 ? -22.172 -6.094 -15.672 1 97.44 45 ASP B C 1
ATOM 2716 O O . ASP B 1 45 ? -21.156 -6.066 -14.961 1 97.44 45 ASP B O 1
ATOM 2720 N N . ASP B 1 46 ? -22.141 -5.754 -16.891 1 97.19 46 ASP B N 1
ATOM 2721 C CA . ASP B 1 46 ? -20.906 -5.527 -17.641 1 97.19 46 ASP B CA 1
ATOM 2722 C C . ASP B 1 46 ? -20.109 -4.375 -17.047 1 97.19 46 ASP B C 1
ATOM 2724 O O . ASP B 1 46 ? -18.875 -4.422 -17 1 97.19 46 ASP B O 1
ATOM 2728 N N . THR B 1 47 ? -20.812 -3.359 -16.688 1 97.25 47 THR B N 1
ATOM 2729 C CA . THR B 1 47 ? -20.156 -2.189 -16.125 1 97.25 47 THR B CA 1
ATOM 2730 C C . THR B 1 47 ? -19.422 -2.551 -14.828 1 97.25 47 THR B C 1
ATOM 2732 O O . THR B 1 47 ? -18.297 -2.125 -14.602 1 97.25 47 THR B O 1
ATOM 2735 N N . ALA B 1 48 ? -20.078 -3.361 -14 1 97.31 48 ALA B N 1
ATOM 2736 C CA . ALA B 1 48 ? -19.5 -3.74 -12.711 1 97.31 48 ALA B CA 1
ATOM 2737 C C . ALA B 1 48 ? -18.266 -4.605 -12.898 1 97.31 48 ALA B C 1
ATOM 2739 O O . ALA B 1 48 ? -17.234 -4.387 -12.242 1 97.31 48 ALA B O 1
ATOM 2740 N N . ILE B 1 49 ? -18.328 -5.613 -13.789 1 98.31 49 ILE B N 1
ATOM 2741 C CA . ILE B 1 49 ? -17.203 -6.52 -13.969 1 98.31 49 ILE B CA 1
ATOM 2742 C C . ILE B 1 49 ? -16.047 -5.785 -14.656 1 98.31 49 ILE B C 1
ATOM 2744 O O . ILE B 1 49 ? -14.875 -6.051 -14.375 1 98.31 49 ILE B O 1
ATOM 2748 N N . GLU B 1 50 ? -16.344 -4.859 -15.531 1 98.25 50 GLU B N 1
ATOM 2749 C CA . GLU B 1 50 ? -15.289 -4.066 -16.156 1 98.25 50 GLU B CA 1
ATOM 2750 C C . GLU B 1 50 ? -14.555 -3.213 -15.133 1 98.25 50 GLU B C 1
ATOM 2752 O O . GLU B 1 50 ? -13.328 -3.102 -15.18 1 98.25 50 GLU B O 1
ATOM 2757 N N . LEU B 1 51 ? -15.289 -2.582 -14.273 1 98.12 51 LEU B N 1
ATOM 2758 C CA . LEU B 1 51 ? -14.703 -1.775 -13.211 1 98.12 51 LEU B CA 1
ATOM 2759 C C . LEU B 1 51 ? -13.852 -2.633 -12.281 1 98.12 51 LEU B C 1
ATOM 2761 O O . LEU B 1 51 ? -12.719 -2.268 -11.961 1 98.12 51 LEU B O 1
ATOM 2765 N N . LEU B 1 52 ? -14.422 -3.779 -11.883 1 98.44 52 LEU B N 1
ATOM 2766 C CA . LEU B 1 52 ? -13.688 -4.699 -11.016 1 98.44 52 LEU B CA 1
ATOM 2767 C C . LEU B 1 52 ? -12.383 -5.141 -11.68 1 98.44 52 LEU B C 1
ATOM 2769 O O . LEU B 1 52 ? -11.328 -5.113 -11.055 1 98.44 52 LEU B O 1
ATOM 2773 N N . ALA B 1 53 ? -12.492 -5.539 -12.898 1 98.5 53 ALA B N 1
ATOM 2774 C CA . ALA B 1 53 ? -11.344 -6.02 -13.656 1 98.5 53 ALA B CA 1
ATOM 2775 C C . ALA B 1 53 ? -10.273 -4.938 -13.766 1 98.5 53 ALA B C 1
ATOM 2777 O O . ALA B 1 53 ? -9.078 -5.223 -13.656 1 98.5 53 ALA B O 1
ATOM 2778 N N . SER B 1 54 ? -10.703 -3.707 -13.992 1 98.5 54 SER B N 1
ATOM 2779 C CA . SER B 1 54 ? -9.758 -2.598 -14.07 1 98.5 54 SER B CA 1
ATOM 2780 C C . SER B 1 54 ? -9.031 -2.393 -12.742 1 98.5 54 SER B C 1
ATOM 2782 O O . SER B 1 54 ? -7.816 -2.18 -12.727 1 98.5 54 SER B O 1
ATOM 2784 N N . GLY B 1 55 ? -9.797 -2.404 -11.641 1 98.5 55 GLY B N 1
ATOM 2785 C CA . GLY B 1 55 ? -9.188 -2.299 -10.328 1 98.5 55 GLY B CA 1
ATOM 2786 C C . GLY B 1 55 ? -8.195 -3.408 -10.039 1 98.5 55 GLY B C 1
ATOM 2787 O O . GLY B 1 55 ? -7.113 -3.156 -9.508 1 98.5 55 GLY B O 1
ATOM 2788 N N . ILE B 1 56 ? -8.5 -4.605 -10.461 1 98.81 56 ILE B N 1
ATOM 2789 C CA . ILE B 1 56 ? -7.648 -5.77 -10.242 1 98.81 56 ILE B CA 1
ATOM 2790 C C . ILE B 1 56 ? -6.34 -5.605 -11.016 1 98.81 56 ILE B C 1
ATOM 2792 O O . ILE B 1 56 ? -5.258 -5.848 -10.477 1 98.81 56 ILE B O 1
ATOM 2796 N N . GLU B 1 57 ? -6.43 -5.195 -12.242 1 98.81 57 GLU B N 1
ATOM 2797 C CA . GLU B 1 57 ? -5.215 -5.055 -13.039 1 98.81 57 GLU B CA 1
ATOM 2798 C C . GLU B 1 57 ? -4.316 -3.949 -12.492 1 98.81 57 GLU B C 1
ATOM 2800 O O . GLU B 1 57 ? -3.092 -4.047 -12.562 1 98.81 57 GLU B O 1
ATOM 2805 N N . LEU B 1 58 ? -4.902 -2.871 -11.992 1 98.81 58 LEU B N 1
ATOM 2806 C CA . LEU B 1 58 ? -4.098 -1.844 -11.336 1 98.81 58 LEU B CA 1
ATOM 2807 C C . LEU B 1 58 ? -3.385 -2.41 -10.109 1 98.81 58 LEU B C 1
ATOM 2809 O O . LEU B 1 58 ? -2.217 -2.096 -9.867 1 98.81 58 LEU B O 1
ATOM 2813 N N . LEU B 1 59 ? -4.086 -3.223 -9.344 1 98.81 59 LEU B N 1
ATOM 2814 C CA . LEU B 1 59 ? -3.51 -3.867 -8.164 1 98.81 59 LEU B CA 1
ATOM 2815 C C . LEU B 1 59 ? -2.334 -4.758 -8.555 1 98.81 59 LEU B C 1
ATOM 2817 O O . LEU B 1 59 ? -1.27 -4.695 -7.938 1 98.81 59 LEU B O 1
ATOM 2821 N N . ILE B 1 60 ? -2.549 -5.566 -9.586 1 98.56 60 ILE B N 1
ATOM 2822 C CA . ILE B 1 60 ? -1.521 -6.492 -10.055 1 98.56 60 ILE B CA 1
ATOM 2823 C C . ILE B 1 60 ? -0.311 -5.707 -10.555 1 98.56 60 ILE B C 1
ATOM 2825 O O . ILE B 1 60 ? 0.833 -6.094 -10.312 1 98.56 60 ILE B O 1
ATOM 2829 N N . LEU B 1 61 ? -0.554 -4.652 -11.273 1 98.25 61 LEU B N 1
ATOM 2830 C CA . LEU B 1 61 ? 0.537 -3.809 -11.75 1 98.25 61 LEU B CA 1
ATOM 2831 C C . LEU B 1 61 ? 1.355 -3.268 -10.586 1 98.25 61 LEU B C 1
ATOM 2833 O O . LEU B 1 61 ? 2.588 -3.27 -10.633 1 98.25 61 LEU B O 1
ATOM 2837 N N . SER B 1 62 ? 0.699 -2.742 -9.57 1 98.62 62 SER B N 1
ATOM 2838 C CA . SER B 1 62 ? 1.398 -2.264 -8.383 1 98.62 62 SER B CA 1
ATOM 2839 C C . SER B 1 62 ? 2.244 -3.367 -7.758 1 98.62 62 SER B C 1
ATOM 2841 O O . SER B 1 62 ? 3.387 -3.131 -7.363 1 98.62 62 SER B O 1
ATOM 2843 N N . ALA B 1 63 ? 1.657 -4.562 -7.648 1 97.94 63 ALA B N 1
ATOM 2844 C CA . ALA B 1 63 ? 2.381 -5.703 -7.09 1 97.94 63 ALA B CA 1
ATOM 2845 C C . ALA B 1 63 ? 3.621 -6.023 -7.918 1 97.94 63 ALA B C 1
ATOM 2847 O O . ALA B 1 63 ? 4.684 -6.328 -7.367 1 97.94 63 ALA B O 1
ATOM 2848 N N . ASP B 1 64 ? 3.496 -5.98 -9.219 1 95.5 64 ASP B N 1
ATOM 2849 C CA . ASP B 1 64 ? 4.621 -6.227 -10.109 1 95.5 64 ASP B CA 1
ATOM 2850 C C . ASP B 1 64 ? 5.738 -5.211 -9.883 1 95.5 64 ASP B C 1
ATOM 2852 O O . ASP B 1 64 ? 6.918 -5.574 -9.852 1 95.5 64 ASP B O 1
ATOM 2856 N N . ILE B 1 65 ? 5.402 -3.988 -9.781 1 97.5 65 ILE B N 1
ATOM 2857 C CA . ILE B 1 65 ? 6.383 -2.926 -9.594 1 97.5 65 ILE B CA 1
ATOM 2858 C C . ILE B 1 65 ? 7.102 -3.121 -8.258 1 97.5 65 ILE B C 1
ATOM 2860 O O . ILE B 1 65 ? 8.328 -3.059 -8.195 1 97.5 65 ILE B O 1
ATOM 2864 N N . PHE B 1 66 ? 6.316 -3.383 -7.156 1 97.69 66 PHE B N 1
ATOM 2865 C CA . PHE B 1 66 ? 6.926 -3.643 -5.859 1 97.69 66 PHE B CA 1
ATOM 2866 C C . PHE B 1 66 ? 7.879 -4.832 -5.938 1 97.69 66 PHE B C 1
ATOM 2868 O O . PHE B 1 66 ? 8.984 -4.785 -5.398 1 97.69 66 PHE B O 1
ATOM 2875 N N . ASP B 1 67 ? 7.395 -5.809 -6.598 1 94 67 ASP B N 1
ATOM 2876 C CA . ASP B 1 67 ? 8.211 -7.008 -6.738 1 94 67 ASP B CA 1
ATOM 2877 C C . ASP B 1 67 ? 9.531 -6.691 -7.438 1 94 67 ASP B C 1
ATOM 2879 O O . ASP B 1 67 ? 10.594 -7.133 -6.992 1 94 67 ASP B O 1
ATOM 2883 N N . ASP B 1 68 ? 9.484 -5.98 -8.531 1 92.38 68 ASP B N 1
ATOM 2884 C CA . ASP B 1 68 ? 10.68 -5.621 -9.289 1 92.38 68 ASP B CA 1
ATOM 2885 C C . ASP B 1 68 ? 11.648 -4.812 -8.43 1 92.38 68 ASP B C 1
ATOM 2887 O O . ASP B 1 68 ? 12.859 -5.047 -8.461 1 92.38 68 ASP B O 1
ATOM 2891 N N . ILE B 1 69 ? 11.156 -3.893 -7.668 1 94.19 69 ILE B N 1
ATOM 2892 C CA . ILE B 1 69 ? 11.984 -3.025 -6.844 1 94.19 69 ILE B CA 1
ATOM 2893 C C . ILE B 1 69 ? 12.617 -3.838 -5.715 1 94.19 69 ILE B C 1
ATOM 2895 O O . ILE B 1 69 ? 13.797 -3.666 -5.402 1 94.19 69 ILE B O 1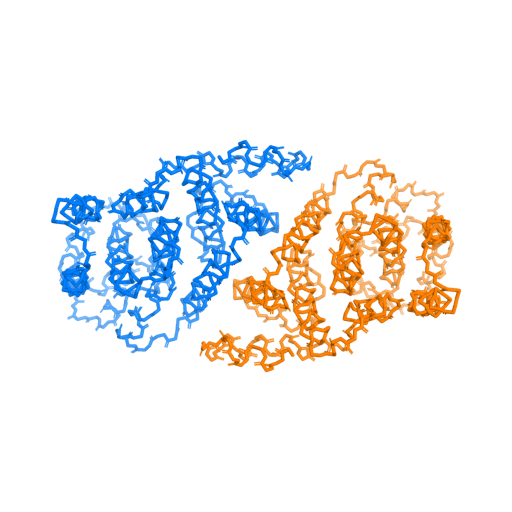
ATOM 2899 N N . GLU B 1 70 ? 11.82 -4.688 -5.137 1 94 70 GLU B N 1
ATOM 2900 C CA . GLU B 1 70 ? 12.273 -5.461 -3.98 1 94 70 GLU B CA 1
ATOM 2901 C C . GLU B 1 70 ? 13.273 -6.535 -4.391 1 94 70 GLU B C 1
ATOM 2903 O O . GLU B 1 70 ? 14.258 -6.773 -3.688 1 94 70 GLU B O 1
ATOM 2908 N N . ASP B 1 71 ? 13.031 -7.098 -5.535 1 87.31 71 ASP B N 1
ATOM 2909 C CA . ASP B 1 71 ? 13.875 -8.195 -5.988 1 87.31 71 ASP B CA 1
ATOM 2910 C C . ASP B 1 71 ? 15.008 -7.688 -6.875 1 87.31 71 ASP B C 1
ATOM 2912 O O . ASP B 1 71 ? 15.93 -8.438 -7.199 1 87.31 71 ASP B O 1
ATOM 2916 N N . LYS B 1 72 ? 14.938 -6.402 -7.227 1 85.81 72 LYS B N 1
ATOM 2917 C CA . LYS B 1 72 ? 15.93 -5.789 -8.109 1 85.81 72 LYS B CA 1
ATOM 2918 C C . LYS B 1 72 ? 16.047 -6.555 -9.422 1 85.81 72 LYS B C 1
ATOM 2920 O O . LYS B 1 72 ? 17.156 -6.844 -9.875 1 85.81 72 LYS B O 1
ATOM 2925 N N . ASP B 1 73 ? 14.953 -6.879 -9.82 1 78.19 73 ASP B N 1
ATOM 2926 C CA . ASP B 1 73 ? 14.953 -7.598 -11.094 1 78.19 73 ASP B CA 1
ATOM 2927 C C . ASP B 1 73 ? 14.18 -6.828 -12.156 1 78.19 73 ASP B C 1
ATOM 2929 O O . ASP B 1 73 ? 13.773 -5.684 -11.938 1 78.19 73 ASP B O 1
ATOM 2933 N N . ASN B 1 74 ? 14.055 -7.305 -13.43 1 80.56 74 ASN B N 1
ATOM 2934 C CA . ASN B 1 74 ? 13.422 -6.637 -14.562 1 80.56 74 ASN B CA 1
ATOM 2935 C C . ASN B 1 74 ? 13.969 -5.223 -14.758 1 80.56 74 ASN B C 1
ATOM 2937 O O . ASN B 1 74 ? 13.203 -4.262 -14.828 1 80.56 74 ASN B O 1
ATOM 2941 N N . LEU B 1 75 ? 15.195 -5.086 -14.867 1 81.31 75 LEU B N 1
ATOM 2942 C CA . LEU B 1 75 ? 15.883 -3.801 -14.891 1 81.31 75 LEU B CA 1
ATOM 2943 C C . LEU B 1 75 ? 15.508 -3.002 -16.141 1 81.31 75 LEU B C 1
ATOM 2945 O O . LEU B 1 75 ? 15.703 -1.785 -16.188 1 81.31 75 LEU B O 1
ATOM 2949 N N . GLN B 1 76 ? 14.898 -3.699 -17.094 1 84.38 76 GLN B N 1
ATOM 2950 C CA . GLN B 1 76 ? 14.547 -3.023 -18.328 1 84.38 76 GLN B CA 1
ATOM 2951 C C . GLN B 1 76 ? 13.219 -2.285 -18.203 1 84.38 76 GLN B C 1
ATOM 2953 O O . GLN B 1 76 ? 12.898 -1.418 -19.016 1 84.38 76 GLN B O 1
ATOM 2958 N N . ALA B 1 77 ? 12.484 -2.721 -17.219 1 89.62 77 ALA B N 1
ATOM 2959 C CA . ALA B 1 77 ? 11.211 -2.033 -17.016 1 89.62 77 ALA B CA 1
ATOM 2960 C C . ALA B 1 77 ? 11.422 -0.539 -16.797 1 89.62 77 ALA B C 1
ATOM 2962 O O . ALA B 1 77 ? 12.406 -0.13 -16.172 1 89.62 77 ALA B O 1
ATOM 2963 N N . SER B 1 78 ? 10.477 0.281 -17.281 1 93.5 78 SER B N 1
ATOM 2964 C CA . SER B 1 78 ? 10.617 1.732 -17.25 1 93.5 78 SER B CA 1
ATOM 2965 C C . SER B 1 78 ? 10.734 2.238 -15.812 1 93.5 78 SER B C 1
ATOM 2967 O O . SER B 1 78 ? 11.492 3.174 -15.539 1 93.5 78 SER B O 1
ATOM 2969 N N . TRP B 1 79 ? 10 1.604 -14.883 1 96.56 79 TRP B N 1
ATOM 2970 C CA . TRP B 1 79 ? 10.016 2.082 -13.5 1 96.56 79 TRP B CA 1
ATOM 2971 C C . TRP B 1 79 ? 11.352 1.762 -12.828 1 96.56 79 TRP B C 1
ATOM 2973 O O . TRP B 1 79 ? 11.703 2.373 -11.82 1 96.56 79 TRP B O 1
ATOM 2983 N N . MET B 1 80 ? 12.109 0.9 -13.406 1 93.88 80 MET B N 1
ATOM 2984 C CA . MET B 1 80 ? 13.406 0.563 -12.828 1 93.88 80 MET B CA 1
ATOM 2985 C C . MET B 1 80 ? 14.461 1.589 -13.227 1 93.88 80 MET B C 1
ATOM 2987 O O . MET B 1 80 ? 15.555 1.603 -12.664 1 93.88 80 MET B O 1
ATOM 2991 N N . LYS B 1 81 ? 14.117 2.457 -14.117 1 94.69 81 LYS B N 1
ATOM 2992 C CA . LYS B 1 81 ? 15.031 3.494 -14.594 1 94.69 81 LYS B CA 1
ATOM 2993 C C . LYS B 1 81 ? 14.766 4.82 -13.883 1 94.69 81 LYS B C 1
ATOM 2995 O O . LYS B 1 81 ? 15.375 5.84 -14.227 1 94.69 81 LYS B O 1
ATOM 3000 N N . ILE B 1 82 ? 13.852 4.797 -13.062 1 95.31 82 ILE B N 1
ATOM 3001 C CA . ILE B 1 82 ? 13.438 5.977 -12.312 1 95.31 82 ILE B CA 1
ATOM 3002 C C . ILE B 1 82 ? 13.953 5.875 -10.875 1 95.31 82 ILE B C 1
ATOM 3004 O O . ILE B 1 82 ? 14.266 4.781 -10.398 1 95.31 82 ILE B O 1
ATOM 3008 N N . ASP B 1 83 ? 14.188 6.996 -10.227 1 95 83 ASP B N 1
ATOM 3009 C CA . ASP B 1 83 ? 14.539 7.016 -8.812 1 95 83 ASP B CA 1
ATOM 3010 C C . ASP B 1 83 ? 13.633 6.102 -8 1 95 83 ASP B C 1
ATOM 3012 O O . ASP B 1 83 ? 12.406 6.254 -8.023 1 95 83 ASP B O 1
ATOM 3016 N N . PRO B 1 84 ? 14.227 5.141 -7.277 1 95.75 84 PRO B N 1
ATOM 3017 C CA . PRO B 1 84 ? 13.414 4.168 -6.547 1 95.75 84 PRO B CA 1
ATOM 3018 C C . PRO B 1 84 ? 12.445 4.82 -5.566 1 95.75 84 PRO B C 1
ATOM 3020 O O . PRO B 1 84 ? 11.359 4.293 -5.324 1 95.75 84 PRO B O 1
ATOM 3023 N N . SER B 1 85 ? 12.844 5.973 -4.984 1 96.31 85 SER B N 1
ATOM 3024 C CA . SER B 1 85 ? 11.945 6.668 -4.062 1 96.31 85 SER B CA 1
ATOM 3025 C C . SER B 1 85 ? 10.648 7.066 -4.746 1 96.31 85 SER B C 1
ATOM 3027 O O . SER B 1 85 ? 9.562 6.895 -4.184 1 96.31 85 SER B O 1
ATOM 3029 N N . ILE B 1 86 ? 10.742 7.578 -5.91 1 97.06 86 ILE B N 1
ATOM 3030 C CA . ILE B 1 86 ? 9.594 7.996 -6.703 1 97.06 86 ILE B CA 1
ATOM 3031 C C . ILE B 1 86 ? 8.75 6.773 -7.07 1 97.06 86 ILE B C 1
ATOM 3033 O O . ILE B 1 86 ? 7.52 6.809 -6.984 1 97.06 86 I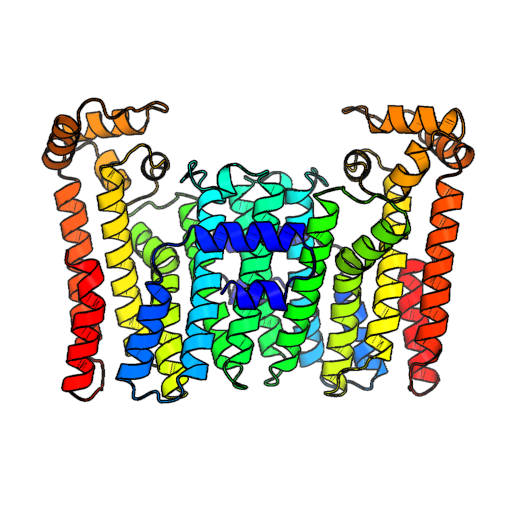LE B O 1
ATOM 3037 N N . VAL B 1 87 ? 9.422 5.68 -7.473 1 98.12 87 VAL B N 1
ATOM 3038 C CA . VAL B 1 87 ? 8.734 4.477 -7.926 1 98.12 87 VAL B CA 1
ATOM 3039 C C . VAL B 1 87 ? 7.969 3.85 -6.766 1 98.12 87 VAL B C 1
ATOM 3041 O O . VAL B 1 87 ? 6.84 3.387 -6.934 1 98.12 87 VAL B O 1
ATOM 3044 N N . ILE B 1 88 ? 8.578 3.797 -5.551 1 98.56 88 ILE B N 1
ATOM 3045 C CA . ILE B 1 88 ? 7.922 3.244 -4.367 1 98.56 88 ILE B CA 1
ATOM 3046 C C . ILE B 1 88 ? 6.633 4.012 -4.086 1 98.56 88 ILE B C 1
ATOM 3048 O O . ILE B 1 88 ? 5.578 3.408 -3.869 1 98.56 88 ILE B O 1
ATOM 3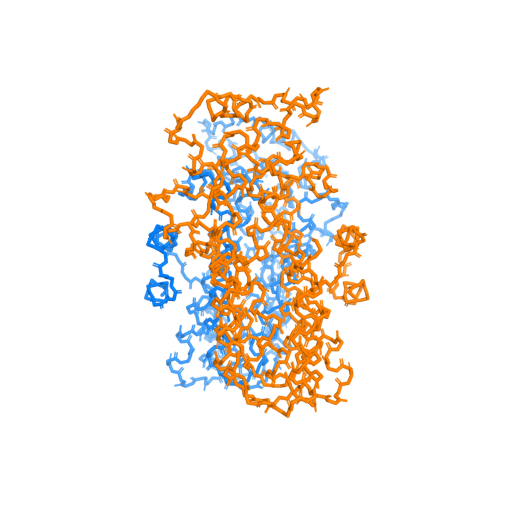052 N N . ASN B 1 89 ? 6.672 5.32 -4.113 1 98.5 89 ASN B N 1
ATOM 3053 C CA . ASN B 1 89 ? 5.492 6.152 -3.896 1 98.5 89 ASN B CA 1
ATOM 3054 C C . ASN B 1 89 ? 4.449 5.938 -4.988 1 98.5 89 ASN B C 1
ATOM 3056 O O . ASN B 1 89 ? 3.256 5.832 -4.695 1 98.5 89 ASN B O 1
ATOM 3060 N N . ALA B 1 90 ? 4.891 5.922 -6.223 1 98.69 90 ALA B N 1
ATOM 3061 C CA . ALA B 1 90 ? 3.988 5.727 -7.352 1 98.69 90 ALA B CA 1
ATOM 3062 C C . ALA B 1 90 ? 3.293 4.371 -7.27 1 98.69 90 ALA B C 1
ATOM 3064 O O . ALA B 1 90 ? 2.092 4.266 -7.531 1 98.69 90 ALA B O 1
ATOM 3065 N N . ALA B 1 91 ? 4.047 3.332 -6.938 1 98.75 91 ALA B N 1
ATOM 3066 C CA . ALA B 1 91 ? 3.469 1.999 -6.781 1 98.75 91 ALA B CA 1
ATOM 3067 C C . ALA B 1 91 ? 2.443 1.975 -5.652 1 98.75 91 ALA B C 1
ATOM 3069 O O . ALA B 1 91 ? 1.4 1.326 -5.77 1 98.75 91 ALA B O 1
ATOM 3070 N N . THR B 1 92 ? 2.74 2.654 -4.551 1 98.88 92 THR B N 1
ATOM 3071 C CA . THR B 1 92 ? 1.793 2.748 -3.447 1 98.88 92 THR B CA 1
ATOM 3072 C C . THR B 1 92 ? 0.526 3.48 -3.883 1 98.88 92 THR B C 1
ATOM 3074 O O . THR B 1 92 ? -0.579 3.113 -3.477 1 98.88 92 THR B O 1
ATOM 3077 N N . ALA B 1 93 ? 0.686 4.516 -4.68 1 98.88 93 ALA B N 1
ATOM 3078 C CA . ALA B 1 93 ? -0.465 5.238 -5.215 1 98.88 93 ALA B CA 1
ATOM 3079 C C . ALA B 1 93 ? -1.321 4.332 -6.094 1 98.88 93 ALA B C 1
ATOM 3081 O O . ALA B 1 93 ? -2.551 4.348 -6 1 98.88 93 ALA B O 1
ATOM 3082 N N . LEU B 1 94 ? -0.68 3.547 -6.926 1 98.81 94 LEU B N 1
ATOM 3083 C CA . LEU B 1 94 ? -1.404 2.602 -7.77 1 98.81 94 LEU B CA 1
ATOM 3084 C C . LEU B 1 94 ? -2.162 1.588 -6.918 1 98.81 94 LEU B C 1
ATOM 3086 O O . LEU B 1 94 ? -3.32 1.275 -7.203 1 98.81 94 LEU B O 1
ATOM 3090 N N . TYR B 1 95 ? -1.476 1.076 -5.918 1 98.94 95 TYR B N 1
ATOM 3091 C CA . TYR B 1 95 ? -2.096 0.13 -4.996 1 98.94 95 TYR B CA 1
ATOM 3092 C C . TYR B 1 95 ? -3.336 0.733 -4.348 1 98.94 95 TYR B C 1
ATOM 3094 O O . TYR B 1 95 ? -4.398 0.111 -4.332 1 98.94 95 TYR B O 1
ATOM 3102 N N . THR B 1 96 ? -3.193 1.925 -3.861 1 98.94 96 THR B N 1
ATOM 3103 C CA . THR B 1 96 ? -4.289 2.619 -3.189 1 98.94 96 THR B CA 1
ATOM 3104 C C . THR B 1 96 ? -5.426 2.904 -4.164 1 98.94 96 THR B C 1
ATOM 3106 O O . THR B 1 96 ? -6.598 2.719 -3.83 1 98.94 96 THR B O 1
ATOM 3109 N N . LEU B 1 97 ? -5.094 3.348 -5.332 1 98.81 97 LEU B N 1
ATOM 3110 C CA . LEU B 1 97 ? -6.082 3.629 -6.367 1 98.81 97 LEU B CA 1
ATOM 3111 C C . LEU B 1 97 ? -6.844 2.363 -6.746 1 98.81 97 LEU B C 1
ATOM 3113 O O . LEU B 1 97 ? -8.055 2.406 -6.969 1 98.81 97 LEU B O 1
ATOM 3117 N N . SER B 1 98 ? -6.094 1.251 -6.867 1 98.81 98 SER B N 1
ATOM 3118 C CA . SER B 1 98 ? -6.742 -0.016 -7.188 1 98.81 98 SER B CA 1
ATOM 3119 C C . SER B 1 98 ? -7.793 -0.38 -6.145 1 98.81 98 SER B C 1
ATOM 3121 O O . SER B 1 98 ? -8.898 -0.806 -6.492 1 98.81 98 SER B O 1
ATOM 3123 N N . LEU B 1 99 ? -7.473 -0.237 -4.891 1 98.62 99 LEU B N 1
ATOM 3124 C CA . LEU B 1 99 ? -8.406 -0.521 -3.811 1 98.62 99 LEU B CA 1
ATOM 3125 C C . LEU B 1 99 ? -9.609 0.414 -3.871 1 98.62 99 LEU B C 1
ATOM 3127 O O . LEU B 1 99 ? -10.742 -0.008 -3.631 1 98.62 99 LEU B O 1
ATOM 3131 N N . GLN B 1 100 ? -9.359 1.717 -4.191 1 97.94 100 GLN B N 1
ATOM 3132 C CA . GLN B 1 100 ? -10.445 2.676 -4.34 1 97.94 100 GLN B CA 1
ATOM 3133 C C . GLN B 1 100 ? -11.406 2.246 -5.445 1 97.94 100 GLN B C 1
ATOM 3135 O O . GLN B 1 100 ? -12.625 2.289 -5.266 1 97.94 100 GLN B O 1
ATOM 3140 N N . VAL B 1 101 ? -10.898 1.831 -6.539 1 97.94 101 VAL B N 1
ATOM 3141 C CA . VAL B 1 101 ? -11.711 1.416 -7.68 1 97.94 101 VAL B CA 1
ATOM 3142 C C . VAL B 1 101 ? -12.523 0.177 -7.312 1 97.94 101 VAL B C 1
ATOM 3144 O O . VAL B 1 101 ? -13.734 0.121 -7.562 1 97.94 101 VAL B O 1
ATOM 3147 N N . ILE B 1 102 ? -11.891 -0.804 -6.676 1 97.62 102 ILE B N 1
ATOM 3148 C CA . ILE B 1 102 ? -12.555 -2.051 -6.309 1 97.62 102 ILE B CA 1
ATOM 3149 C C . ILE B 1 102 ? -13.664 -1.765 -5.297 1 97.62 102 ILE B C 1
ATOM 3151 O O . ILE B 1 102 ? -14.719 -2.398 -5.332 1 97.62 102 ILE B O 1
ATOM 3155 N N . SER B 1 103 ? -13.453 -0.779 -4.426 1 95.19 103 SER B N 1
ATOM 3156 C CA . SER B 1 103 ? -14.445 -0.435 -3.412 1 95.19 103 SER B CA 1
ATOM 3157 C C . SER B 1 103 ? -15.703 0.156 -4.047 1 95.19 103 SER B C 1
ATOM 3159 O O . SER B 1 103 ? -16.766 0.213 -3.416 1 95.19 103 SER B O 1
ATOM 3161 N N . LEU B 1 104 ? -15.648 0.609 -5.273 1 94.44 104 LEU B N 1
ATOM 3162 C CA . LEU B 1 104 ? -16.766 1.282 -5.941 1 94.44 104 LEU B CA 1
ATOM 3163 C C . LEU B 1 104 ? -17.641 0.278 -6.672 1 94.44 104 LEU B C 1
ATOM 3165 O O . LEU B 1 104 ? -18.734 0.625 -7.133 1 94.44 104 LEU B O 1
ATOM 3169 N N . VAL B 1 105 ? -17.172 -0.949 -6.75 1 94.25 105 VAL B N 1
ATOM 3170 C CA . VAL B 1 105 ? -17.844 -1.949 -7.566 1 94.25 105 VAL B CA 1
ATOM 3171 C C . VAL B 1 105 ? -19.234 -2.225 -7 1 94.25 105 VAL B C 1
ATOM 3173 O O . VAL B 1 105 ? -20.203 -2.42 -7.754 1 94.25 105 VAL B O 1
ATOM 3176 N N . SER B 1 106 ? -19.312 -2.328 -5.711 1 87 106 SER B N 1
ATOM 3177 C CA . SER B 1 106 ? -20.594 -2.525 -5.031 1 87 106 SER B CA 1
ATOM 3178 C C . SER B 1 106 ? -20.578 -1.91 -3.637 1 87 106 SER B C 1
ATOM 3180 O O . SER B 1 106 ? -19.516 -1.53 -3.133 1 87 106 SER B O 1
ATOM 3182 N N . ASN B 1 107 ? -21.719 -1.771 -3.045 1 85.56 107 ASN B N 1
ATOM 3183 C CA . ASN B 1 107 ? -21.812 -1.25 -1.686 1 85.56 107 ASN B CA 1
ATOM 3184 C C . ASN B 1 107 ? -21.516 -2.332 -0.65 1 85.56 107 ASN B C 1
ATOM 3186 O O . ASN B 1 107 ? -21.453 -2.051 0.548 1 85.56 107 ASN B O 1
ATOM 3190 N N . ASN B 1 108 ? -21.312 -3.498 -1.125 1 88 108 ASN B N 1
ATOM 3191 C CA . ASN B 1 108 ? -20.906 -4.578 -0.23 1 88 108 ASN B CA 1
ATOM 3192 C C . ASN B 1 108 ? -19.422 -4.5 0.106 1 88 108 ASN B C 1
ATOM 3194 O O . ASN B 1 108 ? -18.562 -4.645 -0.775 1 88 108 ASN B O 1
ATOM 3198 N N . PRO B 1 109 ? -19.109 -4.332 1.4 1 89.94 109 PRO B N 1
ATOM 3199 C CA . PRO B 1 109 ? -17.703 -4.141 1.769 1 89.94 109 PRO B CA 1
ATOM 3200 C C . PRO B 1 109 ? -16.859 -5.402 1.571 1 89.94 109 PRO B C 1
ATOM 3202 O O . PRO B 1 109 ? -15.633 -5.348 1.64 1 89.94 109 PRO B O 1
ATOM 3205 N N . GLN B 1 110 ? -17.547 -6.512 1.31 1 91.62 110 GLN B N 1
ATOM 3206 C CA . GLN B 1 110 ? -16.859 -7.801 1.271 1 91.62 110 GLN B CA 1
ATOM 3207 C C . GLN B 1 110 ? -15.867 -7.859 0.11 1 91.62 110 GLN B C 1
ATOM 3209 O O . GLN B 1 110 ? -14.828 -8.516 0.209 1 91.62 110 GLN B O 1
ATOM 3214 N N . HIS B 1 111 ? -16.172 -7.195 -1.032 1 93.19 111 HIS B N 1
ATOM 3215 C CA . HIS B 1 111 ? -15.25 -7.188 -2.154 1 93.19 111 HIS B CA 1
ATOM 3216 C C . HIS B 1 111 ? -13.891 -6.629 -1.74 1 93.19 111 HIS B C 1
ATOM 3218 O O . HIS B 1 111 ? -12.852 -7.215 -2.055 1 93.19 111 HIS B O 1
ATOM 3224 N N . LEU B 1 112 ? -13.961 -5.559 -1.086 1 94.88 112 LEU B N 1
ATOM 3225 C CA . LEU B 1 112 ? -12.711 -4.926 -0.665 1 94.88 112 LEU B CA 1
ATOM 3226 C C . LEU B 1 112 ? -12.039 -5.73 0.439 1 94.88 112 LEU B C 1
ATOM 3228 O O . LEU B 1 112 ? -10.812 -5.863 0.459 1 94.88 112 LEU B O 1
ATOM 3232 N N . ARG B 1 113 ? -12.844 -6.266 1.376 1 95.44 113 ARG B N 1
ATOM 3233 C CA . ARG B 1 113 ? -12.281 -7.074 2.455 1 95.44 113 ARG B CA 1
ATOM 3234 C C . ARG B 1 113 ? -11.547 -8.289 1.904 1 95.44 113 ARG B C 1
ATOM 3236 O O . ARG B 1 113 ? -10.445 -8.609 2.361 1 95.44 113 ARG B O 1
ATOM 3243 N N . LEU B 1 114 ? -12.156 -8.945 0.924 1 97.56 114 LEU B N 1
ATOM 3244 C CA . LEU B 1 114 ? -11.508 -10.078 0.277 1 97.56 114 LEU B CA 1
ATOM 3245 C C . LEU B 1 114 ? -10.234 -9.641 -0.44 1 97.56 114 LEU B C 1
ATOM 3247 O O . LEU B 1 114 ? -9.211 -10.336 -0.382 1 97.56 114 LEU B O 1
ATOM 3251 N N . THR B 1 115 ? -10.32 -8.492 -1.116 1 98.44 115 THR B N 1
ATOM 3252 C CA . THR B 1 115 ? -9.148 -7.957 -1.804 1 98.44 115 THR B CA 1
ATOM 3253 C C . THR B 1 115 ? -7.992 -7.75 -0.826 1 98.44 115 THR B C 1
ATOM 3255 O O . THR B 1 115 ? -6.859 -8.148 -1.104 1 98.44 115 THR B O 1
ATOM 3258 N N . LEU B 1 116 ? -8.273 -7.152 0.286 1 98.44 116 LEU B N 1
ATOM 3259 C CA . LEU B 1 116 ? -7.258 -6.883 1.294 1 98.44 116 LEU B CA 1
ATOM 3260 C C . LEU B 1 116 ? -6.711 -8.18 1.874 1 98.44 116 LEU B C 1
ATOM 3262 O O . LEU B 1 116 ? -5.508 -8.297 2.131 1 98.44 116 LEU B O 1
ATOM 3266 N N . GLN B 1 117 ? -7.551 -9.117 2.057 1 98.19 117 GLN B N 1
ATOM 3267 C CA . GLN B 1 117 ? -7.141 -10.406 2.598 1 98.19 117 GLN B CA 1
ATOM 3268 C C . GLN B 1 117 ? -6.133 -11.094 1.68 1 98.19 117 GLN B C 1
ATOM 3270 O O . GLN B 1 117 ? -5.078 -11.547 2.133 1 98.19 117 GLN B O 1
ATOM 3275 N N . TYR B 1 118 ? -6.449 -11.219 0.429 1 98.75 118 TYR B N 1
ATOM 3276 C CA . TYR B 1 118 ? -5.555 -11.883 -0.512 1 98.75 118 TYR B CA 1
ATOM 3277 C C . TYR B 1 118 ? -4.289 -11.062 -0.739 1 98.75 118 TYR B C 1
ATOM 3279 O O . TYR B 1 118 ? -3.213 -11.617 -0.958 1 98.75 118 TYR B O 1
ATOM 3287 N N . SER B 1 119 ? -4.434 -9.719 -0.72 1 98.81 119 SER B N 1
ATOM 3288 C CA . SER B 1 119 ? -3.246 -8.875 -0.812 1 98.81 119 SER B CA 1
ATOM 3289 C C . SER B 1 119 ? -2.295 -9.125 0.354 1 98.81 119 SER B C 1
ATOM 3291 O O . SER B 1 119 ? -1.084 -9.25 0.159 1 98.81 119 SER B O 1
ATOM 3293 N N . LEU B 1 120 ? -2.836 -9.18 1.543 1 98.69 120 LEU B N 1
ATOM 3294 C CA . LEU B 1 120 ? -2.018 -9.43 2.725 1 98.69 120 LEU B CA 1
ATOM 3295 C C . LEU B 1 120 ? -1.358 -10.805 2.65 1 98.69 120 LEU B C 1
ATOM 3297 O O . LEU B 1 120 ? -0.211 -10.969 3.072 1 98.69 120 LEU B O 1
ATOM 3301 N N . GLN B 1 121 ? -2.088 -11.781 2.15 1 98.56 121 GLN B N 1
ATOM 3302 C CA . GLN B 1 121 ? -1.517 -13.109 1.934 1 98.56 121 GLN B CA 1
ATOM 3303 C C . GLN B 1 121 ? -0.332 -13.047 0.974 1 98.56 121 GLN B C 1
ATOM 3305 O O . GLN B 1 121 ? 0.712 -13.648 1.229 1 98.56 121 GLN B O 1
ATOM 3310 N N . SER B 1 122 ? -0.517 -12.336 -0.089 1 98.56 122 SER B N 1
ATOM 3311 C CA . SER B 1 122 ? 0.548 -12.195 -1.078 1 98.56 122 SER B CA 1
ATOM 3312 C C . SER B 1 122 ? 1.774 -11.516 -0.479 1 98.56 122 SER B C 1
ATOM 3314 O O . SER B 1 122 ? 2.908 -11.914 -0.762 1 98.56 122 SER B O 1
ATOM 3316 N N . LEU B 1 123 ? 1.56 -10.531 0.342 1 98.62 123 LEU B N 1
ATOM 3317 C CA . LEU B 1 123 ? 2.656 -9.805 0.97 1 98.62 123 LEU B CA 1
ATOM 3318 C C . LEU B 1 123 ? 3.432 -10.703 1.925 1 98.62 123 LEU B C 1
ATOM 3320 O O . LEU B 1 123 ? 4.648 -10.562 2.062 1 98.62 123 LEU B O 1
ATOM 3324 N N . GLN B 1 124 ? 2.746 -11.578 2.594 1 98 124 GLN B N 1
ATOM 3325 C CA . GLN B 1 124 ? 3.434 -12.531 3.453 1 98 124 GLN B CA 1
ATOM 3326 C C . GLN B 1 124 ? 4.238 -13.531 2.629 1 98 124 GLN B C 1
ATOM 3328 O O . GLN B 1 124 ? 5.344 -13.922 3.018 1 98 124 GLN B O 1
ATOM 3333 N N . GLY B 1 125 ? 3.666 -13.961 1.493 1 96 125 GLY B N 1
ATOM 3334 C CA . GLY B 1 125 ? 4.43 -14.781 0.568 1 96 125 GLY B CA 1
ATOM 3335 C C . GLY B 1 125 ? 5.668 -14.086 0.033 1 96 125 GLY B C 1
ATOM 3336 O O . GLY B 1 125 ? 6.738 -14.695 -0.049 1 96 125 GLY B O 1
ATOM 3337 N N . GLN B 1 126 ? 5.531 -12.82 -0.371 1 95.94 126 GLN B N 1
ATOM 3338 C CA . GLN B 1 126 ? 6.664 -12.039 -0.856 1 95.94 126 GLN B CA 1
ATOM 3339 C C . GLN B 1 126 ? 7.73 -11.891 0.223 1 95.94 126 GLN B C 1
ATOM 3341 O O . GLN B 1 126 ? 8.93 -11.922 -0.071 1 95.94 126 GLN B O 1
ATOM 3346 N N . HIS B 1 127 ? 7.281 -11.68 1.471 1 96.31 127 HIS B N 1
ATOM 3347 C CA . HIS B 1 127 ? 8.242 -11.594 2.566 1 96.31 127 HIS B CA 1
ATOM 3348 C C . HIS B 1 127 ? 9.062 -12.875 2.678 1 96.31 127 HIS B C 1
ATOM 3350 O O . HIS B 1 127 ? 10.281 -12.828 2.863 1 96.31 127 HIS B O 1
ATOM 3356 N N . ALA B 1 128 ? 8.359 -14 2.635 1 93.5 128 ALA B N 1
ATOM 3357 C CA . ALA B 1 128 ? 9.047 -15.289 2.676 1 93.5 128 ALA B CA 1
ATOM 3358 C C . ALA B 1 128 ? 10.039 -15.414 1.527 1 93.5 128 ALA B C 1
ATOM 3360 O O . ALA B 1 128 ? 11.133 -15.961 1.702 1 93.5 128 ALA B O 1
ATOM 3361 N N . ASP B 1 129 ? 9.656 -14.914 0.391 1 91.5 129 ASP B N 1
ATOM 3362 C CA . ASP B 1 129 ? 10.523 -14.961 -0.785 1 91.5 129 ASP B CA 1
ATOM 3363 C C . ASP B 1 129 ? 11.773 -14.117 -0.576 1 91.5 129 ASP B C 1
ATOM 3365 O O . ASP B 1 129 ? 12.875 -14.523 -0.96 1 91.5 129 ASP B O 1
ATOM 3369 N N . LEU B 1 130 ? 11.648 -12.969 0 1 91.38 130 LEU B N 1
ATOM 3370 C CA . LEU B 1 130 ? 12.758 -12.047 0.224 1 91.38 130 LEU B CA 1
ATOM 3371 C C . LEU B 1 130 ? 13.727 -12.609 1.265 1 91.38 130 LEU B C 1
ATOM 3373 O O . LEU B 1 130 ? 14.906 -12.258 1.272 1 91.38 130 LEU B O 1
ATOM 3377 N N . ASN B 1 131 ? 13.219 -13.406 2.203 1 83.5 131 ASN B N 1
ATOM 3378 C CA . ASN B 1 131 ? 14.031 -13.93 3.293 1 83.5 131 ASN B CA 1
ATOM 3379 C C . ASN B 1 131 ? 14.414 -15.391 3.051 1 83.5 131 ASN B C 1
ATOM 3381 O O . ASN B 1 131 ? 14.789 -16.094 3.984 1 83.5 131 ASN B O 1
ATOM 3385 N N . VAL B 1 132 ? 14.75 -15.742 1.9 1 73.06 132 VAL B N 1
ATOM 3386 C CA . VAL B 1 132 ? 15.008 -17.125 1.5 1 73.06 132 VAL B CA 1
ATOM 3387 C C . VAL B 1 132 ? 15.5 -17.922 2.701 1 73.06 132 VAL B C 1
ATOM 3389 O O . VAL B 1 132 ? 16.672 -17.828 3.084 1 73.06 132 VAL B O 1
ATOM 3392 N N . THR B 1 133 ? 14.578 -18.328 3.471 1 65.31 133 THR B N 1
ATOM 3393 C CA . THR B 1 133 ? 14.938 -19.234 4.555 1 65.31 133 THR B CA 1
ATOM 3394 C C . THR B 1 133 ? 14.344 -20.609 4.316 1 65.31 133 THR B C 1
ATOM 3396 O O . THR B 1 133 ? 14.461 -21.5 5.164 1 65.31 133 THR B O 1
ATOM 3399 N N . SER B 1 134 ? 13.828 -20.734 3.057 1 65.06 134 SER B N 1
ATOM 3400 C CA . SER B 1 134 ? 13.133 -22 2.861 1 65.06 134 SER B CA 1
ATOM 3401 C C . SER B 1 134 ? 14.109 -23.172 2.824 1 65.06 134 SER B C 1
ATOM 3403 O O . SER B 1 134 ? 15.102 -23.125 2.098 1 65.06 134 SER B O 1
ATOM 3405 N N . SER B 1 135 ? 13.727 -24.078 3.662 1 74.06 135 SER B N 1
ATOM 3406 C CA . SER B 1 135 ? 14.633 -25.219 3.854 1 74.06 135 SER B CA 1
ATOM 3407 C C . SER B 1 135 ? 14.102 -26.469 3.174 1 74.06 135 SER B C 1
ATOM 3409 O O . SER B 1 135 ? 14.773 -27.5 3.158 1 74.06 135 SER B O 1
ATOM 3411 N N . SER B 1 136 ? 12.883 -26.359 2.625 1 87.5 136 SER B N 1
ATOM 3412 C CA . SER B 1 136 ? 12.297 -27.547 2.012 1 87.5 136 SER B CA 1
ATOM 3413 C C . SER B 1 136 ? 11.453 -27.188 0.797 1 87.5 136 SER B C 1
ATOM 3415 O O . SER B 1 136 ? 11.047 -26.031 0.643 1 87.5 136 SER B O 1
ATOM 3417 N N . GLU B 1 137 ? 11.281 -28.203 -0.035 1 91.44 137 GLU B N 1
ATOM 3418 C CA . GLU B 1 137 ? 10.422 -28.062 -1.205 1 91.44 137 GLU B CA 1
ATOM 3419 C C . GLU B 1 137 ? 9.016 -27.625 -0.805 1 91.44 137 GLU B C 1
ATOM 3421 O O . GLU B 1 137 ? 8.422 -26.766 -1.456 1 91.44 137 GLU B O 1
ATOM 3426 N N . SER B 1 138 ? 8.531 -28.25 0.253 1 92.81 138 SER B N 1
ATOM 3427 C CA . SER B 1 138 ? 7.191 -27.922 0.734 1 92.81 138 SER B CA 1
ATOM 3428 C C . SER B 1 138 ? 7.094 -26.453 1.154 1 92.81 138 SER B C 1
ATOM 3430 O O . SER B 1 138 ? 6.074 -25.797 0.922 1 92.81 138 SER B O 1
ATOM 3432 N N . GLU B 1 139 ? 8.117 -25.938 1.727 1 91.44 139 GLU B N 1
ATOM 3433 C CA . GLU B 1 139 ? 8.141 -24.547 2.133 1 91.44 139 GLU B CA 1
ATOM 3434 C C . GLU B 1 139 ? 8.148 -23.609 0.921 1 91.44 139 GLU B C 1
ATOM 3436 O O . GLU B 1 139 ? 7.52 -22.562 0.938 1 91.44 139 GLU B O 1
ATOM 3441 N N . PHE B 1 140 ? 8.836 -24.047 -0.099 1 92.31 140 PHE B N 1
ATOM 3442 C CA . PHE B 1 140 ? 8.859 -23.266 -1.329 1 92.31 140 PHE B CA 1
ATOM 3443 C C . PHE B 1 140 ? 7.48 -23.234 -1.979 1 92.31 140 PHE B C 1
ATOM 3445 O O . PHE B 1 140 ? 7.039 -22.203 -2.465 1 92.31 140 PHE B O 1
ATOM 3452 N N . ILE B 1 141 ? 6.879 -24.328 -1.991 1 94.44 141 ILE B N 1
ATOM 3453 C CA . ILE B 1 141 ? 5.555 -24.422 -2.598 1 94.44 141 ILE B CA 1
ATOM 3454 C C . ILE B 1 141 ? 4.562 -23.578 -1.807 1 94.44 141 ILE B C 1
ATOM 3456 O O . ILE B 1 141 ? 3.723 -22.875 -2.389 1 94.44 141 ILE B O 1
ATOM 3460 N N . GLU B 1 142 ? 4.652 -23.594 -0.498 1 94 142 GLU B N 1
ATOM 3461 C CA . GLU B 1 142 ? 3.793 -22.766 0.339 1 94 142 GLU B CA 1
ATOM 3462 C C . GLU B 1 142 ? 4.047 -21.281 0.085 1 94 142 GLU B C 1
ATOM 3464 O O . GLU B 1 142 ? 3.107 -20.484 0.035 1 94 142 GLU B O 1
ATOM 3469 N N . MET B 1 143 ? 5.273 -20.938 -0.057 1 94.06 143 MET B N 1
ATOM 3470 C CA . MET B 1 143 ? 5.621 -19.547 -0.371 1 94.06 143 MET B CA 1
ATOM 3471 C C . MET B 1 143 ? 4.988 -19.109 -1.688 1 94.06 143 MET B C 1
ATOM 3473 O O . MET B 1 143 ? 4.371 -18.047 -1.764 1 94.06 143 MET B O 1
ATOM 3477 N N . ILE B 1 144 ? 5.062 -19.938 -2.703 1 94.38 144 ILE B N 1
ATOM 3478 C CA . ILE B 1 144 ? 4.48 -19.641 -4.008 1 94.38 144 ILE B CA 1
ATOM 3479 C C . ILE B 1 144 ? 2.965 -19.5 -3.875 1 94.38 144 ILE B C 1
ATOM 3481 O O . ILE B 1 144 ? 2.369 -18.594 -4.469 1 94.38 144 ILE B O 1
ATOM 3485 N N . LYS B 1 145 ? 2.42 -20.406 -3.15 1 96.38 145 LYS B N 1
ATOM 3486 C CA . LYS B 1 145 ? 0.979 -20.375 -2.918 1 96.38 145 LYS B CA 1
ATOM 3487 C C . LYS B 1 145 ? 0.536 -19.047 -2.324 1 96.38 145 LYS B C 1
ATOM 3489 O O . LYS B 1 145 ? -0.482 -18.484 -2.734 1 96.38 145 LYS B O 1
ATOM 3494 N N . LEU B 1 146 ? 1.28 -18.547 -1.375 1 96.69 146 LEU B N 1
ATOM 3495 C CA . LEU B 1 146 ? 0.952 -17.281 -0.725 1 96.69 146 LEU B CA 1
ATOM 3496 C C . LEU B 1 146 ? 1.277 -16.094 -1.636 1 96.69 146 LEU B C 1
ATOM 3498 O O . LEU B 1 146 ? 0.49 -15.156 -1.744 1 96.69 146 LEU B O 1
ATOM 3502 N N . LYS B 1 147 ? 2.422 -16.141 -2.266 1 95.69 147 LYS B N 1
ATOM 3503 C CA . LYS B 1 147 ? 2.918 -15.016 -3.062 1 95.69 147 LYS B CA 1
ATOM 3504 C C . LYS B 1 147 ? 2.119 -14.867 -4.355 1 95.69 147 LYS B C 1
ATOM 3506 O O . LYS B 1 147 ? 1.196 -14.055 -4.43 1 95.69 147 LYS B O 1
ATOM 3511 N N . SER B 1 148 ? 2.271 -15.727 -5.332 1 94.94 148 SER B N 1
ATOM 3512 C CA . SER B 1 148 ? 1.601 -15.641 -6.625 1 94.94 148 SER B CA 1
ATOM 3513 C C . SER B 1 148 ? 0.223 -16.297 -6.574 1 94.94 148 SER B C 1
ATOM 3515 O O . SER B 1 148 ? -0.709 -15.844 -7.242 1 94.94 148 SER B O 1
ATOM 3517 N N . GLY B 1 149 ? 0.119 -17.359 -5.777 1 97.62 149 GLY B N 1
ATOM 3518 C CA . GLY B 1 149 ? -1.153 -18.047 -5.656 1 97.62 149 GLY B CA 1
ATOM 3519 C C . GLY B 1 149 ? -2.285 -17.141 -5.207 1 97.62 149 GLY B C 1
ATOM 3520 O O . GLY B 1 149 ? -3.396 -17.219 -5.738 1 97.62 149 GLY B O 1
ATOM 3521 N N . SER B 1 150 ? -1.994 -16.297 -4.242 1 98.44 150 SER B N 1
ATOM 3522 C CA . SER B 1 150 ? -3.018 -15.391 -3.736 1 98.44 150 SER B CA 1
ATOM 3523 C C . SER B 1 150 ? -3.432 -14.375 -4.801 1 98.44 150 SER B C 1
ATOM 3525 O O . SER B 1 150 ? -4.602 -14 -4.883 1 98.44 150 SER B O 1
ATOM 3527 N N . LEU B 1 151 ? -2.518 -13.922 -5.625 1 98.38 151 LEU B N 1
ATOM 3528 C CA . LEU B 1 151 ? -2.799 -12.922 -6.648 1 98.38 151 LEU B CA 1
ATOM 3529 C C . LEU B 1 151 ? -3.629 -13.516 -7.777 1 98.38 151 LEU B C 1
ATOM 3531 O O . LEU B 1 151 ? -4.43 -12.82 -8.406 1 98.38 151 LEU B O 1
ATOM 3535 N N . VAL B 1 152 ? -3.447 -14.812 -8.031 1 98.44 152 VAL B N 1
ATOM 3536 C CA . VAL B 1 152 ? -4.258 -15.508 -9.023 1 98.44 152 VAL B CA 1
ATOM 3537 C C . VAL B 1 152 ? -5.645 -15.797 -8.445 1 98.44 152 VAL B C 1
ATOM 3539 O O . VAL B 1 152 ? -6.648 -15.719 -9.156 1 98.44 152 VAL B O 1
ATOM 3542 N N . THR B 1 153 ? -5.68 -16.156 -7.18 1 98.81 153 THR B N 1
ATOM 3543 C CA . THR B 1 153 ? -6.93 -16.5 -6.504 1 98.81 153 THR B CA 1
ATOM 3544 C C . THR B 1 153 ? -7.832 -15.266 -6.395 1 98.81 153 THR B C 1
ATOM 3546 O O . THR B 1 153 ? -9.047 -15.367 -6.586 1 98.81 153 THR B O 1
ATOM 3549 N N . LEU B 1 154 ? -7.285 -14.109 -6.188 1 98.81 154 LEU B N 1
ATOM 3550 C CA . LEU B 1 154 ? -8 -12.867 -5.926 1 98.81 154 LEU B CA 1
ATOM 3551 C C . LEU B 1 154 ? -8.992 -12.562 -7.043 1 98.81 154 LEU B C 1
ATOM 3553 O O . LEU B 1 154 ? -10.195 -12.484 -6.805 1 98.81 154 LEU B O 1
ATOM 3557 N N . PRO B 1 155 ? -8.57 -12.453 -8.281 1 98.81 155 PRO B N 1
ATOM 3558 C CA . PRO B 1 155 ? -9.539 -12.125 -9.328 1 98.81 155 PRO B CA 1
ATOM 3559 C C . PRO B 1 155 ? -10.617 -13.195 -9.5 1 98.81 155 PRO B C 1
ATOM 3561 O O . PRO B 1 155 ? -11.766 -12.875 -9.797 1 98.81 155 PRO B O 1
ATOM 3564 N N . ASN B 1 156 ? -10.25 -14.492 -9.359 1 98.81 156 ASN B N 1
ATOM 3565 C CA . ASN B 1 156 ? -11.227 -15.57 -9.484 1 98.81 156 ASN B CA 1
ATOM 3566 C C . ASN B 1 156 ? -12.328 -15.461 -8.43 1 98.81 156 ASN B C 1
ATOM 3568 O O . ASN B 1 156 ? -13.516 -15.508 -8.758 1 98.81 156 ASN B O 1
ATOM 3572 N N . VAL B 1 157 ? -11.883 -15.297 -7.203 1 98.81 157 VAL B N 1
ATOM 3573 C CA . VAL B 1 157 ? -12.812 -15.219 -6.078 1 98.81 157 VAL B CA 1
ATOM 3574 C C . VAL B 1 157 ? -13.672 -13.961 -6.203 1 98.81 157 VAL B C 1
ATOM 3576 O O . VAL B 1 157 ? -14.891 -14.016 -5.996 1 98.81 157 VAL B O 1
ATOM 3579 N N . LEU B 1 158 ? -13.094 -12.836 -6.539 1 98.62 158 LEU B N 1
ATOM 3580 C CA . LEU B 1 158 ? -13.828 -11.578 -6.625 1 98.62 158 LEU B CA 1
ATOM 3581 C C . LEU B 1 158 ? -14.836 -11.617 -7.773 1 98.62 158 LEU B C 1
ATOM 3583 O O . LEU B 1 158 ? -15.938 -11.078 -7.652 1 98.62 158 LEU B O 1
ATOM 3587 N N . GLY B 1 159 ? -14.422 -12.211 -8.914 1 98.62 159 GLY B N 1
ATOM 3588 C CA . GLY B 1 159 ? -15.367 -12.375 -10.008 1 98.62 159 GLY B CA 1
ATOM 3589 C C . GLY B 1 159 ? -16.594 -13.164 -9.625 1 98.62 159 GLY B C 1
ATOM 3590 O O . GLY B 1 159 ? -17.719 -12.758 -9.93 1 98.62 159 GLY B O 1
ATOM 3591 N N . VAL B 1 160 ? -16.391 -14.297 -8.961 1 98.69 160 VAL B N 1
ATOM 3592 C CA . VAL B 1 160 ? -17.484 -15.148 -8.516 1 98.69 160 VAL B CA 1
ATOM 3593 C C . VAL B 1 160 ? -18.344 -14.398 -7.488 1 98.69 160 VAL B C 1
ATOM 3595 O O . VAL B 1 160 ? -19.562 -14.438 -7.551 1 98.69 160 VAL B O 1
ATOM 3598 N N . TYR B 1 161 ? -17.688 -13.734 -6.547 1 98.31 161 TYR B N 1
ATOM 3599 C CA . TYR B 1 161 ? -18.422 -13 -5.527 1 98.31 161 TYR B CA 1
ATOM 3600 C C . TYR B 1 161 ? -19.281 -11.914 -6.152 1 98.31 161 TYR B C 1
ATOM 3602 O O . TYR B 1 161 ? -20.422 -11.688 -5.719 1 98.31 161 TYR B O 1
ATOM 3610 N N . LEU B 1 162 ? -18.75 -11.164 -7.098 1 97.94 162 LEU B N 1
ATOM 3611 C CA . LEU B 1 162 ? -19.516 -10.125 -7.781 1 97.94 162 LEU B CA 1
ATOM 3612 C C . LEU B 1 162 ? -20.75 -10.719 -8.453 1 97.94 162 LEU B C 1
ATOM 3614 O O . LEU B 1 162 ? -21.812 -10.094 -8.453 1 97.94 162 LEU B O 1
ATOM 3618 N N . ALA B 1 163 ? -20.625 -11.891 -8.977 1 98 163 ALA B N 1
ATOM 3619 C CA . ALA B 1 163 ? -21.719 -12.523 -9.703 1 98 163 ALA B CA 1
ATOM 3620 C C . ALA B 1 163 ? -22.766 -13.086 -8.75 1 98 163 ALA B C 1
ATOM 3622 O O . ALA B 1 163 ? -23.969 -13.023 -9.023 1 98 163 ALA B O 1
ATOM 3623 N N . THR B 1 164 ? -22.344 -13.602 -7.59 1 97.62 164 THR B N 1
ATOM 3624 C CA . THR B 1 164 ? -23.234 -14.438 -6.805 1 97.62 164 THR B CA 1
ATOM 3625 C C . THR B 1 164 ? -23.531 -13.797 -5.445 1 97.62 164 THR B C 1
ATOM 3627 O O . THR B 1 164 ? -24.5 -14.164 -4.777 1 97.62 164 THR B O 1
ATOM 3630 N N . GLY B 1 165 ? -22.641 -12.938 -5 1 96.62 165 GLY B N 1
ATOM 3631 C CA . GLY B 1 165 ? -22.75 -12.359 -3.67 1 96.62 165 GLY B CA 1
ATOM 3632 C C . GLY B 1 165 ? -22.25 -13.281 -2.578 1 96.62 165 GLY B C 1
ATOM 3633 O O . GLY B 1 165 ? -22.391 -12.984 -1.39 1 96.62 165 GLY B O 1
ATOM 3634 N N . GLU B 1 166 ? -21.594 -14.398 -2.986 1 97.12 166 GLU B N 1
ATOM 3635 C CA . GLU B 1 166 ? -21.156 -15.383 -1.997 1 97.12 166 GLU B CA 1
ATOM 3636 C C . GLU B 1 166 ? -19.719 -15.812 -2.234 1 97.12 166 GLU B C 1
ATOM 3638 O O . GLU B 1 166 ? -19.266 -15.914 -3.381 1 97.12 166 GLU B O 1
ATOM 3643 N N . PHE B 1 167 ? -19.062 -16.016 -1.141 1 97.94 167 PHE B N 1
ATOM 3644 C CA . PHE B 1 167 ? -17.734 -16.594 -1.204 1 97.94 167 PHE B CA 1
ATOM 3645 C C . PHE B 1 167 ? -17.797 -18.062 -1.604 1 97.94 167 PHE B C 1
ATOM 3647 O O . PHE B 1 167 ? -18.641 -18.812 -1.103 1 97.94 167 PHE B O 1
ATOM 3654 N N . ASN B 1 168 ? -17.047 -18.516 -2.523 1 98.38 168 ASN B N 1
ATOM 3655 C CA . ASN B 1 168 ? -17.016 -19.891 -3.006 1 98.38 168 ASN B CA 1
ATOM 3656 C C . ASN B 1 168 ? -15.711 -20.594 -2.639 1 98.38 168 ASN B C 1
ATOM 3658 O O . ASN B 1 168 ? -14.672 -20.328 -3.25 1 98.38 168 ASN B O 1
ATOM 3662 N N . GLU B 1 169 ? -15.727 -21.531 -1.77 1 98.44 169 GLU B N 1
ATOM 3663 C CA . GLU B 1 169 ? -14.547 -22.203 -1.23 1 98.44 169 GLU B CA 1
ATOM 3664 C C . GLU B 1 169 ? -13.852 -23.031 -2.301 1 98.44 169 GLU B C 1
ATOM 3666 O O . GLU B 1 169 ? -12.625 -23.156 -2.293 1 98.44 169 GLU B O 1
ATOM 3671 N N . THR B 1 170 ? -14.602 -23.641 -3.135 1 98.75 170 THR B N 1
ATOM 3672 C CA . THR B 1 170 ? -14.031 -24.453 -4.207 1 98.75 170 THR B CA 1
ATOM 3673 C C . THR B 1 170 ? -13.195 -23.578 -5.148 1 98.75 170 THR B C 1
ATOM 3675 O O . THR B 1 170 ? -12.094 -23.969 -5.543 1 98.75 170 THR B O 1
ATOM 3678 N N . VAL B 1 171 ? -13.719 -22.391 -5.492 1 98.81 171 VAL B N 1
ATOM 3679 C CA . VAL B 1 171 ? -13 -21.438 -6.34 1 98.81 171 VAL B CA 1
ATOM 3680 C C . VAL B 1 171 ? -11.711 -21 -5.648 1 98.81 171 VAL B C 1
ATOM 3682 O O . VAL B 1 171 ? -10.648 -20.938 -6.277 1 98.81 171 VAL B O 1
ATOM 3685 N N . ASP B 1 172 ? -11.828 -20.703 -4.41 1 98.81 172 ASP B N 1
ATOM 3686 C CA . ASP B 1 172 ? -10.656 -20.312 -3.623 1 98.81 172 ASP B CA 1
ATOM 3687 C C . ASP B 1 172 ? -9.586 -21.406 -3.682 1 98.81 172 ASP B C 1
ATOM 3689 O O . ASP B 1 172 ? -8.422 -21.125 -3.979 1 98.81 172 ASP B O 1
ATOM 3693 N N . GLU B 1 173 ? -9.969 -22.641 -3.488 1 98.56 173 GLU B N 1
ATOM 3694 C CA . GLU B 1 173 ? -9.039 -23.75 -3.393 1 98.56 173 GLU B CA 1
ATOM 3695 C C . GLU B 1 173 ? -8.344 -24.016 -4.727 1 98.56 173 GLU B C 1
ATOM 3697 O O . GLU B 1 173 ? -7.113 -24 -4.805 1 98.56 173 GLU B O 1
ATOM 3702 N N . TYR B 1 174 ? -9.117 -24.266 -5.773 1 98.56 174 TYR B N 1
ATOM 3703 C CA . TYR B 1 174 ? -8.469 -24.641 -7.023 1 98.56 174 TYR B CA 1
ATOM 3704 C C . TYR B 1 174 ? -7.656 -23.484 -7.586 1 98.56 174 TYR B C 1
ATOM 3706 O O . TYR B 1 174 ? -6.695 -23.688 -8.328 1 98.56 174 TYR B O 1
ATOM 3714 N N . SER B 1 175 ? -8.07 -22.219 -7.281 1 98.75 175 SER B N 1
ATOM 3715 C CA . SER B 1 175 ? -7.348 -21.047 -7.773 1 98.75 175 SER B CA 1
ATOM 3716 C C . SER B 1 175 ? -5.938 -20.984 -7.199 1 98.75 175 SER B C 1
ATOM 3718 O O . SER B 1 175 ? -5 -20.562 -7.875 1 98.75 175 SER B O 1
ATOM 3720 N N . HIS B 1 176 ? -5.773 -21.375 -5.914 1 98.44 176 HIS B N 1
ATOM 3721 C CA . HIS B 1 176 ? -4.441 -21.422 -5.328 1 98.44 176 HIS B CA 1
ATOM 3722 C C . HIS B 1 176 ? -3.547 -22.406 -6.066 1 98.44 176 HIS B C 1
ATOM 3724 O O . HIS B 1 176 ? -2.369 -22.141 -6.305 1 98.44 176 HIS B O 1
ATOM 3730 N N . TYR B 1 177 ? -4.102 -23.547 -6.418 1 97.88 177 TYR B N 1
ATOM 3731 C CA . TYR B 1 177 ? -3.326 -24.516 -7.188 1 97.88 177 TYR B CA 1
ATOM 3732 C C . TYR B 1 177 ? -2.967 -23.953 -8.562 1 97.88 177 TYR B C 1
ATOM 3734 O O . TYR B 1 177 ? -1.852 -24.156 -9.047 1 97.88 177 TYR B O 1
ATOM 3742 N N . LEU B 1 178 ? -3.922 -23.312 -9.156 1 97.94 178 LEU B N 1
ATOM 3743 C CA . LEU B 1 178 ? -3.654 -22.688 -10.445 1 97.94 178 LEU B CA 1
ATOM 3744 C C . LEU B 1 178 ? -2.514 -21.688 -10.336 1 97.94 178 LEU B C 1
ATOM 3746 O O . LEU B 1 178 ? -1.66 -21.609 -11.219 1 97.94 178 LEU B O 1
ATOM 3750 N N . GLY B 1 179 ? -2.537 -20.891 -9.258 1 97.5 179 GLY B N 1
ATOM 3751 C CA . GLY B 1 179 ? -1.465 -19.938 -9.016 1 97.5 179 GLY B CA 1
ATOM 3752 C C . GLY B 1 179 ? -0.101 -20.594 -8.898 1 97.5 179 GLY B C 1
ATOM 3753 O O . GLY B 1 179 ? 0.895 -20.062 -9.391 1 97.5 179 GLY B O 1
ATOM 3754 N N . ILE B 1 180 ? -0.032 -21.734 -8.25 1 96.75 180 ILE B N 1
ATOM 3755 C CA . ILE B 1 180 ? 1.213 -22.484 -8.133 1 96.75 180 ILE B CA 1
ATOM 3756 C C . ILE B 1 180 ? 1.69 -22.906 -9.516 1 96.75 180 ILE B C 1
ATOM 3758 O O . ILE B 1 180 ? 2.865 -22.75 -9.852 1 96.75 180 ILE B O 1
ATOM 3762 N N . VAL B 1 181 ? 0.803 -23.438 -10.328 1 96.94 181 VAL B N 1
ATOM 3763 C CA . VAL B 1 181 ? 1.114 -23.875 -11.688 1 96.94 181 VAL B CA 1
ATOM 3764 C C . VAL B 1 181 ? 1.729 -22.719 -12.477 1 96.94 181 VAL B C 1
ATOM 3766 O O . VAL B 1 181 ? 2.775 -22.891 -13.109 1 96.94 181 VAL B O 1
ATOM 3769 N N . GLU B 1 182 ? 1.115 -21.594 -12.406 1 94.88 182 GLU B N 1
ATOM 3770 C CA . GLU B 1 182 ? 1.545 -20.438 -13.188 1 94.88 182 GLU B CA 1
ATOM 3771 C C . GLU B 1 182 ? 2.912 -19.938 -12.734 1 94.88 182 GLU B C 1
ATOM 3773 O O . GLU B 1 182 ? 3.736 -19.531 -13.555 1 94.88 182 GLU B O 1
ATOM 3778 N N . GLN B 1 183 ? 3.092 -19.953 -11.438 1 93.62 183 GLN B N 1
ATOM 3779 C CA . GLN B 1 183 ? 4.379 -19.484 -10.938 1 93.62 183 GLN B CA 1
ATOM 3780 C C . GLN B 1 183 ? 5.508 -20.406 -11.367 1 93.62 183 GLN B C 1
ATOM 3782 O O . GLN B 1 183 ? 6.586 -19.938 -11.75 1 93.62 183 GLN B O 1
ATOM 3787 N N . ILE B 1 184 ? 5.324 -21.719 -11.258 1 93.19 184 ILE B N 1
ATOM 3788 C CA . ILE B 1 184 ? 6.352 -22.688 -11.648 1 93.19 184 ILE B CA 1
ATOM 3789 C C . ILE B 1 184 ? 6.625 -22.562 -13.148 1 93.19 184 ILE B C 1
ATOM 3791 O O . ILE B 1 184 ? 7.777 -22.641 -13.578 1 93.19 184 ILE B O 1
ATOM 3795 N N . ALA B 1 185 ? 5.566 -22.391 -13.891 1 92.19 185 ALA B N 1
ATOM 3796 C CA . ALA B 1 185 ? 5.734 -22.188 -15.328 1 92.19 185 ALA B CA 1
ATOM 3797 C C . ALA B 1 185 ? 6.594 -20.953 -15.609 1 92.19 185 ALA B C 1
ATOM 3799 O O . ALA B 1 185 ? 7.457 -20.984 -16.484 1 92.19 185 ALA B O 1
ATOM 3800 N N . ASN B 1 186 ? 6.332 -19.906 -14.898 1 88.19 186 ASN B N 1
ATOM 3801 C CA . ASN B 1 186 ? 7.117 -18.688 -15.055 1 88.19 186 ASN B CA 1
ATOM 3802 C C . ASN B 1 186 ? 8.578 -18.906 -14.656 1 88.19 186 ASN B C 1
ATOM 3804 O O . ASN B 1 186 ? 9.484 -18.391 -15.305 1 88.19 186 ASN B O 1
ATOM 3808 N N . ASP B 1 187 ? 8.781 -19.625 -13.586 1 86.62 187 ASP B N 1
ATOM 3809 C CA . ASP B 1 187 ? 10.141 -19.922 -13.156 1 86.62 187 ASP B CA 1
ATOM 3810 C C . ASP B 1 187 ? 10.875 -20.75 -14.211 1 86.62 187 ASP B C 1
ATOM 3812 O O . ASP B 1 187 ? 12.07 -20.547 -14.445 1 86.62 187 ASP B O 1
ATOM 3816 N N . HIS B 1 188 ? 10.156 -21.672 -14.742 1 89 188 HIS B N 1
ATOM 3817 C CA . HIS B 1 188 ? 10.719 -22.5 -15.812 1 89 188 HIS B CA 1
ATOM 3818 C C . HIS B 1 188 ? 11.141 -21.625 -17 1 89 188 HIS B C 1
ATOM 3820 O O . HIS B 1 188 ? 12.258 -21.766 -17.5 1 89 188 HIS B O 1
ATOM 3826 N N . HIS B 1 189 ? 10.297 -20.781 -17.391 1 86.94 189 HIS B N 1
ATOM 3827 C CA . HIS B 1 189 ? 10.586 -19.875 -18.5 1 86.94 189 HIS B CA 1
ATOM 3828 C C . HIS B 1 189 ? 11.766 -18.969 -18.188 1 86.94 189 HIS B C 1
ATOM 3830 O O . HIS B 1 189 ? 12.578 -18.672 -19.062 1 86.94 189 HIS B O 1
ATOM 3836 N N . GLY B 1 190 ? 11.844 -18.562 -16.969 1 84.06 190 GLY B N 1
ATOM 3837 C CA . GLY B 1 190 ? 12.898 -17.656 -16.531 1 84.06 190 GLY B CA 1
ATOM 3838 C C . GLY B 1 190 ? 14.281 -18.266 -16.625 1 84.06 190 GLY B C 1
ATOM 3839 O O . GLY B 1 190 ? 15.273 -17.547 -16.75 1 84.06 190 GLY B O 1
ATOM 3840 N N . LEU B 1 191 ? 14.375 -19.562 -16.641 1 86.62 191 LEU B N 1
ATOM 3841 C CA . LEU B 1 191 ? 15.664 -20.25 -16.703 1 86.62 191 LEU B CA 1
ATOM 3842 C C . LEU B 1 191 ? 16.359 -20 -18.031 1 86.62 191 LEU B C 1
ATOM 3844 O O . LEU B 1 191 ? 17.578 -20.109 -18.125 1 86.62 191 LEU B O 1
ATOM 3848 N N . TYR B 1 192 ? 15.562 -19.672 -18.984 1 85.06 192 TYR B N 1
ATOM 3849 C CA . TYR B 1 192 ? 16.125 -19.531 -20.328 1 85.06 192 TYR B CA 1
ATOM 3850 C C . TYR B 1 192 ? 16.5 -18.078 -20.609 1 85.06 192 TYR B C 1
ATOM 3852 O O . TYR B 1 192 ? 17.156 -17.781 -21.609 1 85.06 192 TYR B O 1
ATOM 3860 N N . TYR B 1 193 ? 16.109 -17.203 -19.781 1 76.69 193 TYR B N 1
ATOM 3861 C CA . TYR B 1 193 ? 16.406 -15.781 -19.953 1 76.69 193 TYR B CA 1
ATOM 3862 C C . TYR B 1 193 ? 17.078 -15.203 -18.719 1 76.69 193 TYR B C 1
ATOM 3864 O O . TYR B 1 193 ? 16.469 -14.445 -17.969 1 76.69 193 TYR B O 1
ATOM 3872 N N . PRO B 1 194 ? 18.391 -15.508 -18.656 1 62.91 194 PRO B N 1
ATOM 3873 C CA . PRO B 1 194 ? 19.078 -15.156 -17.406 1 62.91 194 PRO B CA 1
ATOM 3874 C C . PRO B 1 194 ? 19.188 -13.648 -17.203 1 62.91 194 PRO B C 1
ATOM 3876 O O . PRO B 1 194 ? 19.484 -13.188 -16.094 1 62.91 194 PRO B O 1
ATOM 3879 N N . ASP B 1 195 ? 19.141 -12.938 -18.281 1 61.03 195 ASP B N 1
ATOM 3880 C CA . ASP B 1 195 ? 19.203 -11.5 -18.062 1 61.03 195 ASP B CA 1
ATOM 3881 C C . ASP B 1 195 ? 18.047 -11.016 -17.188 1 61.03 195 ASP B C 1
ATOM 3883 O O . ASP B 1 195 ? 18.062 -9.883 -16.703 1 61.03 195 ASP B O 1
ATOM 3887 N N . ASN B 1 196 ? 17.156 -11.961 -17.125 1 55.28 196 ASN B N 1
ATOM 3888 C CA . ASN B 1 196 ? 16.094 -11.648 -16.172 1 55.28 196 ASN B CA 1
ATOM 3889 C C . ASN B 1 196 ? 16.5 -12.008 -14.742 1 55.28 196 ASN B C 1
ATOM 3891 O O . ASN B 1 196 ? 16.812 -13.164 -14.453 1 55.28 196 ASN B O 1
ATOM 3895 N N . ASN B 1 197 ? 17.094 -11.219 -13.992 1 53.03 197 ASN B N 1
ATOM 3896 C CA . ASN B 1 197 ? 17.781 -11.344 -12.711 1 53.03 197 ASN B CA 1
ATOM 3897 C C . ASN B 1 197 ? 17.062 -12.32 -11.781 1 53.03 197 ASN B C 1
ATOM 3899 O O . ASN B 1 197 ? 17.531 -12.602 -10.68 1 53.03 197 ASN B O 1
ATOM 3903 N N . ASP B 1 198 ? 15.938 -12.883 -12.164 1 53.75 198 ASP B N 1
ATOM 3904 C CA . ASP B 1 198 ? 15.188 -13.734 -11.242 1 53.75 198 ASP B CA 1
ATOM 3905 C C . ASP B 1 198 ? 16.031 -14.93 -10.797 1 53.75 198 ASP B C 1
ATOM 3907 O O . ASP B 1 198 ? 15.938 -15.367 -9.648 1 53.75 198 ASP B O 1
ATOM 3911 N N . ILE B 1 199 ? 16.734 -15.422 -11.727 1 54.34 199 ILE B N 1
ATOM 3912 C CA . ILE B 1 199 ? 17.438 -16.656 -11.391 1 54.34 199 ILE B CA 1
ATOM 3913 C C . ILE B 1 199 ? 18.562 -16.359 -10.406 1 54.34 199 ILE B C 1
ATOM 3915 O O . ILE B 1 199 ? 18.922 -17.203 -9.578 1 54.34 199 ILE B O 1
ATOM 3919 N N . LYS B 1 200 ? 19 -15.109 -10.57 1 55.81 200 LYS B N 1
ATOM 3920 C CA . LYS B 1 200 ? 20.125 -14.766 -9.711 1 55.81 200 LYS B CA 1
ATOM 3921 C C . LYS B 1 200 ? 19.734 -14.805 -8.242 1 55.81 200 LYS B C 1
ATOM 3923 O O . LYS B 1 200 ? 20.562 -15.117 -7.379 1 55.81 200 LYS B O 1
ATOM 3928 N N . THR B 1 201 ? 18.469 -14.508 -8.148 1 56.97 201 THR B N 1
ATOM 3929 C CA . THR B 1 201 ? 18.125 -14.289 -6.746 1 56.97 201 THR B CA 1
ATOM 3930 C C . THR B 1 201 ? 17.875 -15.609 -6.035 1 56.97 201 THR B C 1
ATOM 3932 O O . THR B 1 201 ? 17.719 -15.648 -4.812 1 56.97 201 THR B O 1
ATOM 3935 N N . ARG B 1 202 ? 18.109 -16.688 -6.852 1 57.84 202 ARG B N 1
ATOM 3936 C CA . ARG B 1 202 ? 18.328 -18.016 -6.277 1 57.84 202 ARG B CA 1
ATOM 3937 C C . ARG B 1 202 ? 17.203 -18.391 -5.316 1 57.84 202 ARG B C 1
ATOM 3939 O O . ARG B 1 202 ? 17.438 -19.078 -4.324 1 57.84 202 ARG B O 1
ATOM 3946 N N . HIS B 1 203 ? 16 -17.766 -5.582 1 70 203 HIS B N 1
ATOM 3947 C CA . HIS B 1 203 ? 15.008 -18.031 -4.547 1 70 203 HIS B CA 1
ATOM 3948 C C . HIS B 1 203 ? 13.812 -18.781 -5.113 1 70 203 HIS B C 1
ATOM 3950 O O . HIS B 1 203 ? 12.664 -18.453 -4.82 1 70 203 HIS B O 1
ATOM 3956 N N . ASN B 1 204 ? 14.18 -19.797 -5.969 1 82.75 204 ASN B N 1
ATOM 3957 C CA . ASN B 1 204 ? 13.039 -20.531 -6.5 1 82.75 204 ASN B CA 1
ATOM 3958 C C . ASN B 1 204 ? 13.32 -22.031 -6.566 1 82.75 204 ASN B C 1
ATOM 3960 O O . ASN B 1 204 ? 14.414 -22.484 -6.203 1 82.75 204 ASN B O 1
ATOM 3964 N N . LEU B 1 205 ? 12.391 -22.859 -6.926 1 89.69 205 LEU B N 1
ATOM 3965 C CA . LEU B 1 205 ? 12.445 -24.312 -6.898 1 89.69 205 LEU B CA 1
ATOM 3966 C C . LEU B 1 205 ? 13.57 -24.828 -7.789 1 89.69 205 LEU B C 1
ATOM 3968 O O . LEU B 1 205 ? 14.18 -25.859 -7.488 1 89.69 205 LEU B O 1
ATOM 3972 N N . ALA B 1 206 ? 13.836 -24.062 -8.828 1 90.19 206 ALA B N 1
ATOM 3973 C CA . ALA B 1 206 ? 14.945 -24.453 -9.695 1 90.19 206 ALA B CA 1
ATOM 3974 C C . ALA B 1 206 ? 16.266 -24.406 -8.945 1 90.19 206 ALA B C 1
ATOM 3976 O O . ALA B 1 206 ? 17.047 -25.359 -9 1 90.19 206 ALA B O 1
ATOM 3977 N N . PHE B 1 207 ? 16.469 -23.375 -8.305 1 86.94 207 PHE B N 1
ATOM 3978 C CA . PHE B 1 207 ? 17.688 -23.234 -7.523 1 86.94 207 PHE B CA 1
ATOM 3979 C C . PHE B 1 207 ? 17.734 -24.266 -6.402 1 86.94 207 PHE B C 1
ATOM 3981 O O . PHE B 1 207 ? 18.797 -24.828 -6.113 1 86.94 207 PHE B O 1
ATOM 3988 N N . TYR B 1 208 ? 16.609 -24.422 -5.734 1 88.38 208 TYR B N 1
ATOM 3989 C CA . TYR B 1 208 ? 16.5 -25.438 -4.691 1 88.38 208 TYR B CA 1
ATOM 3990 C C . TYR B 1 208 ? 16.984 -26.797 -5.199 1 88.38 208 TYR B C 1
ATOM 3992 O O . TYR B 1 208 ? 17.703 -27.516 -4.492 1 88.38 208 TYR B O 1
ATOM 4000 N N . TYR B 1 209 ? 16.672 -27.141 -6.348 1 92.31 209 TYR B N 1
ATOM 4001 C CA . TYR B 1 209 ? 17.062 -28.406 -6.965 1 92.31 209 TYR B CA 1
ATOM 4002 C C . TYR B 1 209 ? 18.547 -28.391 -7.328 1 92.31 209 TYR B C 1
ATOM 4004 O O . TYR B 1 209 ? 19.281 -29.344 -7.031 1 92.31 209 TYR B O 1
ATOM 4012 N N . LEU B 1 210 ? 19 -27.359 -7.941 1 91.75 210 LEU B N 1
ATOM 4013 C CA . LEU B 1 210 ? 20.344 -27.266 -8.492 1 91.75 210 LEU B CA 1
ATOM 4014 C C . LEU B 1 210 ? 21.391 -27.266 -7.383 1 91.75 210 LEU B C 1
ATOM 4016 O O . LEU B 1 210 ? 22.484 -27.781 -7.559 1 91.75 210 LEU B O 1
ATOM 4020 N N . LYS B 1 211 ? 21.016 -26.75 -6.34 1 89.38 211 LYS B N 1
ATOM 4021 C CA . LYS B 1 211 ? 21.969 -26.609 -5.25 1 89.38 211 LYS B CA 1
ATOM 4022 C C . LYS B 1 211 ? 22.391 -27.969 -4.719 1 89.38 211 LYS B C 1
ATOM 4024 O O . LYS B 1 211 ? 23.406 -28.094 -4.02 1 89.38 211 LYS B O 1
ATOM 4029 N N . ASN B 1 212 ? 21.609 -29.016 -4.996 1 92.69 212 ASN B N 1
ATOM 4030 C CA . ASN B 1 212 ? 21.984 -30.375 -4.594 1 92.69 212 ASN B CA 1
ATOM 4031 C C . ASN B 1 212 ? 23.156 -30.891 -5.418 1 92.69 212 ASN B C 1
ATOM 4033 O O . ASN B 1 212 ? 23.812 -31.875 -5.035 1 92.69 212 ASN B O 1
ATOM 4037 N N . LYS B 1 213 ? 23.469 -30.297 -6.504 1 94.88 213 LYS B N 1
ATOM 4038 C CA . LYS B 1 213 ? 24.609 -30.609 -7.344 1 94.88 213 LYS B CA 1
ATOM 4039 C C . LYS B 1 213 ? 24.656 -32.094 -7.695 1 94.88 213 LYS B C 1
ATOM 4041 O O . LYS B 1 213 ? 25.688 -32.75 -7.543 1 94.88 213 LYS B O 1
ATOM 4046 N N . TYR B 1 214 ? 23.547 -32.625 -8.172 1 95.62 214 TYR B N 1
ATOM 4047 C CA . TYR B 1 214 ? 23.406 -34.062 -8.453 1 95.62 214 TYR B CA 1
ATOM 4048 C C . TYR B 1 214 ? 24.344 -34.469 -9.578 1 95.62 214 TYR B C 1
ATOM 4050 O O . TYR B 1 214 ? 24.672 -35.656 -9.703 1 95.62 214 TYR B O 1
ATOM 4058 N N . ASN B 1 215 ? 24.766 -33.562 -10.508 1 97.12 215 ASN B N 1
ATOM 4059 C CA . ASN B 1 215 ? 25.641 -33.844 -11.641 1 97.12 215 ASN B CA 1
ATOM 4060 C C . ASN B 1 215 ? 26.422 -32.594 -12.07 1 97.12 215 ASN B C 1
ATOM 4062 O O . ASN B 1 215 ? 26.266 -31.531 -11.477 1 97.12 215 ASN B O 1
ATOM 4066 N N . GLN B 1 216 ? 27.297 -32.781 -13.047 1 97.12 216 GLN B N 1
ATOM 4067 C CA . GLN B 1 216 ? 28.172 -31.688 -13.477 1 97.12 216 GLN B CA 1
ATOM 4068 C C . GLN B 1 216 ? 27.359 -30.547 -14.094 1 97.12 216 GLN B 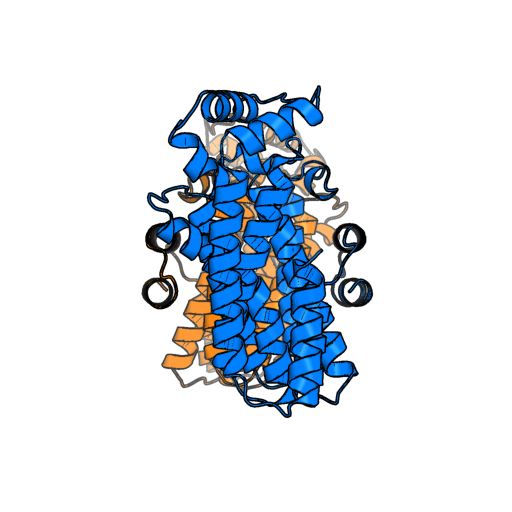C 1
ATOM 4070 O O . GLN B 1 216 ? 27.703 -29.375 -13.922 1 97.12 216 GLN B O 1
ATOM 4075 N N . SER B 1 217 ? 26.406 -30.922 -14.719 1 96.62 217 SER B N 1
ATOM 4076 C CA . SER B 1 217 ? 25.578 -29.891 -15.336 1 96.62 217 SER B CA 1
ATOM 4077 C C . SER B 1 217 ? 24.938 -29 -14.289 1 96.62 217 SER B C 1
ATOM 4079 O O . SER B 1 217 ? 24.797 -27.797 -14.492 1 96.62 217 SER B O 1
ATOM 4081 N N . SER B 1 218 ? 24.484 -29.594 -13.195 1 95.25 218 SER B N 1
ATOM 4082 C CA . SER B 1 218 ? 23.938 -28.828 -12.086 1 95.25 218 SER B CA 1
ATOM 4083 C C . SER B 1 218 ? 24.969 -27.844 -11.539 1 95.25 218 SER B C 1
ATOM 4085 O O . SER B 1 218 ? 24.656 -26.688 -11.273 1 95.25 218 SER B O 1
ATOM 4087 N N . ILE B 1 219 ? 26.109 -28.281 -11.461 1 95.19 219 ILE B N 1
ATOM 4088 C CA . ILE B 1 219 ? 27.203 -27.453 -10.953 1 95.19 219 ILE B CA 1
ATOM 4089 C C . ILE B 1 219 ? 27.484 -26.328 -11.938 1 95.19 219 ILE B C 1
ATOM 4091 O O . ILE B 1 219 ? 27.656 -25.172 -11.531 1 95.19 219 ILE B O 1
ATOM 4095 N N . ASP B 1 220 ? 27.516 -26.656 -13.141 1 92.69 220 ASP B N 1
ATOM 4096 C CA . ASP B 1 220 ? 27.781 -25.656 -14.18 1 92.69 220 ASP B CA 1
ATOM 4097 C C . ASP B 1 220 ? 26.719 -24.562 -14.172 1 92.69 220 ASP B C 1
ATOM 4099 O O . ASP B 1 220 ? 27.031 -23.391 -14.336 1 92.69 220 ASP B O 1
ATOM 4103 N N . LEU B 1 221 ? 25.562 -25.016 -14.016 1 90.19 221 LEU B N 1
ATOM 4104 C CA . LEU B 1 221 ? 24.453 -24.062 -14.031 1 90.19 221 LEU B CA 1
ATOM 4105 C C . LEU B 1 221 ? 24.5 -23.156 -12.812 1 90.19 221 LEU B C 1
ATOM 4107 O O . LEU B 1 221 ? 24.266 -21.953 -12.922 1 90.19 221 LEU B O 1
ATOM 4111 N N . LEU B 1 222 ? 24.781 -23.688 -11.664 1 88.31 222 LEU B N 1
ATOM 4112 C CA . LEU B 1 222 ? 24.922 -22.859 -10.461 1 88.31 222 LEU B CA 1
ATOM 4113 C C . LEU B 1 222 ? 25.984 -21.797 -10.648 1 88.31 222 LEU B C 1
ATOM 4115 O O . LEU B 1 222 ? 25.797 -20.641 -10.266 1 88.31 222 LEU B O 1
ATOM 4119 N N . ASN B 1 223 ? 27 -22.219 -11.234 1 87 223 ASN B N 1
ATOM 4120 C CA . ASN B 1 223 ? 28.078 -21.281 -11.508 1 87 223 ASN B CA 1
ATOM 4121 C C . ASN B 1 223 ? 27.672 -20.219 -12.523 1 87 223 ASN B C 1
ATOM 4123 O O . ASN B 1 223 ? 28.031 -19.047 -12.398 1 87 223 ASN B O 1
ATOM 4127 N N . PHE B 1 224 ? 27.016 -20.719 -13.461 1 84.88 224 PHE B N 1
ATOM 4128 C CA . PHE B 1 224 ? 26.531 -19.828 -14.508 1 84.88 224 PHE B CA 1
ATOM 4129 C C . PHE B 1 224 ? 25.641 -18.75 -13.93 1 84.88 224 PHE B C 1
ATOM 4131 O O . PHE B 1 224 ? 25.844 -17.562 -14.203 1 84.88 224 PHE B O 1
ATOM 4138 N N . TYR B 1 225 ? 24.703 -19.109 -13.055 1 83.25 225 TYR B N 1
ATOM 4139 C CA . TYR B 1 225 ? 23.734 -18.156 -12.531 1 83.25 225 TYR B CA 1
ATOM 4140 C C . TYR B 1 225 ? 24.344 -17.281 -11.445 1 83.25 225 TYR B C 1
ATOM 4142 O O . TYR B 1 225 ? 23.828 -16.203 -11.141 1 83.25 225 TYR B O 1
ATOM 4150 N N . ALA B 1 226 ? 25.391 -17.719 -10.898 1 79.81 226 ALA B N 1
ATOM 4151 C CA . ALA B 1 226 ? 26.062 -16.969 -9.844 1 79.81 226 ALA B CA 1
ATOM 4152 C C . ALA B 1 226 ? 26.891 -15.82 -10.43 1 79.81 226 ALA B C 1
ATOM 4154 O O . ALA B 1 226 ? 27.266 -14.883 -9.719 1 79.81 226 ALA B O 1
ATOM 4155 N N . GLN B 1 227 ? 27.125 -15.953 -11.688 1 76.19 227 GLN B N 1
ATOM 4156 C CA . GLN B 1 227 ? 27.938 -14.93 -12.32 1 76.19 227 GLN B CA 1
ATOM 4157 C C . GLN B 1 227 ? 27.125 -13.68 -12.633 1 76.19 227 GLN B C 1
ATOM 4159 O O . GLN B 1 227 ? 25.953 -13.773 -13.008 1 76.19 227 GLN B O 1
ATOM 4164 N N . GLU B 1 228 ? 27.516 -12.453 -12.359 1 66.5 228 GLU B N 1
ATOM 4165 C CA . GLU B 1 228 ? 26.812 -11.188 -12.531 1 66.5 228 GLU B CA 1
ATOM 4166 C C . GLU B 1 228 ? 26.547 -10.898 -14.008 1 66.5 228 GLU B C 1
ATOM 4168 O O . GLU B 1 228 ? 25.5 -10.375 -14.375 1 66.5 228 GLU B O 1
ATOM 4173 N N . ASN B 1 229 ? 27.562 -11.102 -14.883 1 63.62 229 ASN B N 1
ATOM 4174 C CA . ASN B 1 229 ? 27.469 -10.75 -16.297 1 63.62 229 ASN B CA 1
ATOM 4175 C C . ASN B 1 229 ? 27.328 -11.992 -17.172 1 63.62 229 ASN B C 1
ATOM 4177 O O . ASN B 1 229 ? 28.125 -12.211 -18.078 1 63.62 229 ASN B O 1
ATOM 4181 N N . ASN B 1 230 ? 26.266 -12.711 -16.703 1 62.44 230 ASN B N 1
ATOM 4182 C CA . ASN B 1 230 ? 26.125 -13.938 -17.469 1 62.44 230 ASN B CA 1
ATOM 4183 C C . ASN B 1 230 ? 25.406 -13.695 -18.797 1 62.44 230 ASN B C 1
ATOM 4185 O O . ASN B 1 230 ? 24.312 -13.141 -18.812 1 62.44 230 ASN B O 1
ATOM 4189 N N . GLN B 1 231 ? 26.156 -13.492 -19.828 1 63.66 231 GLN B N 1
ATOM 4190 C CA . GLN B 1 231 ? 25.609 -13.461 -21.172 1 63.66 231 GLN B CA 1
ATOM 4191 C C . GLN B 1 231 ? 25.469 -14.867 -21.75 1 63.66 231 GLN B C 1
ATOM 4193 O O . GLN B 1 231 ? 26.344 -15.711 -21.547 1 63.66 231 GLN B O 1
ATOM 4198 N N . ILE B 1 232 ? 24.172 -15.125 -22.125 1 67.75 232 ILE B N 1
ATOM 4199 C CA . ILE B 1 232 ? 23.953 -16.406 -22.781 1 67.75 232 ILE B CA 1
ATOM 4200 C C . ILE B 1 232 ? 24.641 -16.391 -24.156 1 67.75 232 ILE B C 1
ATOM 4202 O O . ILE B 1 232 ? 24.188 -15.695 -25.062 1 67.75 232 ILE B O 1
ATOM 4206 N N . ASN B 1 233 ? 25.797 -16.828 -24.156 1 67.38 233 ASN B N 1
ATOM 4207 C CA . ASN B 1 233 ? 26.516 -16.875 -25.422 1 67.38 233 ASN B CA 1
ATOM 4208 C C . ASN B 1 233 ? 26.016 -17.984 -26.328 1 67.38 233 ASN B C 1
ATOM 4210 O O . ASN B 1 233 ? 26.109 -17.891 -27.547 1 67.38 233 ASN B O 1
ATOM 4214 N N . ASN B 1 234 ? 25.438 -18.922 -25.766 1 82.56 234 ASN B N 1
ATOM 4215 C CA . ASN B 1 234 ? 24.969 -20.078 -26.516 1 82.56 234 ASN B CA 1
ATOM 4216 C C . ASN B 1 234 ? 23.719 -20.688 -25.875 1 82.56 234 ASN B C 1
ATOM 4218 O O . ASN B 1 234 ? 23.812 -21.5 -24.953 1 82.56 234 ASN B O 1
ATOM 4222 N N . MET B 1 235 ? 22.594 -20.391 -26.469 1 86.12 235 MET B N 1
ATOM 4223 C CA . MET B 1 235 ? 21.297 -20.812 -25.953 1 86.12 235 MET B CA 1
ATOM 4224 C C . MET B 1 235 ? 21.156 -22.328 -26.047 1 86.12 235 MET B C 1
ATOM 4226 O O . MET B 1 235 ? 20.562 -22.953 -25.156 1 86.12 235 MET B O 1
ATOM 4230 N N . ASP B 1 236 ? 21.703 -22.828 -27 1 90.69 236 ASP B N 1
ATOM 4231 C CA . ASP B 1 236 ? 21.609 -24.266 -27.172 1 90.69 236 ASP B CA 1
ATOM 4232 C C . ASP B 1 236 ? 22.375 -25 -26.062 1 90.69 236 ASP B C 1
ATOM 4234 O O . ASP B 1 236 ? 21.938 -26.031 -25.578 1 90.69 236 ASP B O 1
ATOM 4238 N N . GLU B 1 237 ? 23.484 -24.516 -25.75 1 90.94 237 GLU B N 1
ATOM 4239 C CA . GLU B 1 237 ? 24.281 -25.094 -24.672 1 90.94 237 GLU B CA 1
ATOM 4240 C C . GLU B 1 237 ? 23.547 -24.984 -23.344 1 90.94 237 GLU B C 1
ATOM 4242 O O . GLU B 1 237 ? 23.578 -25.906 -22.531 1 90.94 237 GLU B O 1
ATOM 4247 N N . LEU B 1 238 ? 22.969 -23.859 -23.156 1 90.44 238 LEU B N 1
ATOM 4248 C CA . LEU B 1 238 ? 22.203 -23.672 -21.922 1 90.44 238 LEU B CA 1
ATOM 4249 C C . LEU B 1 238 ? 21.047 -24.672 -21.844 1 90.44 238 LEU B C 1
ATOM 4251 O O . LEU B 1 238 ? 20.859 -25.312 -20.797 1 90.44 238 LEU B O 1
ATOM 4255 N N . LYS B 1 239 ? 20.312 -24.781 -22.906 1 92.62 239 LYS B N 1
ATOM 4256 C CA . LYS B 1 239 ? 19.188 -25.703 -22.953 1 92.62 239 LYS B CA 1
ATOM 4257 C C . LYS B 1 239 ? 19.656 -27.141 -22.656 1 92.62 239 LYS B C 1
ATOM 4259 O O . LYS B 1 239 ? 18.969 -27.875 -21.938 1 92.62 239 LYS B O 1
ATOM 4264 N N . LYS B 1 240 ? 20.734 -27.422 -23.234 1 94.88 240 LYS B N 1
ATOM 4265 C CA . LYS B 1 240 ? 21.297 -28.734 -23.031 1 94.88 240 LYS B CA 1
ATOM 4266 C C . LYS B 1 240 ? 21.656 -28.953 -21.562 1 94.88 240 LYS B C 1
ATOM 4268 O O . LYS B 1 240 ? 21.312 -30 -20.984 1 94.88 240 LYS B O 1
ATOM 4273 N N . LYS B 1 241 ? 22.312 -28.031 -20.969 1 94.06 241 LYS B N 1
ATOM 4274 C CA . LYS B 1 241 ? 22.703 -28.141 -19.562 1 94.06 241 LYS B CA 1
ATOM 4275 C C . LYS B 1 241 ? 21.469 -28.219 -18.672 1 94.06 241 LYS B C 1
ATOM 4277 O O . LYS B 1 241 ? 21.469 -28.938 -17.672 1 94.06 241 LYS B O 1
ATOM 4282 N N . LEU B 1 242 ? 20.484 -27.469 -18.984 1 94.75 242 LEU B N 1
ATOM 4283 C CA . LEU B 1 242 ? 19.25 -27.484 -18.203 1 94.75 242 LEU B CA 1
ATOM 4284 C C . LEU B 1 242 ? 18.609 -28.875 -18.25 1 94.75 242 LEU B C 1
ATOM 4286 O O . LEU B 1 242 ? 18.172 -29.391 -17.219 1 94.75 242 LEU B O 1
ATOM 4290 N N . ARG B 1 243 ? 18.547 -29.438 -19.391 1 96.25 243 ARG B N 1
ATOM 4291 C CA . ARG B 1 243 ? 17.984 -30.781 -19.547 1 96.25 243 ARG B CA 1
ATOM 4292 C C . ARG B 1 243 ? 18.828 -31.812 -18.828 1 96.25 243 ARG B C 1
ATOM 4294 O O . ARG B 1 243 ? 18.297 -32.656 -18.094 1 96.25 243 ARG B O 1
ATOM 4301 N N . GLU B 1 244 ? 20.109 -31.656 -18.984 1 97.5 244 GLU B N 1
ATOM 4302 C CA . GLU B 1 244 ? 21.031 -32.625 -18.406 1 97.5 244 GLU B CA 1
ATOM 4303 C C . GLU B 1 244 ? 21.047 -32.562 -16.891 1 97.5 244 GLU B C 1
ATOM 4305 O O . GLU B 1 244 ? 21.234 -33.562 -16.203 1 97.5 244 GLU B O 1
ATOM 4310 N N . SER B 1 245 ? 20.859 -31.422 -16.438 1 97 245 SER B N 1
ATOM 4311 C CA . SER B 1 245 ? 20.875 -31.25 -14.984 1 97 245 SER B CA 1
ATOM 4312 C C . SER B 1 245 ? 19.672 -31.938 -14.344 1 97 245 SER B C 1
ATOM 4314 O O . SER B 1 245 ? 19.688 -32.25 -13.148 1 97 245 SER B O 1
ATOM 4316 N N . GLY B 1 246 ? 18.594 -32.031 -15.086 1 97.62 246 GLY B N 1
ATOM 4317 C CA . GLY B 1 246 ? 17.359 -32.625 -14.562 1 97.62 246 GLY B CA 1
ATOM 4318 C C . GLY B 1 246 ? 16.406 -31.594 -14 1 97.62 246 GLY B C 1
ATOM 4319 O O . GLY B 1 246 ? 15.297 -31.922 -13.578 1 97.62 246 GLY B O 1
ATOM 4320 N N . VAL B 1 247 ? 16.797 -30.312 -14.008 1 96.06 247 VAL B N 1
ATOM 4321 C CA . VAL B 1 247 ? 16.016 -29.281 -13.352 1 96.06 247 VAL B CA 1
ATOM 4322 C C . VAL B 1 247 ? 14.695 -29.078 -14.102 1 96.06 247 VAL B C 1
ATOM 4324 O O . VAL B 1 247 ? 13.656 -28.812 -13.492 1 96.06 247 VAL B O 1
ATOM 4327 N N . ILE B 1 248 ? 14.695 -29.234 -15.375 1 95.81 248 ILE B N 1
ATOM 4328 C CA . ILE B 1 248 ? 13.484 -29.078 -16.188 1 95.81 248 ILE B CA 1
ATOM 4329 C C . ILE B 1 248 ? 12.492 -30.188 -15.828 1 95.81 248 ILE B C 1
ATOM 4331 O O . ILE B 1 248 ? 11.297 -29.906 -15.641 1 95.81 248 ILE B O 1
ATOM 4335 N N . GLN B 1 249 ? 12.977 -31.344 -15.758 1 97.12 249 GLN B N 1
ATOM 4336 C CA . GLN B 1 249 ? 12.133 -32.469 -15.383 1 97.12 249 GLN B CA 1
ATOM 4337 C C . GLN B 1 249 ? 11.547 -32.281 -13.984 1 97.12 249 GLN B C 1
ATOM 4339 O O . GLN B 1 249 ? 10.367 -32.562 -13.758 1 97.12 249 GLN B O 1
ATOM 4344 N N . TYR B 1 250 ? 12.414 -31.875 -13.141 1 97.12 250 TYR B N 1
ATOM 4345 C CA . TYR B 1 250 ? 11.992 -31.641 -11.766 1 97.12 250 TYR B CA 1
ATOM 4346 C C . TYR B 1 250 ? 10.852 -30.625 -11.711 1 97.12 250 TYR B C 1
ATOM 4348 O O . TYR B 1 250 ? 9.805 -30.891 -11.109 1 97.12 250 TYR B O 1
ATOM 4356 N N . LEU B 1 251 ? 11.016 -29.453 -12.32 1 96.19 251 LEU B N 1
ATOM 4357 C CA . LEU B 1 251 ? 9.992 -28.406 -12.328 1 96.19 251 LEU B CA 1
ATOM 4358 C C . LEU B 1 251 ? 8.711 -28.906 -12.977 1 96.19 251 LEU B C 1
ATOM 4360 O O . LEU B 1 251 ? 7.609 -28.594 -12.508 1 96.19 251 LEU B O 1
ATOM 4364 N N . ASN B 1 252 ? 8.867 -29.703 -14.016 1 96.88 252 ASN B N 1
ATOM 4365 C CA . ASN B 1 252 ? 7.699 -30.234 -14.703 1 96.88 252 ASN B CA 1
ATOM 4366 C C . ASN B 1 252 ? 6.902 -31.172 -13.797 1 96.88 252 ASN B C 1
ATOM 4368 O O . ASN B 1 252 ? 5.668 -31.172 -13.836 1 96.88 252 ASN B O 1
ATOM 4372 N N . VAL B 1 253 ? 7.621 -31.953 -13.055 1 97.75 253 VAL B N 1
ATOM 4373 C CA . VAL B 1 253 ? 6.957 -32.875 -12.141 1 97.75 253 VAL B CA 1
ATOM 4374 C C . VAL B 1 253 ? 6.164 -32.094 -11.102 1 97.75 253 VAL B C 1
ATOM 4376 O O . VAL B 1 253 ? 4.996 -32.406 -10.844 1 97.75 253 VAL B O 1
ATOM 4379 N N . ILE B 1 254 ? 6.773 -31.125 -10.477 1 96.81 254 ILE B N 1
ATOM 4380 C CA . ILE B 1 254 ? 6.113 -30.328 -9.445 1 96.81 254 ILE B CA 1
ATOM 4381 C C . ILE B 1 254 ? 4.918 -29.578 -10.055 1 96.81 254 ILE B C 1
ATOM 4383 O O . ILE B 1 254 ? 3.846 -29.531 -9.453 1 96.81 254 ILE B O 1
ATOM 4387 N N . LYS B 1 255 ? 5.098 -29 -11.227 1 96.88 255 LYS B N 1
ATOM 4388 C CA . LYS B 1 255 ? 4.016 -28.297 -11.922 1 96.88 255 LYS B CA 1
ATOM 4389 C C . LYS B 1 255 ? 2.836 -29.234 -12.18 1 96.88 255 LYS B C 1
ATOM 4391 O O . LYS B 1 255 ? 1.682 -28.859 -11.977 1 96.88 255 LYS B O 1
ATOM 4396 N N . ASN B 1 256 ? 3.139 -30.453 -12.656 1 97.56 256 ASN B N 1
ATOM 4397 C CA . ASN B 1 256 ? 2.092 -31.406 -12.969 1 97.56 256 ASN B CA 1
ATOM 4398 C C . ASN B 1 256 ? 1.333 -31.844 -11.719 1 97.56 256 ASN B C 1
ATOM 4400 O O . ASN B 1 256 ? 0.131 -32.125 -11.781 1 97.56 256 ASN B O 1
ATOM 4404 N N . ILE B 1 257 ? 2.064 -32 -10.633 1 97.94 257 ILE B N 1
ATOM 4405 C CA . ILE B 1 257 ? 1.4 -32.312 -9.375 1 97.94 257 ILE B CA 1
ATOM 4406 C C . ILE B 1 257 ? 0.399 -31.203 -9.031 1 97.94 257 ILE B C 1
ATOM 4408 O O . ILE B 1 257 ? -0.751 -31.5 -8.688 1 97.94 257 ILE B O 1
ATOM 4412 N N . ALA B 1 258 ? 0.78 -29.922 -9.133 1 97.44 258 ALA B N 1
ATOM 4413 C CA . ALA B 1 258 ? -0.11 -28.797 -8.875 1 97.44 258 ALA B CA 1
ATOM 4414 C C . ALA B 1 258 ? -1.282 -28.781 -9.852 1 97.44 258 ALA B C 1
ATOM 4416 O O . ALA B 1 258 ? -2.414 -28.484 -9.469 1 97.44 258 ALA B O 1
ATOM 4417 N N . LEU B 1 259 ? -0.98 -29.094 -11.109 1 97.69 259 LEU B N 1
ATOM 4418 C CA . LEU B 1 259 ? -2.02 -29.125 -12.133 1 97.69 259 LEU B CA 1
ATOM 4419 C C . LEU B 1 259 ? -3.062 -30.188 -11.82 1 97.69 259 LEU B C 1
ATOM 4421 O O . LEU B 1 259 ? -4.262 -29.953 -11.984 1 97.69 259 LEU B O 1
ATOM 4425 N N . GLU B 1 260 ? -2.615 -31.344 -11.391 1 98.19 260 GLU B N 1
ATOM 4426 C CA . GLU B 1 260 ? -3.543 -32.406 -11.031 1 98.19 260 GLU B CA 1
ATOM 4427 C C . GLU B 1 260 ? -4.383 -32.031 -9.812 1 98.19 260 GLU B C 1
ATOM 4429 O O . GLU B 1 260 ? -5.578 -32.312 -9.758 1 98.19 260 GLU B O 1
ATOM 4434 N N . ASN B 1 261 ? -3.746 -31.422 -8.82 1 98.12 261 ASN B N 1
ATOM 4435 C CA . ASN B 1 261 ? -4.496 -30.922 -7.672 1 98.12 261 ASN B CA 1
ATOM 4436 C C . ASN B 1 261 ? -5.535 -29.875 -8.094 1 98.12 261 ASN B C 1
ATOM 4438 O O . ASN B 1 261 ? -6.656 -29.875 -7.578 1 98.12 261 ASN B O 1
ATOM 4442 N N . PHE B 1 262 ? -5.168 -29 -9.016 1 98.31 262 PHE B N 1
ATOM 4443 C CA . PHE B 1 262 ? -6.105 -28.047 -9.586 1 98.31 262 PHE B CA 1
ATOM 4444 C C . PHE B 1 262 ? -7.301 -28.75 -10.211 1 98.31 262 PHE B C 1
ATOM 4446 O O . PHE B 1 262 ? -8.453 -28.438 -9.891 1 98.31 262 PHE B O 1
ATOM 4453 N N . LYS B 1 263 ? -6.992 -29.719 -11.062 1 98 263 LYS B N 1
ATOM 4454 C CA . LYS B 1 263 ? -8.055 -30.438 -11.766 1 98 263 LYS B CA 1
ATOM 4455 C C . LYS B 1 263 ? -8.992 -31.125 -10.781 1 98 263 LYS B C 1
ATOM 4457 O O . LYS B 1 263 ? -10.211 -31.062 -10.93 1 98 263 LYS B O 1
ATOM 4462 N N . GLU B 1 264 ? -8.43 -31.781 -9.789 1 98.44 264 GLU B N 1
ATOM 4463 C CA . GLU B 1 264 ? -9.227 -32.5 -8.797 1 98.44 264 GLU B CA 1
ATOM 4464 C C . GLU B 1 264 ? -10.109 -31.547 -8 1 98.44 264 GLU B C 1
ATOM 4466 O O . GLU B 1 264 ? -11.273 -31.859 -7.73 1 98.44 264 GLU B O 1
ATOM 4471 N N . SER B 1 265 ? -9.57 -30.422 -7.637 1 98.25 265 SER B N 1
ATOM 4472 C CA . SER B 1 265 ? -10.344 -29.422 -6.902 1 98.25 265 SER B CA 1
ATOM 4473 C C . SER B 1 265 ? -11.391 -28.766 -7.793 1 98.25 265 SER B C 1
ATOM 4475 O O . SER B 1 265 ? -12.508 -28.5 -7.352 1 98.25 265 SER B O 1
ATOM 4477 N N . PHE B 1 266 ? -11.055 -28.484 -9.039 1 98.38 266 PHE B N 1
ATOM 4478 C CA . PHE B 1 266 ? -11.953 -27.844 -9.992 1 98.38 266 PHE B CA 1
ATOM 4479 C C . PHE B 1 266 ? -13.18 -28.703 -10.25 1 98.38 266 PHE B C 1
ATOM 4481 O O . PHE B 1 266 ? -14.281 -28.172 -10.43 1 98.38 266 PHE B O 1
ATOM 4488 N N . LYS B 1 267 ? -12.953 -30 -10.234 1 97.5 267 LYS B N 1
ATOM 4489 C CA . LYS B 1 267 ? -14.039 -30.938 -10.477 1 97.5 267 LYS B CA 1
ATOM 4490 C C . LYS B 1 267 ? -15.164 -30.766 -9.469 1 97.5 267 LYS B C 1
ATOM 4492 O O . LYS B 1 267 ? -16.328 -31.062 -9.758 1 97.5 267 LYS B O 1
ATOM 4497 N N . LYS B 1 268 ? -14.844 -30.234 -8.328 1 97.94 268 LYS B N 1
ATOM 4498 C CA . LYS B 1 268 ? -15.812 -30.078 -7.246 1 97.94 268 LYS B CA 1
ATOM 4499 C C . LYS B 1 268 ? -16.703 -28.859 -7.473 1 97.94 268 LYS B C 1
ATOM 4501 O O . LYS B 1 268 ? -17.688 -28.672 -6.762 1 97.94 268 LYS B O 1
ATOM 4506 N N . LEU B 1 269 ? -16.312 -28.016 -8.477 1 97.69 269 LEU B N 1
ATOM 4507 C CA . LEU B 1 269 ? -17.062 -26.797 -8.742 1 97.69 269 LEU B CA 1
ATOM 4508 C C . LEU B 1 269 ? -18.484 -27.109 -9.172 1 97.69 269 LEU B C 1
ATOM 4510 O O . LEU B 1 269 ? -18.703 -27.938 -10.062 1 97.69 269 LEU B O 1
ATOM 4514 N N . ARG B 1 270 ? -19.656 -26.578 -8.508 1 95.38 270 ARG B N 1
ATOM 4515 C CA . ARG B 1 270 ? -21.062 -26.766 -8.812 1 95.38 270 ARG B CA 1
ATOM 4516 C C . ARG B 1 270 ? -21.562 -25.703 -9.797 1 95.38 270 ARG B C 1
ATOM 4518 O O . ARG B 1 270 ? -22.109 -24.688 -9.391 1 95.38 270 ARG B O 1
ATOM 4525 N N . LEU B 1 271 ? -21.359 -25.938 -11.016 1 96.19 271 LEU B N 1
ATOM 4526 C CA . LEU B 1 271 ? -21.828 -25.156 -12.156 1 96.19 271 LEU B CA 1
ATOM 4527 C C . LEU B 1 271 ? -22.438 -26.078 -13.219 1 96.19 271 LEU B C 1
ATOM 4529 O O . LEU B 1 271 ? -22.203 -27.281 -13.211 1 96.19 271 LEU B O 1
ATOM 4533 N N . ASP B 1 272 ? -23.359 -25.453 -13.992 1 95.06 272 ASP B N 1
ATOM 4534 C CA . ASP B 1 272 ? -23.828 -26.234 -15.141 1 95.06 272 ASP B CA 1
ATOM 4535 C C . ASP B 1 272 ? -22.656 -26.672 -16.016 1 95.06 272 ASP B C 1
ATOM 4537 O O . ASP B 1 272 ? -21.641 -25.953 -16.109 1 95.06 272 ASP B O 1
ATOM 4541 N N . GLU B 1 273 ? -22.703 -27.75 -16.719 1 95.81 273 GLU B N 1
ATOM 4542 C CA . GLU B 1 273 ? -21.609 -28.406 -17.422 1 95.81 273 GLU B CA 1
ATOM 4543 C C . GLU B 1 273 ? -21.047 -27.5 -18.531 1 95.81 273 GLU B C 1
ATOM 4545 O O . GLU B 1 273 ? -19.844 -27.484 -18.75 1 95.81 273 GLU B O 1
ATOM 4550 N N . GLN B 1 274 ? -21.828 -26.828 -19.172 1 96.38 274 GLN B N 1
ATOM 4551 C CA . GLN B 1 274 ? -21.391 -25.953 -20.25 1 96.38 274 GLN B CA 1
ATOM 4552 C C . GLN B 1 274 ? -20.484 -24.844 -19.734 1 96.38 274 GLN B C 1
ATOM 4554 O O . GLN B 1 274 ? -19.391 -24.625 -20.25 1 96.38 274 GLN B O 1
ATOM 4559 N N . ASN B 1 275 ? -21.031 -24.141 -18.719 1 96.38 275 ASN B N 1
ATOM 4560 C CA . ASN B 1 275 ? -20.25 -23.062 -18.109 1 96.38 275 ASN B CA 1
ATOM 4561 C C . ASN B 1 275 ? -18.953 -23.578 -17.484 1 96.38 275 ASN B C 1
ATOM 4563 O O . ASN B 1 275 ? -17.906 -22.938 -17.578 1 96.38 275 ASN B O 1
ATOM 4567 N N . LYS B 1 276 ? -19.078 -24.656 -16.812 1 96.88 276 LYS B N 1
ATOM 4568 C CA . LYS B 1 276 ? -17.922 -25.281 -16.172 1 96.88 276 LYS B CA 1
ATOM 4569 C C . LYS B 1 276 ? -16.844 -25.625 -17.203 1 96.88 276 LYS B C 1
ATOM 4571 O O . LYS B 1 276 ? -15.664 -25.328 -16.984 1 96.88 276 LYS B O 1
ATOM 4576 N N . ASN B 1 277 ? -17.234 -26.234 -18.312 1 96.12 277 ASN B N 1
ATOM 4577 C CA . ASN B 1 277 ? -16.297 -26.594 -19.359 1 96.12 277 ASN B CA 1
ATOM 4578 C C . ASN B 1 277 ? -15.672 -25.375 -20.016 1 96.12 277 ASN B C 1
ATOM 4580 O O . ASN B 1 277 ? -14.469 -25.344 -20.297 1 96.12 277 ASN B O 1
ATOM 4584 N N . LYS B 1 278 ? -16.422 -24.406 -20.25 1 96.44 278 LYS B N 1
ATOM 4585 C CA . LYS B 1 278 ? -15.906 -23.172 -20.828 1 96.44 278 LYS B CA 1
ATOM 4586 C C . LYS B 1 278 ? -14.875 -22.516 -19.922 1 96.44 278 LYS B C 1
ATOM 4588 O O . LYS B 1 278 ? -13.828 -22.062 -20.375 1 96.44 278 LYS B O 1
ATOM 4593 N N . LEU B 1 279 ? -15.266 -22.484 -18.609 1 97.81 279 LEU B N 1
ATOM 4594 C CA . LEU B 1 279 ? -14.344 -21.906 -17.625 1 97.81 279 LEU B CA 1
ATOM 4595 C C . LEU B 1 279 ? -13.047 -22.703 -17.578 1 97.81 279 LEU B C 1
ATOM 4597 O O . LEU B 1 279 ? -11.953 -22.125 -17.562 1 97.81 279 LEU B O 1
ATOM 4601 N N . PHE B 1 280 ? -13.18 -24 -17.547 1 97.25 280 PHE B N 1
ATOM 4602 C CA . PHE B 1 280 ? -12.031 -24.906 -17.484 1 97.25 280 PHE B CA 1
ATOM 4603 C C . PHE B 1 280 ? -11.094 -24.656 -18.672 1 97.25 280 PHE B C 1
ATOM 4605 O O . PHE B 1 280 ? -9.883 -24.531 -18.484 1 97.25 280 PHE B O 1
ATOM 4612 N N . VAL B 1 281 ? -11.602 -24.5 -19.859 1 96 281 VAL B N 1
ATOM 4613 C CA . VAL B 1 281 ? -10.828 -24.281 -21.078 1 96 281 VAL B CA 1
ATOM 4614 C C . VAL B 1 281 ? -10.125 -22.922 -21 1 96 281 VAL B C 1
ATOM 4616 O O . VAL B 1 281 ? -8.953 -22.797 -21.375 1 96 281 VAL B O 1
ATOM 4619 N N . GLN B 1 282 ? -10.766 -21.922 -20.547 1 94.88 282 GLN B N 1
ATOM 4620 C CA . GLN B 1 282 ? -10.188 -20.594 -20.422 1 94.88 282 GLN B CA 1
ATOM 4621 C C . GLN B 1 282 ? -9.023 -20.578 -19.438 1 94.88 282 GLN B C 1
ATOM 4623 O O . GLN B 1 282 ? -8.031 -19.875 -19.656 1 94.88 282 GLN B O 1
ATOM 4628 N N . LEU B 1 283 ? -9.156 -21.328 -18.328 1 95.56 283 LEU B N 1
ATOM 4629 C CA . LEU B 1 283 ? -8.148 -21.328 -17.281 1 95.56 283 LEU B CA 1
ATOM 4630 C C . LEU B 1 283 ? -6.902 -22.094 -17.719 1 95.56 283 LEU B C 1
ATOM 4632 O O . LEU B 1 283 ? -5.793 -21.781 -17.281 1 95.56 283 LEU B O 1
ATOM 4636 N N . LEU B 1 284 ? -7.062 -23.031 -18.625 1 89.75 284 LEU B N 1
ATOM 4637 C CA . LEU B 1 284 ? -5.938 -23.859 -19.062 1 89.75 284 LEU B CA 1
ATOM 4638 C C . LEU B 1 284 ? -5.301 -23.281 -20.328 1 89.75 284 LEU B C 1
ATOM 4640 O O . LEU B 1 284 ? -4.195 -23.688 -20.703 1 89.75 284 LEU B O 1
ATOM 4644 N N . ARG B 1 285 ? -6.023 -22.516 -21.125 1 74.88 285 ARG B N 1
ATOM 4645 C CA . ARG B 1 285 ? -5.461 -21.922 -22.328 1 74.88 285 ARG B CA 1
ATOM 4646 C C . ARG B 1 285 ? -4.172 -21.172 -22.016 1 74.88 285 ARG B C 1
ATOM 4648 O O . ARG B 1 285 ? -3.221 -21.203 -22.797 1 74.88 285 ARG B O 1
ATOM 4655 N N . GLY B 1 286 ? -4.098 -20.359 -21.047 1 56.16 286 GLY B N 1
ATOM 4656 C CA . GLY B 1 286 ? -2.893 -19.594 -20.75 1 56.16 286 GLY B CA 1
ATOM 4657 C C . GLY B 1 286 ? -1.754 -20.469 -20.234 1 56.16 286 GLY B C 1
ATOM 4658 O O . GLY B 1 286 ? -0.595 -20.047 -20.25 1 56.16 286 GLY B O 1
ATOM 4659 N N . ASN B 1 287 ? -1.942 -21.578 -19.641 1 50.97 287 ASN B N 1
ATOM 4660 C CA . ASN B 1 287 ? -0.973 -22.391 -18.906 1 50.97 287 ASN B CA 1
ATOM 4661 C C . ASN B 1 287 ? -0.484 -23.578 -19.734 1 50.97 287 ASN B C 1
ATOM 4663 O O . ASN B 1 287 ? 0.482 -24.234 -19.359 1 50.97 287 ASN B O 1
ATOM 4667 N N . ILE B 1 288 ? -1.2 -24.078 -20.766 1 44.66 288 ILE B N 1
ATOM 4668 C CA . ILE B 1 288 ? -0.925 -25.297 -21.516 1 44.66 288 ILE B CA 1
ATOM 4669 C C . ILE B 1 288 ? -0.026 -24.984 -22.703 1 44.66 288 ILE B C 1
ATOM 4671 O O . ILE B 1 288 ? 0.548 -25.891 -23.312 1 44.66 288 ILE B O 1
ATOM 4675 N N . ASN B 1 289 ? 0.213 -23.688 -23.203 1 37.22 289 ASN B N 1
ATOM 4676 C CA . ASN B 1 289 ? 1.133 -23.688 -24.344 1 37.22 289 ASN B CA 1
ATOM 4677 C C . ASN B 1 289 ? 2.588 -23.719 -23.875 1 37.22 289 ASN B C 1
ATOM 4679 O O . ASN B 1 289 ? 2.945 -23.047 -22.906 1 37.22 289 ASN B O 1
#

pLDDT: mean 92.19, std 10.97, range [36.84, 98.94]

Foldseek 3Di:
DLVLLVVPPDPPVLSVVLVLLVVVDDDLLLLVLLVLLLVLLPNDDPVLSVLLSVLLSLLVSLLVLVLCLLLVWPCVRPLVVDDVVSSPVSSVVSNVSSLVSQCPSDVDCVLSVLVVVLVVLQVVLSVCLSVLPDDDPVSQLSSQLSNQLSSQLSSNQSSNCSNPVDGDVLSNQLSSLLSSLVVLLVVLVCLLPLSGLVVLSLRHPLSVLLVVVPDPLSVVSVVLSPDPPRDCPDSVVSVVSCVVSCSNVVSVVVSVVSVVSSVVSLVPDPGDPVSSVSSVCSSCVVNVD/DLVLLVVPPDPPVLSVVLVLLVVVDDDLLLLVLLVLLLVLLPNDDPVLSVLLSVLLSLLVSLLVLVLCLLLVWPCVRPLNVDDVVSSPVSSVVSNVSSLVSQCPSDVDCVLSVLVVVLVVLQVVLSVCLSVLPDDDPVSQLSSQLSNQLSSQLSSNQSSNCSNPVDGDVLSNQLSSLLSSLVVLLVVLVCLLPLSGLVVLSCRHVLSVLLVVVPDPLSVVSVVLSPDPPRDCPDSVVSVVSCVVSCSNVVSVVVSVVSVVSSVVSLVPDPGDPVSSVVSVCSSCVVNVD